Protein AF-A0A9E5XRI5-F1 (afdb_monomer_lite)

Radius of gyration: 21.44 Å; chains: 1; bounding box: 48×52×62 Å

Secondary structure (DSSP, 8-state):
--GGGG--HHHHHHHHHHHHHSTT--SSS--TTTTTT--HHHHHHHHHHHHHT-SEEEEES-HHHHHHHHHHHTT--TT-EEEEESBS-THHHHHHHTTTPEEEEE-B-TTSSB-HHHHHHH--TTEEEEE-B-GGG----HHHHHHHHHHTT-EEEEE-TT-TT-EETTEETTSSSSEEEEE--TTSSS--SS-EEEEES-HHHHHHHHHHTBTTB---TT--GGGPPBSS---B-BPPHHHHHHHHHHHHTHHHHHHHHHHHHHHHHHHHGGGTTTTT-EEPP-S-TTT----EEEEE-SSHHHHHHHHHHHHHTT---SSTTTTGGGTBGGG-HHHHTT-TTTTTTHHHH-HHHHHHHHTEEEEE--SS--HHHHHHHHHHHHHHHHTT-

Sequence (393 aa):
MPGFEVIGEEEKRAVMDIFDRSNGVLFYRGFDERRNHIFRVLDFEAAFAKRLGARHAQAVTSGTAALKVALKALGIGPGDEVITQAFTFVATVEAILDTGATPIVVDVDDTLNMDPAALRAAITPRTKAVIPVHMMHAAAAMDDILAIAREHNLFVVEDTAQACGATYHGKPLGTLGHLGCFSFDFGKTITTGEGGMVVTDDEELFRRARSYHNHGHAFLPGVPPGEEPGIMPGFNFRMTELQAAVGLAQLEKLDFILERQRANKARMKAYLEPEADALGIRFRRILNPEGEGGDTLVIFTGSRERARAVAKYMAQHGVGTKLLPGAERWHFAGYWEWIWRDHPLYAQDWATRWAASAHWLEQAVALPVMVLDEPDAIERKMRVVREALRATL

Structure (mmCIF, N/CA/C/O backbone):
data_AF-A0A9E5XRI5-F1
#
_entry.id   AF-A0A9E5XRI5-F1
#
loop_
_atom_site.group_PDB
_atom_site.id
_atom_site.type_symbol
_atom_site.label_atom_id
_atom_site.label_alt_id
_atom_site.label_comp_id
_atom_site.label_asym_id
_atom_site.label_entity_id
_atom_site.label_seq_id
_atom_site.pdbx_PDB_ins_code
_atom_site.Cartn_x
_atom_site.Cartn_y
_atom_site.Cartn_z
_atom_site.occupancy
_atom_site.B_iso_or_equiv
_atom_site.auth_seq_id
_atom_site.auth_comp_id
_atom_site.auth_asym_id
_atom_site.auth_atom_id
_atom_site.pdbx_PDB_model_num
ATOM 1 N N . MET A 1 1 ? -0.213 9.346 2.556 1.00 74.75 1 MET A N 1
ATOM 2 C CA . MET A 1 1 ? 1.246 9.469 2.716 1.00 74.75 1 MET A CA 1
ATOM 3 C C . MET A 1 1 ? 1.704 10.632 1.845 1.00 74.75 1 MET A C 1
ATOM 5 O O . MET A 1 1 ? 0.965 10.978 0.928 1.00 74.75 1 MET A O 1
ATOM 9 N N . PRO A 1 2 ? 2.831 11.282 2.148 1.00 79.50 2 PRO A N 1
ATOM 10 C CA . PRO A 1 2 ? 3.109 12.588 1.572 1.00 79.50 2 PRO A CA 1
ATOM 11 C C . PRO A 1 2 ? 4.345 12.642 0.659 1.00 79.50 2 PRO A C 1
ATOM 13 O O . PRO A 1 2 ? 5.024 13.662 0.642 1.00 79.50 2 PRO A O 1
ATOM 16 N N . GLY A 1 3 ? 4.657 11.599 -0.123 1.00 83.69 3 GLY A N 1
ATOM 17 C CA . GLY A 1 3 ? 5.771 11.671 -1.090 1.00 83.69 3 GLY A CA 1
ATOM 18 C C . GLY A 1 3 ? 5.655 12.872 -2.039 1.00 83.69 3 GLY A C 1
ATOM 19 O O . GLY A 1 3 ? 6.648 13.504 -2.398 1.00 83.69 3 GLY A O 1
ATOM 20 N N . PHE A 1 4 ? 4.416 13.278 -2.331 1.00 95.00 4 PHE A N 1
ATOM 21 C CA . PHE A 1 4 ? 4.109 14.486 -3.088 1.00 95.00 4 PHE A CA 1
ATOM 22 C C . PHE A 1 4 ? 4.640 15.792 -2.468 1.00 95.00 4 PHE A C 1
ATOM 24 O O . PHE A 1 4 ? 4.867 16.743 -3.210 1.00 95.00 4 PHE A O 1
ATOM 31 N N . GLU A 1 5 ? 4.836 15.877 -1.144 1.00 97.50 5 GLU A N 1
ATOM 32 C CA . GLU A 1 5 ? 5.329 17.098 -0.485 1.00 97.50 5 GLU A CA 1
ATOM 33 C C . GLU A 1 5 ? 6.767 17.426 -0.887 1.00 97.50 5 GLU A C 1
ATOM 35 O O . GLU A 1 5 ? 7.162 18.587 -0.852 1.00 97.50 5 GLU A O 1
ATOM 40 N N . VAL A 1 6 ? 7.547 16.410 -1.266 1.00 96.88 6 VAL A N 1
ATOM 41 C CA . VAL A 1 6 ? 8.978 16.548 -1.561 1.00 96.88 6 VAL A CA 1
ATOM 42 C C . VAL A 1 6 ? 9.298 16.449 -3.052 1.00 96.88 6 VAL A C 1
ATOM 44 O O . VAL A 1 6 ? 10.472 16.365 -3.414 1.00 96.88 6 VAL A O 1
ATOM 47 N N . ILE A 1 7 ? 8.284 16.466 -3.925 1.00 97.00 7 ILE A N 1
ATOM 48 C CA . ILE A 1 7 ? 8.492 16.585 -5.374 1.00 97.00 7 ILE A CA 1
ATOM 49 C C . ILE A 1 7 ? 9.124 17.948 -5.673 1.00 97.00 7 ILE A C 1
ATOM 51 O O . ILE A 1 7 ? 8.632 18.987 -5.231 1.00 97.00 7 ILE A O 1
ATOM 55 N N . GLY A 1 8 ? 10.203 17.945 -6.451 1.00 97.06 8 GLY A N 1
ATOM 56 C CA . GLY A 1 8 ? 10.993 19.129 -6.747 1.00 97.06 8 GLY A CA 1
ATOM 57 C C . GLY A 1 8 ? 11.762 19.036 -8.063 1.00 97.06 8 GLY A C 1
ATOM 58 O O . GLY A 1 8 ? 11.331 18.419 -9.042 1.00 97.06 8 GLY A O 1
ATOM 59 N N . GLU A 1 9 ? 12.905 19.719 -8.104 1.00 98.12 9 GLU A N 1
ATOM 60 C CA . GLU A 1 9 ? 13.729 19.822 -9.311 1.00 98.12 9 GLU A CA 1
ATOM 61 C C . GLU A 1 9 ? 14.391 18.482 -9.673 1.00 98.12 9 GLU A C 1
ATOM 63 O O . GLU A 1 9 ? 14.701 18.259 -10.842 1.00 98.12 9 GLU A O 1
ATOM 68 N N . GLU A 1 10 ? 14.578 17.574 -8.709 1.00 98.25 10 GLU A N 1
ATOM 69 C CA . GLU A 1 10 ? 15.140 16.241 -8.938 1.00 98.25 10 GLU A CA 1
ATOM 70 C C . GLU A 1 10 ? 14.236 15.394 -9.844 1.00 98.25 10 GLU A C 1
ATOM 72 O O . GLU A 1 10 ? 14.707 14.868 -10.852 1.00 98.25 10 GLU A O 1
ATOM 77 N N . GLU A 1 11 ? 12.932 15.319 -9.553 1.00 98.50 11 GLU A N 1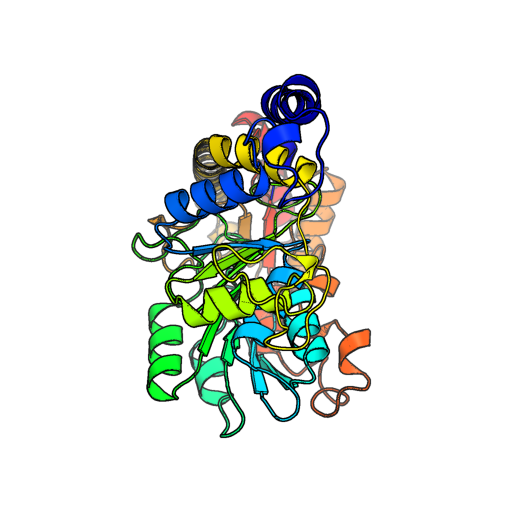
ATOM 78 C CA . GLU A 1 11 ? 11.957 14.582 -10.368 1.00 98.50 11 GLU A CA 1
ATOM 79 C C . GLU A 1 11 ? 11.835 15.197 -11.765 1.00 98.50 11 GLU A C 1
ATOM 81 O O . GLU A 1 11 ? 11.833 1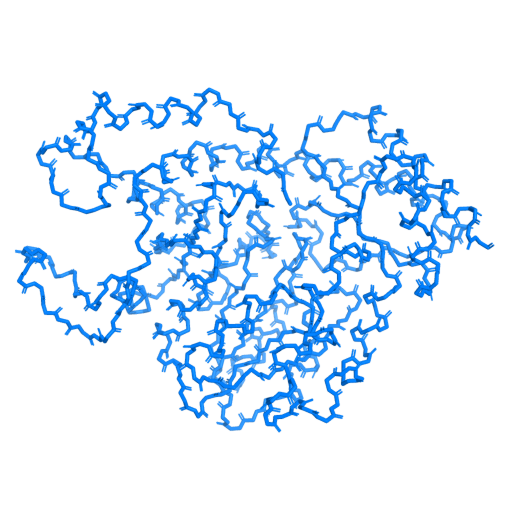4.485 -12.772 1.00 98.50 11 GLU A O 1
ATOM 86 N N . LYS A 1 12 ? 11.785 16.534 -11.842 1.00 98.31 12 LYS A N 1
ATOM 87 C CA . LYS A 1 12 ? 11.736 17.258 -13.117 1.00 98.31 12 LYS A CA 1
ATOM 88 C C . LYS A 1 12 ? 12.964 16.955 -13.973 1.00 98.31 12 LYS A C 1
ATOM 90 O O . LYS A 1 12 ? 12.819 16.634 -15.152 1.00 98.31 12 LYS A O 1
ATOM 95 N N . ARG A 1 13 ? 14.166 17.026 -13.394 1.00 98.19 13 ARG A N 1
ATOM 96 C CA . ARG A 1 13 ? 15.414 16.715 -14.101 1.00 98.19 13 ARG A CA 1
ATOM 97 C C . ARG A 1 13 ? 15.449 15.260 -14.551 1.00 98.19 13 ARG A C 1
ATOM 99 O O . ARG A 1 13 ? 15.794 15.008 -15.698 1.00 98.19 13 ARG A O 1
ATOM 106 N N . ALA A 1 14 ? 15.039 14.324 -13.695 1.00 97.69 14 ALA A N 1
ATOM 107 C CA . ALA A 1 14 ? 15.000 12.905 -14.036 1.00 97.69 14 ALA A CA 1
ATOM 108 C C . ALA A 1 14 ? 14.106 12.623 -15.259 1.00 97.69 14 ALA A C 1
ATOM 110 O O . ALA A 1 14 ? 14.458 11.800 -16.106 1.00 97.69 14 ALA A O 1
ATOM 111 N N . VAL A 1 15 ? 12.981 13.337 -15.385 1.00 98.12 15 VAL A N 1
ATOM 112 C CA . VAL A 1 15 ? 12.102 13.256 -16.561 1.00 98.12 15 VAL A CA 1
ATOM 113 C C . VAL A 1 15 ? 12.752 13.874 -17.801 1.00 98.12 15 VAL A C 1
ATOM 115 O O . VAL A 1 15 ? 12.749 13.247 -18.861 1.00 98.12 15 VAL A O 1
ATOM 118 N N . MET A 1 16 ? 13.331 15.074 -17.686 1.00 98.25 16 MET A N 1
ATOM 119 C CA . MET A 1 16 ? 14.005 15.740 -18.813 1.00 98.25 16 MET A CA 1
ATOM 120 C C . MET A 1 16 ? 15.176 14.910 -19.355 1.00 98.25 16 MET A C 1
ATOM 122 O O . MET A 1 16 ? 15.324 14.772 -20.569 1.00 98.25 16 MET A O 1
ATOM 126 N N . ASP A 1 17 ? 15.913 14.239 -18.468 1.00 96.69 17 ASP A N 1
ATOM 127 C CA . ASP A 1 17 ? 17.010 13.331 -18.801 1.00 96.69 17 ASP A CA 1
ATOM 128 C C . ASP A 1 17 ? 16.603 12.223 -19.797 1.00 96.69 17 ASP A C 1
ATOM 130 O O . ASP A 1 17 ? 17.448 11.728 -20.541 1.00 96.69 17 ASP A O 1
ATOM 134 N N . ILE A 1 18 ? 15.331 11.806 -19.842 1.00 97.50 18 ILE A N 1
ATOM 135 C CA . ILE A 1 18 ? 14.861 10.818 -20.831 1.00 97.50 18 ILE A CA 1
ATOM 136 C C . ILE A 1 18 ? 14.921 11.399 -22.248 1.00 97.50 18 ILE A C 1
ATOM 138 O O . ILE A 1 18 ? 15.320 10.716 -23.193 1.00 97.50 18 ILE A O 1
ATOM 142 N N . PHE A 1 19 ? 14.551 12.665 -22.414 1.00 97.88 19 PHE A N 1
ATOM 143 C CA . PHE A 1 19 ? 14.606 13.336 -23.709 1.00 97.88 19 PHE A CA 1
ATOM 144 C C . PHE A 1 19 ? 16.042 13.700 -24.074 1.00 97.88 19 PHE A C 1
ATOM 146 O O . PHE A 1 19 ? 16.470 13.425 -25.194 1.00 97.88 19 PHE A O 1
ATOM 153 N N . ASP A 1 20 ? 16.794 14.219 -23.105 1.00 97.12 20 ASP A N 1
ATOM 154 C CA . ASP A 1 20 ? 18.147 14.725 -23.325 1.00 97.12 20 ASP A CA 1
ATOM 155 C C . ASP A 1 20 ? 19.171 13.599 -23.533 1.00 97.12 20 ASP A C 1
ATOM 157 O O . ASP A 1 20 ? 20.124 13.756 -24.295 1.00 97.12 20 ASP A O 1
ATOM 161 N N . ARG A 1 21 ? 18.992 12.451 -22.859 1.00 95.94 21 ARG A N 1
ATOM 162 C CA . ARG A 1 21 ? 19.996 11.372 -22.821 1.00 95.94 21 ARG A CA 1
ATOM 163 C C . ARG A 1 21 ? 19.512 10.044 -23.381 1.00 95.94 21 ARG A C 1
ATOM 165 O O . ARG A 1 21 ? 20.349 9.257 -23.803 1.00 95.94 21 ARG A O 1
ATOM 172 N N . SER A 1 22 ? 18.206 9.782 -23.402 1.00 95.00 22 SER A N 1
ATOM 173 C CA . SER A 1 22 ? 17.609 8.523 -23.892 1.00 95.00 22 SER A CA 1
ATOM 174 C C . SER A 1 22 ? 16.837 8.713 -25.215 1.00 95.00 22 SER A C 1
ATOM 176 O O . SER A 1 22 ? 16.050 7.864 -25.635 1.00 95.00 22 SER A O 1
ATOM 178 N N . ASN A 1 23 ? 17.047 9.850 -25.897 1.00 96.81 23 ASN A N 1
ATOM 179 C CA . ASN A 1 23 ? 16.412 10.209 -27.174 1.00 96.81 23 ASN A CA 1
ATOM 180 C C . ASN A 1 23 ? 14.874 10.038 -27.174 1.00 96.81 23 ASN A C 1
ATOM 182 O O . ASN A 1 23 ? 14.272 9.676 -28.194 1.00 96.81 23 ASN A O 1
ATOM 186 N N . GLY A 1 24 ? 14.236 10.259 -26.017 1.00 96.50 24 GLY A N 1
ATOM 187 C CA . GLY A 1 24 ? 12.784 10.198 -25.854 1.00 96.50 24 GLY A CA 1
ATOM 188 C C . GLY A 1 24 ? 12.175 8.795 -25.962 1.00 96.50 24 GLY A C 1
ATOM 189 O O . GLY A 1 24 ? 10.993 8.674 -26.285 1.00 96.50 24 GLY A O 1
ATOM 190 N N . VAL A 1 25 ? 12.938 7.721 -25.732 1.00 97.44 25 VAL A N 1
ATOM 191 C CA . VAL A 1 25 ? 12.371 6.364 -25.674 1.00 97.44 25 VAL A CA 1
ATOM 192 C C . VAL A 1 25 ? 11.589 6.194 -24.370 1.00 97.44 25 VAL A C 1
ATOM 194 O O . VAL A 1 25 ? 12.165 6.172 -23.291 1.00 97.44 25 VAL A O 1
ATOM 197 N N . LEU A 1 26 ? 10.260 6.065 -24.471 1.00 96.69 26 LEU A N 1
ATOM 198 C CA . LEU A 1 26 ? 9.358 5.973 -23.307 1.00 96.69 26 LEU A CA 1
ATOM 199 C C . LEU A 1 26 ? 8.973 4.533 -22.923 1.00 96.69 26 LEU A C 1
ATOM 201 O O . LEU A 1 26 ? 8.319 4.303 -21.904 1.00 96.69 26 LEU A O 1
ATOM 205 N N . PHE A 1 27 ? 9.343 3.565 -23.762 1.00 94.94 27 PHE A N 1
ATOM 206 C CA . PHE A 1 27 ? 9.048 2.151 -23.566 1.00 94.94 27 PHE A CA 1
ATOM 207 C C . PHE A 1 27 ? 10.108 1.489 -22.677 1.00 94.94 27 PHE A C 1
ATOM 209 O O . PHE A 1 27 ? 11.298 1.732 -22.846 1.00 94.94 27 PHE A O 1
ATOM 216 N N . TYR A 1 28 ? 9.696 0.620 -21.754 1.00 93.56 28 TYR A N 1
ATOM 217 C CA . TYR A 1 28 ? 10.580 0.074 -20.714 1.00 93.56 28 TYR A CA 1
ATOM 218 C C . TYR A 1 28 ? 11.662 -0.912 -21.200 1.00 93.56 28 TYR A C 1
ATOM 220 O O . TYR A 1 28 ? 12.652 -1.118 -20.507 1.00 93.56 28 TYR A O 1
ATOM 228 N N . ARG A 1 29 ? 11.503 -1.529 -22.383 1.00 90.06 29 ARG A N 1
ATOM 229 C CA . ARG A 1 29 ? 12.456 -2.514 -22.939 1.00 90.06 29 ARG A CA 1
ATOM 230 C C . ARG A 1 29 ? 12.757 -2.267 -24.417 1.00 90.06 29 ARG A C 1
ATOM 232 O O . ARG A 1 29 ? 11.961 -1.639 -25.107 1.00 90.06 29 ARG A O 1
ATOM 239 N N . GLY A 1 30 ? 13.864 -2.813 -24.918 1.00 90.06 30 GLY A N 1
ATOM 240 C CA . GLY A 1 30 ? 14.272 -2.684 -26.322 1.00 90.06 30 GLY A CA 1
ATOM 241 C C . GLY A 1 30 ? 14.718 -1.268 -26.705 1.00 90.06 30 GLY A C 1
ATOM 242 O O . GLY A 1 30 ? 14.765 -0.377 -25.856 1.00 90.06 30 GLY A O 1
ATOM 243 N N . PHE A 1 31 ? 14.982 -1.053 -28.001 1.00 93.19 31 PHE A N 1
ATOM 244 C CA . PHE A 1 31 ? 15.513 0.203 -28.563 1.00 93.19 31 PHE A CA 1
ATOM 245 C C . PHE A 1 31 ? 16.879 0.612 -27.988 1.00 93.19 31 PHE A C 1
ATOM 247 O O . PHE A 1 31 ? 17.172 1.798 -27.883 1.00 93.19 31 PHE A O 1
ATOM 254 N N . ASP A 1 32 ? 17.702 -0.371 -27.642 1.00 94.19 32 ASP A N 1
ATOM 255 C CA . ASP A 1 32 ? 18.938 -0.283 -26.858 1.00 94.19 32 ASP A CA 1
ATOM 256 C C . ASP A 1 32 ? 19.903 0.799 -27.377 1.00 94.19 32 ASP A C 1
ATOM 258 O O . ASP A 1 32 ? 20.268 1.718 -26.643 1.00 94.19 32 ASP A O 1
ATOM 262 N N . GLU A 1 33 ? 20.211 0.780 -28.676 1.00 95.56 33 GLU A N 1
ATOM 263 C CA . GLU A 1 33 ? 21.063 1.799 -29.306 1.00 95.56 33 GLU A CA 1
ATOM 264 C C . GLU A 1 33 ? 20.396 3.178 -29.340 1.00 95.56 33 GLU A C 1
ATOM 266 O O . GLU A 1 33 ? 21.013 4.192 -29.026 1.00 95.56 33 GLU A O 1
ATOM 271 N N . ARG A 1 34 ? 19.099 3.238 -29.671 1.00 95.62 34 ARG A N 1
ATOM 272 C CA . ARG A 1 34 ? 18.371 4.512 -29.734 1.00 95.62 34 ARG A CA 1
ATOM 273 C C . ARG A 1 34 ? 18.289 5.170 -28.362 1.00 95.62 34 ARG A C 1
ATOM 275 O O . ARG A 1 34 ? 18.329 6.389 -28.290 1.00 95.62 34 ARG A O 1
ATOM 282 N N . ARG A 1 35 ? 18.155 4.396 -27.291 1.00 96.44 35 ARG A N 1
ATOM 283 C CA . ARG A 1 35 ? 18.025 4.905 -25.922 1.00 96.44 35 ARG A CA 1
ATOM 284 C C . ARG A 1 35 ? 19.364 5.098 -25.212 1.00 96.44 35 ARG A C 1
ATOM 286 O O . ARG A 1 35 ? 19.374 5.298 -24.001 1.00 96.44 35 ARG A O 1
ATOM 293 N N . ASN A 1 36 ? 20.483 5.003 -25.938 1.00 97.00 36 ASN A N 1
ATOM 294 C CA . ASN A 1 36 ? 21.839 5.080 -25.389 1.00 97.00 36 ASN A CA 1
ATOM 295 C C . ASN A 1 36 ? 22.049 4.138 -24.186 1.00 97.00 36 ASN A C 1
ATOM 297 O O . ASN A 1 36 ? 22.735 4.497 -23.230 1.00 97.00 36 ASN A O 1
ATOM 301 N N . HIS A 1 37 ? 21.424 2.955 -24.215 1.00 96.38 37 HIS A N 1
ATOM 302 C CA . HIS A 1 37 ? 21.447 1.969 -23.126 1.00 96.38 37 HIS A CA 1
ATOM 303 C C . HIS A 1 37 ? 20.927 2.483 -21.764 1.00 96.38 37 HIS A C 1
ATOM 305 O O . HIS A 1 37 ? 21.294 1.953 -20.720 1.00 96.38 37 HIS A O 1
ATOM 311 N N . ILE A 1 38 ? 20.049 3.497 -21.753 1.00 96.88 38 ILE A N 1
ATOM 312 C CA . ILE A 1 38 ? 19.404 4.028 -20.539 1.00 96.88 38 ILE A CA 1
ATOM 313 C C . ILE A 1 38 ? 18.003 3.430 -20.385 1.00 96.88 38 ILE A C 1
ATOM 315 O O . ILE A 1 38 ? 17.130 3.663 -21.227 1.00 96.88 38 ILE A O 1
ATOM 319 N N . PHE A 1 39 ? 17.768 2.711 -19.286 1.00 97.81 39 PHE A N 1
ATOM 320 C CA . PHE A 1 39 ? 16.511 2.016 -18.996 1.00 97.81 39 PHE A CA 1
ATOM 321 C C . PHE A 1 39 ? 16.001 2.398 -17.603 1.00 97.81 39 PHE A C 1
ATOM 323 O O . PHE A 1 39 ? 16.266 1.703 -16.627 1.00 97.81 39 PHE A O 1
ATOM 330 N N . ARG A 1 40 ? 15.245 3.492 -17.496 1.00 98.44 40 ARG A N 1
ATOM 331 C CA . ARG A 1 40 ? 14.778 4.031 -16.210 1.00 98.44 40 ARG A CA 1
ATOM 332 C C . ARG A 1 40 ? 13.936 3.038 -15.424 1.00 98.44 40 ARG A C 1
ATOM 334 O O . ARG A 1 40 ? 14.083 2.976 -14.209 1.00 98.44 40 ARG A O 1
ATOM 341 N N . VAL A 1 41 ? 13.094 2.245 -16.089 1.00 98.69 41 VAL A N 1
ATOM 342 C CA . VAL A 1 41 ? 12.321 1.189 -15.417 1.00 98.69 41 VAL A CA 1
ATOM 343 C C . VAL A 1 41 ? 13.241 0.126 -14.820 1.00 98.69 41 VAL A C 1
ATOM 345 O O . VAL A 1 41 ? 13.072 -0.211 -13.652 1.00 98.69 41 VAL A O 1
ATOM 348 N N . LEU A 1 42 ? 14.245 -0.349 -15.566 1.00 98.19 42 LEU A N 1
ATOM 349 C CA . LEU A 1 42 ? 15.190 -1.355 -15.061 1.00 98.19 42 LEU A CA 1
ATOM 350 C C . LEU A 1 42 ? 16.093 -0.785 -13.957 1.00 98.19 42 LEU A C 1
ATOM 352 O O . LEU A 1 42 ? 16.358 -1.463 -12.966 1.00 98.19 42 LEU A O 1
ATOM 356 N N . ASP A 1 43 ? 16.521 0.471 -14.096 1.00 98.56 43 ASP A N 1
ATOM 357 C CA . ASP A 1 43 ? 17.271 1.196 -13.068 1.00 98.56 43 ASP A CA 1
ATOM 358 C C . ASP A 1 43 ? 16.446 1.304 -11.777 1.00 98.56 43 ASP A C 1
ATOM 360 O O . ASP A 1 43 ? 16.967 1.076 -10.685 1.00 98.56 43 ASP A O 1
ATOM 364 N N . PHE A 1 44 ? 15.151 1.623 -11.891 1.00 98.88 44 PHE A N 1
ATOM 365 C CA . PHE A 1 44 ? 14.254 1.733 -10.744 1.00 98.88 44 PHE A CA 1
ATOM 366 C C . PHE A 1 44 ? 14.008 0.380 -10.076 1.00 98.88 44 PHE A C 1
ATOM 368 O O . PHE A 1 44 ? 14.114 0.286 -8.855 1.00 98.88 44 PHE A O 1
ATOM 375 N N . GLU A 1 45 ? 13.751 -0.674 -10.854 1.00 98.88 45 GLU A N 1
ATOM 376 C CA . GLU A 1 45 ? 13.647 -2.050 -10.351 1.00 98.88 45 GLU A CA 1
ATOM 377 C C . GLU A 1 45 ? 14.913 -2.447 -9.574 1.00 98.88 45 GLU A C 1
ATOM 379 O O . GLU A 1 45 ? 14.828 -2.877 -8.422 1.00 98.88 45 GLU A O 1
ATOM 384 N N . ALA A 1 46 ? 16.098 -2.227 -10.150 1.00 98.81 46 ALA A N 1
ATOM 385 C CA . ALA A 1 46 ? 17.370 -2.562 -9.514 1.00 98.81 46 ALA A CA 1
ATOM 386 C C . ALA A 1 46 ? 17.630 -1.739 -8.239 1.00 98.81 46 ALA A C 1
ATOM 388 O O . ALA A 1 46 ? 18.036 -2.290 -7.210 1.00 98.81 46 ALA A O 1
ATOM 389 N N . ALA A 1 47 ? 17.379 -0.428 -8.280 1.00 98.88 47 ALA A N 1
ATOM 390 C CA . ALA A 1 47 ? 17.546 0.453 -7.128 1.00 98.88 47 ALA A CA 1
ATOM 391 C C . ALA A 1 47 ? 16.578 0.090 -5.992 1.00 98.88 47 ALA A C 1
ATOM 393 O O . ALA A 1 47 ? 16.976 0.063 -4.825 1.00 98.88 47 ALA A O 1
ATOM 394 N N . PHE A 1 48 ? 15.330 -0.244 -6.325 1.00 98.88 48 PHE A N 1
ATOM 395 C CA . PHE A 1 48 ? 14.311 -0.623 -5.353 1.00 98.88 48 PHE A CA 1
ATOM 396 C C . PHE A 1 48 ? 14.601 -1.992 -4.723 1.00 98.88 48 PHE A C 1
ATOM 398 O O . PHE A 1 48 ? 14.584 -2.113 -3.496 1.00 98.88 48 PHE A O 1
ATOM 405 N N . ALA A 1 49 ? 14.970 -2.995 -5.531 1.00 98.81 49 ALA A N 1
ATOM 406 C CA . ALA A 1 49 ? 15.420 -4.302 -5.045 1.00 98.81 49 ALA A CA 1
ATOM 407 C C . ALA A 1 49 ? 16.597 -4.150 -4.068 1.00 98.81 49 ALA A C 1
ATOM 409 O O . ALA A 1 49 ? 16.548 -4.642 -2.939 1.00 98.81 49 ALA A O 1
ATOM 410 N N . LYS A 1 50 ? 17.607 -3.354 -4.449 1.00 98.69 50 LYS A N 1
ATOM 411 C CA . LYS A 1 50 ? 18.756 -3.032 -3.593 1.00 98.69 50 LYS A CA 1
ATOM 412 C C . LYS A 1 50 ? 18.339 -2.337 -2.294 1.00 98.69 50 LYS A C 1
ATOM 414 O O . LYS A 1 50 ? 18.866 -2.681 -1.239 1.00 98.69 50 LYS A O 1
ATOM 419 N N . ARG A 1 51 ? 17.407 -1.376 -2.346 1.00 98.25 51 ARG A N 1
ATOM 420 C CA . ARG A 1 51 ? 16.933 -0.632 -1.162 1.00 98.25 51 ARG A CA 1
ATOM 421 C C . ARG A 1 51 ? 16.251 -1.535 -0.134 1.00 98.25 51 ARG A C 1
ATOM 423 O O . ARG A 1 51 ? 16.349 -1.250 1.062 1.00 98.25 51 ARG A O 1
ATOM 430 N N . LEU A 1 52 ? 15.561 -2.579 -0.593 1.00 98.00 52 LEU A N 1
ATOM 431 C CA . LEU A 1 52 ? 14.865 -3.548 0.256 1.00 98.00 52 LEU A CA 1
ATOM 432 C C . LEU A 1 52 ? 15.708 -4.783 0.602 1.00 98.00 52 LEU A C 1
ATOM 434 O O . LEU A 1 52 ? 15.335 -5.542 1.493 1.00 98.00 52 LEU A O 1
ATOM 438 N N . GLY A 1 53 ? 16.825 -5.000 -0.095 1.00 98.00 53 GLY A N 1
ATOM 439 C CA . GLY A 1 53 ? 17.597 -6.239 0.003 1.00 98.00 53 GLY A CA 1
ATOM 440 C C . GLY A 1 53 ? 16.896 -7.452 -0.622 1.00 98.00 53 GLY A C 1
ATOM 441 O O . GLY A 1 53 ? 17.237 -8.575 -0.268 1.00 98.00 53 GLY A O 1
ATOM 442 N N . ALA A 1 54 ? 15.935 -7.234 -1.525 1.00 98.25 54 ALA A N 1
ATOM 443 C CA . ALA A 1 54 ? 15.284 -8.290 -2.299 1.00 98.25 54 ALA A CA 1
ATOM 444 C C . ALA A 1 54 ? 16.120 -8.641 -3.541 1.00 98.25 54 ALA A C 1
ATOM 446 O O . ALA A 1 54 ? 16.834 -7.789 -4.078 1.00 98.25 54 ALA A O 1
ATOM 447 N N . ARG A 1 55 ? 16.016 -9.877 -4.040 1.00 98.44 55 ARG A N 1
ATOM 448 C CA . ARG A 1 55 ? 16.724 -10.301 -5.264 1.00 98.44 55 ARG A CA 1
ATOM 449 C C . ARG A 1 55 ? 16.097 -9.749 -6.534 1.00 98.44 55 ARG A C 1
ATOM 451 O O . ARG A 1 55 ? 16.820 -9.431 -7.477 1.00 98.44 55 ARG A O 1
ATOM 458 N N . HIS A 1 56 ? 14.771 -9.646 -6.565 1.00 98.75 56 HIS A N 1
ATOM 459 C CA . HIS A 1 56 ? 14.038 -9.248 -7.756 1.00 98.75 56 HIS A CA 1
ATOM 460 C C . HIS A 1 56 ? 12.977 -8.195 -7.450 1.00 98.75 56 HIS A C 1
ATOM 462 O O . HIS A 1 56 ? 12.300 -8.250 -6.422 1.00 98.75 56 HIS A O 1
ATOM 468 N N . ALA A 1 57 ? 12.802 -7.266 -8.388 1.00 98.81 57 ALA A N 1
ATOM 469 C CA . ALA A 1 57 ? 11.733 -6.280 -8.394 1.00 98.81 57 ALA A CA 1
ATOM 470 C C . ALA A 1 57 ? 11.182 -6.133 -9.821 1.00 98.81 57 ALA A C 1
ATOM 472 O O . ALA A 1 57 ? 11.952 -6.122 -10.778 1.00 98.81 57 ALA A O 1
ATOM 473 N N . GLN A 1 58 ? 9.860 -6.052 -9.959 1.00 98.62 58 GLN A N 1
ATOM 474 C CA . GLN A 1 58 ? 9.142 -5.871 -11.220 1.00 98.62 58 GLN A CA 1
ATOM 475 C C . GLN A 1 58 ? 8.209 -4.667 -11.106 1.00 98.62 58 GLN A C 1
ATOM 477 O O . GLN A 1 58 ? 7.201 -4.715 -10.394 1.00 98.62 58 GLN A O 1
ATOM 482 N N . ALA A 1 59 ? 8.522 -3.604 -11.838 1.00 98.81 59 ALA A N 1
ATOM 483 C CA . ALA A 1 59 ? 7.717 -2.397 -11.878 1.00 98.81 59 ALA A CA 1
ATOM 484 C C . ALA A 1 59 ? 6.436 -2.647 -12.675 1.00 98.81 59 ALA A C 1
ATOM 486 O O . ALA A 1 59 ? 6.448 -3.301 -13.723 1.00 98.81 59 ALA A O 1
ATOM 487 N N . VAL A 1 60 ? 5.324 -2.111 -12.178 1.00 98.88 60 VAL A N 1
ATOM 488 C CA . VAL A 1 60 ? 3.996 -2.268 -12.778 1.00 98.88 60 VAL A CA 1
ATOM 489 C C . VAL A 1 60 ? 3.197 -0.965 -12.735 1.00 98.88 60 VAL A C 1
ATOM 491 O O . VAL A 1 60 ? 3.599 0.018 -12.115 1.00 98.88 60 VAL A O 1
ATOM 494 N N . THR A 1 61 ? 2.043 -0.935 -13.398 1.00 98.69 61 THR A N 1
ATOM 495 C CA . THR A 1 61 ? 1.233 0.286 -13.571 1.00 98.69 61 THR A CA 1
ATOM 496 C C . THR A 1 61 ? 0.626 0.856 -12.292 1.00 98.69 61 THR A C 1
ATOM 498 O O . THR A 1 61 ? 0.352 2.049 -12.257 1.00 98.69 61 THR A O 1
ATOM 501 N N . SER A 1 62 ? 0.366 0.041 -11.266 1.00 98.88 62 SER A N 1
ATOM 502 C CA . SER A 1 62 ? -0.260 0.478 -10.009 1.00 98.88 62 SER A CA 1
ATOM 503 C C . SER A 1 62 ? -0.046 -0.539 -8.882 1.00 98.88 62 SER A C 1
ATOM 505 O O . SER A 1 62 ? 0.348 -1.678 -9.136 1.00 98.88 62 SER A O 1
ATOM 507 N N . GLY A 1 63 ? -0.369 -0.165 -7.640 1.00 98.69 63 GLY A N 1
ATOM 508 C CA . GLY A 1 63 ? -0.400 -1.110 -6.513 1.00 98.69 63 GLY A CA 1
ATOM 509 C C . GLY A 1 63 ? -1.429 -2.231 -6.697 1.00 98.69 63 GLY A C 1
ATOM 510 O O . GLY A 1 63 ? -1.142 -3.391 -6.418 1.00 98.69 63 GLY A O 1
ATOM 511 N N . THR A 1 64 ? -2.597 -1.917 -7.264 1.00 98.81 64 THR A N 1
ATOM 512 C CA . THR A 1 64 ? -3.610 -2.922 -7.626 1.00 98.81 64 THR A CA 1
ATOM 513 C C . THR A 1 64 ? -3.073 -3.907 -8.663 1.00 98.81 64 THR A C 1
ATOM 515 O O . THR A 1 64 ? -3.264 -5.116 -8.534 1.00 98.81 64 THR A O 1
ATOM 518 N N . ALA A 1 65 ? -2.350 -3.408 -9.674 1.00 98.81 65 ALA A N 1
ATOM 519 C CA . ALA A 1 65 ? -1.689 -4.265 -10.651 1.00 98.81 65 ALA A CA 1
ATOM 520 C C . ALA A 1 65 ? -0.608 -5.135 -9.995 1.00 98.81 65 ALA A C 1
ATOM 522 O O . ALA A 1 65 ? -0.494 -6.301 -10.357 1.00 98.81 65 ALA A O 1
ATOM 523 N N . ALA A 1 66 ? 0.133 -4.615 -9.008 1.00 98.94 66 ALA A N 1
ATOM 524 C CA . ALA A 1 66 ? 1.130 -5.391 -8.268 1.00 98.94 66 ALA A CA 1
ATOM 525 C C . ALA A 1 66 ? 0.489 -6.586 -7.550 1.00 98.94 66 ALA A C 1
ATOM 527 O O . ALA A 1 66 ? 0.934 -7.717 -7.738 1.00 98.94 66 ALA A O 1
ATOM 528 N N . LEU A 1 67 ? -0.615 -6.358 -6.833 1.00 98.94 67 LEU A N 1
ATOM 529 C CA . LEU A 1 67 ? -1.373 -7.420 -6.164 1.00 98.94 67 LEU A CA 1
ATOM 530 C C . LEU A 1 67 ? -1.883 -8.464 -7.163 1.00 98.94 67 LEU A C 1
ATOM 532 O O . LEU A 1 67 ? -1.649 -9.658 -6.985 1.00 98.94 67 LEU A O 1
ATOM 536 N N . LYS A 1 68 ? -2.511 -8.033 -8.265 1.00 98.81 68 LYS A N 1
ATOM 537 C CA . LYS A 1 68 ? -2.993 -8.957 -9.303 1.00 98.81 68 LYS A CA 1
ATOM 538 C C . LYS A 1 68 ? -1.851 -9.764 -9.925 1.00 98.81 68 LYS A C 1
ATOM 540 O O . LYS A 1 68 ? -1.976 -10.976 -10.090 1.00 98.81 68 LYS A O 1
ATOM 545 N N . VAL A 1 69 ? -0.736 -9.115 -10.260 1.00 98.88 69 VAL A N 1
ATOM 546 C CA . VAL A 1 69 ? 0.454 -9.767 -10.827 1.00 98.88 69 VAL A CA 1
ATOM 547 C C . VAL A 1 69 ? 1.026 -10.792 -9.847 1.00 98.88 69 VAL A C 1
ATOM 549 O O . VAL A 1 69 ? 1.299 -11.915 -10.266 1.00 98.88 69 VAL A O 1
ATOM 552 N N . ALA A 1 70 ? 1.137 -10.458 -8.559 1.00 98.94 70 ALA A N 1
ATOM 553 C CA . ALA A 1 70 ? 1.595 -11.379 -7.522 1.00 98.94 70 ALA A CA 1
ATOM 554 C C . ALA A 1 70 ? 0.674 -12.606 -7.400 1.00 98.94 70 ALA A C 1
ATOM 556 O O . ALA A 1 70 ? 1.144 -13.742 -7.447 1.00 98.94 70 ALA A O 1
ATOM 557 N N . LEU A 1 71 ? -0.647 -12.403 -7.347 1.00 98.94 71 LEU A N 1
ATOM 558 C CA . LEU A 1 71 ? -1.611 -13.505 -7.275 1.00 98.94 71 LEU A CA 1
ATOM 559 C C . LEU A 1 71 ? -1.548 -14.409 -8.519 1.00 98.94 71 LEU A C 1
ATOM 561 O O . LEU A 1 71 ? -1.521 -15.636 -8.407 1.00 98.94 71 LEU A O 1
ATOM 565 N N . LYS A 1 72 ? -1.454 -13.833 -9.724 1.00 98.75 72 LYS A N 1
ATOM 566 C CA . LYS A 1 72 ? -1.322 -14.621 -10.961 1.00 98.75 72 LYS A CA 1
ATOM 567 C C . LYS A 1 72 ? 0.033 -15.320 -11.072 1.00 98.75 72 LYS A C 1
ATOM 569 O O . LYS A 1 72 ? 0.078 -16.441 -11.589 1.00 98.75 72 LYS A O 1
ATOM 574 N N . ALA A 1 73 ? 1.103 -14.734 -10.534 1.00 98.56 73 ALA A N 1
ATOM 575 C CA . ALA A 1 73 ? 2.396 -15.399 -10.401 1.00 98.56 73 ALA A CA 1
ATOM 576 C C . ALA A 1 73 ? 2.304 -16.629 -9.485 1.00 98.56 73 ALA A C 1
ATOM 578 O O . ALA A 1 73 ? 2.861 -17.664 -9.825 1.00 98.56 73 ALA A O 1
ATOM 579 N N . LEU A 1 74 ? 1.501 -16.599 -8.420 1.00 98.62 74 LEU A N 1
ATOM 580 C CA . LEU A 1 74 ? 1.219 -17.784 -7.593 1.00 98.62 74 LEU A CA 1
ATOM 581 C C . LEU A 1 74 ? 0.311 -18.822 -8.276 1.00 98.62 74 LEU A C 1
ATOM 583 O O . LEU A 1 74 ? 0.134 -19.925 -7.770 1.00 98.62 74 LEU A O 1
ATOM 587 N N . GLY A 1 75 ? -0.267 -18.488 -9.434 1.00 98.12 75 GLY A N 1
ATOM 588 C CA . GLY A 1 75 ? -1.220 -19.349 -10.133 1.00 98.12 75 GLY A CA 1
ATOM 589 C C . GLY A 1 75 ? -2.645 -19.276 -9.583 1.00 98.12 75 GLY A C 1
ATOM 590 O O . GLY A 1 75 ? -3.474 -20.072 -10.011 1.00 98.12 75 GLY A O 1
ATOM 591 N N . ILE A 1 76 ? -2.942 -18.309 -8.709 1.00 98.75 76 ILE A N 1
ATOM 592 C CA . ILE A 1 76 ? -4.259 -18.149 -8.083 1.00 98.75 76 ILE A CA 1
ATOM 593 C C . ILE A 1 76 ? -5.335 -17.883 -9.142 1.00 98.75 76 ILE A C 1
ATOM 595 O O . ILE A 1 76 ? -5.132 -17.127 -10.112 1.00 98.75 76 ILE A O 1
ATOM 599 N N . GLY A 1 77 ? -6.487 -18.525 -8.959 1.00 98.31 77 GLY A N 1
ATOM 600 C CA . GLY A 1 77 ? -7.638 -18.374 -9.835 1.00 98.31 77 GLY A CA 1
ATOM 601 C C . GLY A 1 77 ? -8.928 -18.999 -9.291 1.00 98.31 77 GLY A C 1
ATOM 602 O O . GLY A 1 77 ? -9.090 -19.151 -8.080 1.00 98.31 77 GLY A O 1
ATOM 603 N N . PRO A 1 78 ? -9.876 -19.344 -10.183 1.00 98.44 78 PRO A N 1
ATOM 604 C CA . PRO A 1 78 ? -11.160 -19.917 -9.795 1.00 98.44 78 PRO A CA 1
ATOM 605 C C . PRO A 1 78 ? -11.028 -21.161 -8.912 1.00 98.44 78 PRO A C 1
ATOM 607 O O . PRO A 1 78 ? -10.316 -22.102 -9.254 1.00 98.44 78 PRO A O 1
ATOM 610 N N . GLY A 1 79 ? -11.770 -21.175 -7.804 1.00 98.25 79 GLY A N 1
ATOM 611 C CA . GLY A 1 79 ? -11.775 -22.267 -6.823 1.00 98.25 79 GLY A CA 1
ATOM 612 C C . GLY A 1 79 ? -10.799 -22.085 -5.658 1.00 98.25 79 GLY A C 1
ATOM 613 O O . GLY A 1 79 ? -10.964 -22.758 -4.639 1.00 98.25 79 GLY A O 1
ATOM 614 N N . ASP A 1 80 ? -9.848 -21.155 -5.769 1.00 98.88 80 ASP A N 1
ATOM 615 C CA . ASP A 1 80 ? -8.943 -20.811 -4.676 1.00 98.88 80 ASP A CA 1
ATOM 616 C C . ASP A 1 80 ? -9.586 -19.808 -3.713 1.00 98.88 80 ASP A C 1
ATOM 618 O O . ASP A 1 80 ? -10.348 -18.919 -4.108 1.00 98.88 80 ASP A O 1
ATOM 622 N N . GLU A 1 81 ? -9.234 -19.925 -2.436 1.00 98.94 81 GLU A N 1
ATOM 623 C CA . GLU A 1 81 ? -9.517 -18.920 -1.415 1.00 98.94 81 GLU A CA 1
ATOM 624 C C . GLU A 1 81 ? -8.244 -18.150 -1.061 1.00 98.94 81 GLU A C 1
ATOM 626 O O . GLU A 1 81 ? -7.173 -18.736 -0.858 1.00 98.94 81 GLU A O 1
ATOM 631 N N . VAL A 1 82 ? -8.372 -16.828 -0.949 1.00 98.94 82 VAL A N 1
ATOM 632 C CA . VAL A 1 82 ? -7.290 -15.938 -0.516 1.00 98.94 82 VAL A CA 1
ATOM 633 C C . VAL A 1 82 ? -7.757 -15.152 0.697 1.00 98.94 82 VAL A C 1
ATOM 635 O O . VAL A 1 82 ? -8.731 -14.405 0.615 1.00 98.94 82 VAL A O 1
ATOM 638 N N . ILE A 1 83 ? -7.067 -15.323 1.823 1.00 98.94 83 ILE A N 1
ATOM 639 C CA . ILE A 1 83 ? -7.414 -14.631 3.065 1.00 98.94 83 ILE A CA 1
ATOM 640 C C . ILE A 1 83 ? -6.827 -13.218 3.057 1.00 98.94 83 ILE A C 1
ATOM 642 O O . ILE A 1 83 ? -5.654 -13.030 2.754 1.00 98.94 83 ILE A O 1
ATOM 646 N N . THR A 1 84 ? -7.613 -12.213 3.428 1.00 98.88 84 THR A N 1
ATOM 647 C CA . THR A 1 84 ? -7.126 -10.856 3.722 1.00 98.88 84 THR A CA 1
ATOM 648 C C . THR A 1 84 ? -7.930 -10.251 4.873 1.00 98.88 84 THR A C 1
ATOM 650 O O . THR A 1 84 ? -8.752 -10.930 5.476 1.00 98.88 84 THR A O 1
ATOM 653 N N . GLN A 1 85 ? -7.682 -8.995 5.225 1.00 98.81 85 GLN A N 1
ATOM 654 C CA . GLN A 1 85 ? -8.256 -8.339 6.399 1.00 98.81 85 GLN A CA 1
ATOM 655 C C . GLN A 1 85 ? -9.375 -7.352 6.043 1.00 98.81 85 GLN A C 1
ATOM 657 O O . GLN A 1 85 ? -9.388 -6.765 4.963 1.00 98.81 85 GLN A O 1
ATOM 662 N N . ALA A 1 86 ? -10.304 -7.135 6.974 1.00 98.62 86 ALA A N 1
ATOM 663 C CA . ALA A 1 86 ? -11.463 -6.266 6.781 1.00 98.62 86 ALA A CA 1
ATOM 664 C C . ALA A 1 86 ? -11.092 -4.784 6.688 1.00 98.62 86 ALA A C 1
ATOM 666 O O . ALA A 1 86 ? -11.823 -4.015 6.066 1.00 98.62 86 ALA A O 1
ATOM 667 N N . PHE A 1 87 ? -9.967 -4.382 7.286 1.00 98.81 87 PHE A N 1
ATOM 668 C CA . PHE A 1 87 ? -9.434 -3.030 7.176 1.00 98.81 87 PHE A CA 1
ATOM 669 C C . PHE A 1 87 ? -8.260 -2.973 6.198 1.00 98.81 87 PHE A C 1
ATOM 671 O O . PHE A 1 87 ? -7.118 -3.256 6.553 1.00 98.81 87 PHE A O 1
ATOM 678 N N . THR A 1 88 ? -8.548 -2.606 4.959 1.00 98.75 88 THR A N 1
ATOM 679 C CA . THR A 1 88 ? -7.580 -2.393 3.878 1.00 98.75 88 THR A CA 1
ATOM 680 C C . THR A 1 88 ? -8.213 -1.507 2.813 1.00 98.75 88 THR A C 1
ATOM 682 O O . THR A 1 88 ? -9.428 -1.362 2.793 1.00 98.75 88 THR A O 1
ATOM 685 N N . PHE A 1 89 ? -7.437 -0.922 1.903 1.00 98.56 89 PHE A N 1
ATOM 686 C CA . PHE A 1 89 ? -8.036 -0.317 0.714 1.00 98.56 89 PHE A CA 1
ATOM 687 C C . PHE A 1 89 ? -8.690 -1.393 -0.175 1.00 98.56 89 PHE A C 1
ATOM 689 O O . PHE A 1 89 ? -8.147 -2.485 -0.332 1.00 98.56 89 PHE A O 1
ATOM 696 N N . VAL A 1 90 ? -9.834 -1.069 -0.789 1.00 98.56 90 VAL A N 1
ATOM 697 C CA . VAL A 1 90 ? -10.656 -1.994 -1.610 1.00 98.56 90 VAL A CA 1
ATOM 698 C C . VAL A 1 90 ? -9.866 -2.804 -2.643 1.00 98.56 90 VAL A C 1
ATOM 700 O O . VAL A 1 90 ? -10.200 -3.962 -2.893 1.00 98.56 90 VAL A O 1
ATOM 703 N N . ALA A 1 91 ? -8.779 -2.238 -3.178 1.00 98.69 91 ALA A N 1
ATOM 704 C CA . ALA A 1 91 ? -7.935 -2.863 -4.190 1.00 98.69 91 ALA A CA 1
ATOM 705 C C . ALA A 1 91 ? -7.401 -4.247 -3.790 1.00 98.69 91 ALA A C 1
ATOM 707 O O . ALA A 1 91 ? -7.218 -5.091 -4.665 1.00 98.69 91 ALA A O 1
ATOM 708 N N . THR A 1 92 ? -7.162 -4.506 -2.498 1.00 98.88 92 THR A N 1
ATOM 709 C CA . THR A 1 92 ? -6.706 -5.825 -2.033 1.00 98.88 92 THR A CA 1
ATOM 710 C C . THR A 1 92 ? -7.746 -6.905 -2.328 1.00 98.88 92 THR A C 1
ATOM 712 O O . THR A 1 92 ? -7.411 -7.972 -2.837 1.00 98.88 92 THR A O 1
ATOM 715 N N . VAL A 1 93 ? -9.022 -6.610 -2.073 1.00 98.81 93 VAL A N 1
ATOM 716 C CA . VAL A 1 93 ? -10.139 -7.521 -2.353 1.00 98.81 93 VAL A CA 1
ATOM 717 C C . VAL A 1 93 ? -10.463 -7.567 -3.842 1.00 98.81 93 VAL A C 1
ATOM 719 O O . VAL A 1 93 ? -10.664 -8.651 -4.388 1.00 98.81 93 VAL A O 1
ATOM 722 N N . GLU A 1 94 ? -10.482 -6.417 -4.515 1.00 98.81 94 GLU A N 1
ATOM 723 C CA . GLU A 1 94 ? -10.743 -6.346 -5.956 1.00 98.81 94 GLU A CA 1
ATOM 724 C C . GLU A 1 94 ? -9.705 -7.149 -6.749 1.00 98.81 94 GLU A C 1
ATOM 726 O O . GLU A 1 94 ? -10.077 -7.886 -7.659 1.00 98.81 94 GLU A O 1
ATOM 731 N N . ALA A 1 95 ? -8.425 -7.095 -6.361 1.00 98.81 95 ALA A N 1
ATOM 732 C CA . ALA A 1 95 ? -7.374 -7.895 -6.984 1.00 98.81 95 ALA A CA 1
ATOM 733 C C . ALA A 1 95 ? -7.615 -9.403 -6.819 1.00 98.81 95 ALA A C 1
ATOM 735 O O . ALA A 1 95 ? -7.373 -10.147 -7.764 1.00 98.81 95 ALA A O 1
ATOM 736 N N . ILE A 1 96 ? -8.118 -9.861 -5.666 1.00 98.88 96 ILE A N 1
ATOM 737 C CA . ILE A 1 96 ? -8.488 -11.272 -5.466 1.00 98.88 96 ILE A CA 1
ATOM 738 C C . ILE A 1 96 ? -9.647 -11.645 -6.397 1.00 98.88 96 ILE A C 1
ATOM 740 O O . ILE A 1 96 ? -9.528 -12.604 -7.164 1.00 98.88 96 ILE A O 1
ATOM 744 N N . LEU A 1 97 ? -10.730 -10.864 -6.384 1.00 98.62 97 LEU A N 1
ATOM 745 C CA . LEU A 1 97 ? -11.923 -11.111 -7.203 1.00 98.62 97 LEU A CA 1
ATOM 746 C C . LEU A 1 97 ? -11.601 -11.142 -8.703 1.00 98.62 97 LEU A C 1
ATOM 748 O O . LEU A 1 97 ? -12.076 -12.015 -9.425 1.00 98.62 97 LEU A O 1
ATOM 752 N N . ASP A 1 98 ? -10.740 -10.240 -9.167 1.00 98.19 98 ASP A N 1
ATOM 753 C CA . ASP A 1 98 ? -10.341 -10.113 -10.573 1.00 98.19 98 ASP A CA 1
ATOM 754 C C . ASP A 1 98 ? -9.439 -11.271 -11.058 1.00 98.19 98 ASP A C 1
ATOM 756 O O . ASP A 1 98 ? -9.217 -11.455 -12.257 1.00 98.19 98 ASP A O 1
ATOM 760 N N . THR A 1 99 ? -8.934 -12.114 -10.147 1.00 98.38 99 THR A N 1
ATOM 761 C CA . THR A 1 99 ? -8.326 -13.407 -10.520 1.00 98.38 99 THR A CA 1
ATOM 762 C C . THR A 1 99 ? -9.350 -14.531 -10.697 1.00 98.38 99 THR A C 1
ATOM 764 O O . THR A 1 99 ? -9.004 -15.580 -11.246 1.00 98.38 99 THR A O 1
ATOM 767 N N . GLY A 1 100 ? -10.593 -14.324 -10.251 1.00 98.19 100 GLY A N 1
ATOM 768 C CA . GLY A 1 100 ? -11.636 -15.343 -10.121 1.00 98.19 100 GLY A CA 1
ATOM 769 C C . GLY A 1 100 ? -11.596 -16.118 -8.798 1.00 98.19 100 GLY A C 1
ATOM 770 O O . GLY A 1 100 ? -12.425 -17.005 -8.601 1.00 98.19 100 GLY A O 1
ATOM 771 N N . ALA A 1 101 ? -10.647 -15.815 -7.907 1.00 98.75 101 ALA A N 1
ATOM 772 C CA . ALA A 1 101 ? -10.561 -16.414 -6.578 1.00 98.75 101 ALA A CA 1
ATOM 773 C C . ALA A 1 101 ? -11.585 -15.805 -5.605 1.00 98.75 101 ALA A C 1
ATOM 775 O O . ALA A 1 101 ? -12.155 -14.739 -5.842 1.00 98.75 101 ALA A O 1
ATOM 776 N N . THR A 1 102 ? -11.805 -16.489 -4.483 1.00 98.81 102 THR A N 1
ATOM 777 C CA . THR A 1 102 ? -12.735 -16.048 -3.437 1.00 98.81 102 THR A CA 1
ATOM 778 C C . THR A 1 102 ? -11.975 -15.326 -2.318 1.00 98.81 102 THR A C 1
ATOM 780 O O . THR A 1 102 ? -11.144 -15.957 -1.656 1.00 98.81 102 THR A O 1
ATOM 783 N N . PRO A 1 103 ? -12.236 -14.030 -2.058 1.00 98.81 103 PRO A N 1
ATOM 784 C CA . PRO A 1 103 ? -11.667 -13.343 -0.906 1.00 98.81 103 PRO A CA 1
ATOM 785 C C . PRO A 1 103 ? -12.310 -13.862 0.382 1.00 98.81 103 PRO A C 1
ATOM 787 O O . PRO A 1 103 ? -13.533 -13.862 0.518 1.00 98.81 103 PRO A O 1
ATOM 790 N N . ILE A 1 104 ? -11.477 -14.268 1.336 1.00 98.88 104 ILE A N 1
ATOM 791 C CA . ILE A 1 104 ? -11.884 -14.613 2.698 1.00 98.88 104 ILE A CA 1
ATOM 792 C C . ILE A 1 104 ? -11.404 -13.497 3.625 1.00 98.88 104 ILE A C 1
ATOM 794 O O . ILE A 1 104 ? -10.229 -13.393 3.958 1.00 98.88 104 ILE A O 1
ATOM 798 N N . VAL A 1 105 ? -12.314 -12.608 4.002 1.00 98.88 105 VAL A N 1
ATOM 799 C CA . VAL A 1 105 ? -11.996 -11.410 4.783 1.00 98.88 105 VAL A CA 1
ATOM 800 C C . VAL A 1 105 ? -12.124 -11.693 6.282 1.00 98.88 105 VAL A C 1
ATOM 802 O O . VAL A 1 105 ? -13.193 -12.110 6.737 1.00 98.88 105 VAL A O 1
ATOM 805 N N . VAL A 1 106 ? -11.061 -11.429 7.043 1.00 98.88 106 VAL A N 1
ATOM 806 C CA . VAL A 1 106 ? -10.985 -11.632 8.500 1.00 98.88 106 VAL A CA 1
ATOM 807 C C . VAL A 1 106 ? -10.884 -10.318 9.268 1.00 98.88 106 VAL A C 1
ATOM 809 O O . VAL A 1 106 ? -10.517 -9.284 8.711 1.00 98.88 106 VAL A O 1
ATOM 812 N N . ASP A 1 107 ? -11.218 -10.354 10.553 1.00 98.81 107 ASP A N 1
ATOM 813 C CA . ASP A 1 107 ? -11.128 -9.186 11.422 1.00 98.81 107 ASP A CA 1
ATOM 814 C C . ASP A 1 107 ? -9.683 -8.702 11.661 1.00 98.81 107 ASP A C 1
ATOM 816 O O . ASP A 1 107 ? -8.704 -9.435 11.484 1.00 98.81 107 ASP A O 1
ATOM 820 N N . VAL A 1 108 ? -9.566 -7.435 12.067 1.00 98.75 108 VAL A N 1
ATOM 821 C CA . VAL A 1 108 ? -8.340 -6.828 12.606 1.00 98.75 108 VAL A CA 1
ATOM 822 C C . VAL A 1 108 ? -8.446 -6.639 14.118 1.00 98.75 108 VAL A C 1
ATOM 824 O O . VAL A 1 108 ? -9.547 -6.552 14.666 1.00 98.75 108 VAL A O 1
ATOM 827 N N . ASP A 1 109 ? -7.302 -6.526 14.790 1.00 98.25 109 ASP A N 1
ATOM 828 C CA . ASP A 1 109 ? -7.223 -6.237 16.224 1.00 98.25 109 ASP A CA 1
ATOM 829 C C . ASP A 1 109 ? -6.918 -4.747 16.511 1.00 98.25 109 ASP A C 1
ATOM 831 O O . ASP A 1 109 ? -7.037 -3.874 15.645 1.00 98.25 109 ASP A O 1
ATOM 835 N N . ASP A 1 110 ? -6.515 -4.430 17.746 1.00 97.69 110 ASP A N 1
ATOM 836 C CA . ASP A 1 110 ? -6.143 -3.076 18.185 1.00 97.69 110 ASP A CA 1
ATOM 837 C C . ASP A 1 110 ? -4.849 -2.539 17.540 1.00 97.69 110 ASP A C 1
ATOM 839 O O . ASP A 1 110 ? -4.521 -1.352 17.677 1.00 97.69 110 ASP A O 1
ATOM 843 N N . THR A 1 111 ? -4.126 -3.387 16.800 1.00 98.44 111 THR A N 1
ATOM 844 C CA . THR A 1 111 ? -3.046 -2.977 15.904 1.00 98.44 111 THR A CA 1
ATOM 845 C C . THR A 1 111 ? -3.572 -2.530 14.550 1.00 98.44 111 THR A C 1
ATOM 847 O O . THR A 1 111 ? -2.772 -2.083 13.738 1.00 98.44 111 THR A O 1
ATOM 850 N N . LEU A 1 112 ? -4.875 -2.615 14.269 1.00 98.56 112 LEU A N 1
ATOM 851 C CA . LEU A 1 112 ? -5.488 -2.302 12.970 1.00 98.56 112 LEU A CA 1
ATOM 852 C C . LEU A 1 112 ? -4.890 -3.080 11.786 1.00 98.56 112 LEU A C 1
ATOM 854 O O . LEU A 1 112 ? -5.031 -2.666 10.638 1.00 98.56 112 LEU A O 1
ATOM 858 N N . ASN A 1 113 ? -4.208 -4.185 12.062 1.00 98.69 113 ASN A N 1
ATOM 859 C CA . ASN A 1 113 ? -3.732 -5.145 11.078 1.00 98.69 113 ASN A CA 1
ATOM 860 C C . ASN A 1 113 ? -4.409 -6.497 11.343 1.00 98.69 113 ASN A C 1
ATOM 862 O O . ASN A 1 113 ? -5.064 -6.675 12.369 1.00 98.69 113 ASN A O 1
ATOM 866 N N . MET A 1 114 ? -4.287 -7.424 10.392 1.00 98.75 114 MET A N 1
ATOM 867 C CA . MET A 1 114 ? -4.856 -8.773 10.473 1.00 98.75 114 MET A CA 1
ATOM 868 C C . MET A 1 114 ? -4.629 -9.424 11.843 1.00 98.75 114 MET A C 1
ATOM 870 O O . MET A 1 114 ? -3.483 -9.548 12.274 1.00 98.75 114 MET A O 1
ATOM 874 N N . ASP A 1 115 ? -5.711 -9.883 12.475 1.00 98.75 115 ASP A N 1
ATOM 875 C CA . ASP A 1 115 ? -5.639 -10.691 13.693 1.00 98.75 115 ASP A CA 1
ATOM 876 C C . ASP A 1 115 ? -5.181 -12.125 13.342 1.00 98.75 115 ASP A C 1
ATOM 878 O O . ASP A 1 115 ? -5.882 -12.826 12.599 1.00 98.75 115 ASP A O 1
ATOM 882 N N . PRO A 1 116 ? -4.033 -12.606 13.866 1.00 98.69 116 PRO A N 1
ATOM 883 C CA . PRO A 1 116 ? -3.569 -13.972 13.629 1.00 98.69 116 PRO A CA 1
ATOM 884 C C . PRO A 1 116 ? -4.562 -15.057 14.070 1.00 98.69 116 PRO A C 1
ATOM 886 O O . PRO A 1 116 ? -4.620 -16.123 13.449 1.00 98.69 116 PRO A O 1
ATOM 889 N N . ALA A 1 117 ? -5.363 -14.811 15.112 1.00 98.62 117 ALA A N 1
ATOM 890 C CA . ALA A 1 117 ? -6.380 -15.760 15.558 1.00 98.62 117 ALA A CA 1
ATOM 891 C C . ALA A 1 117 ? -7.520 -15.867 14.533 1.00 98.62 117 ALA A C 1
ATOM 893 O O . ALA A 1 117 ? -7.918 -16.977 14.166 1.00 98.62 117 ALA A O 1
ATOM 894 N N . ALA A 1 118 ? -7.989 -14.728 14.016 1.00 98.69 118 ALA A N 1
ATOM 895 C CA . ALA A 1 118 ? -8.993 -14.682 12.957 1.00 98.69 118 ALA A CA 1
ATOM 896 C C . ALA A 1 118 ? -8.477 -15.305 11.646 1.00 98.69 118 ALA A C 1
ATOM 898 O O . ALA A 1 118 ? -9.206 -16.064 11.006 1.00 98.69 118 ALA A O 1
ATOM 899 N N . LEU A 1 119 ? -7.207 -15.066 11.286 1.00 98.81 119 LEU A N 1
ATOM 900 C CA . LEU A 1 119 ? -6.539 -15.739 10.166 1.00 98.81 119 LEU A CA 1
ATOM 901 C C . LEU A 1 119 ? -6.590 -17.260 10.332 1.00 98.81 119 LEU A C 1
ATOM 903 O O . LEU A 1 119 ? -7.085 -17.954 9.448 1.00 98.81 119 LEU A O 1
ATOM 907 N N . ARG A 1 120 ? -6.111 -17.782 11.468 1.00 98.75 120 ARG A N 1
ATOM 908 C CA . ARG A 1 120 ? -6.065 -19.229 11.728 1.00 98.75 120 ARG A CA 1
ATOM 909 C C . ARG A 1 120 ? -7.452 -19.870 11.645 1.00 98.75 120 ARG A C 1
ATOM 911 O O . ARG A 1 120 ? -7.585 -20.958 11.093 1.00 98.75 120 ARG A O 1
ATOM 918 N N . ALA A 1 121 ? -8.478 -19.195 12.163 1.00 98.62 121 ALA A N 1
ATOM 919 C CA . ALA A 1 121 ? -9.854 -19.686 12.150 1.00 98.62 121 ALA A CA 1
ATOM 920 C C . ALA A 1 121 ? -10.495 -19.709 10.749 1.00 98.62 121 ALA A C 1
ATOM 922 O O . ALA A 1 121 ? -11.433 -20.472 10.522 1.00 98.62 121 ALA A O 1
ATOM 923 N N . ALA A 1 122 ? -10.011 -18.885 9.818 1.00 98.62 122 ALA A N 1
ATOM 924 C CA . ALA A 1 122 ? -10.588 -18.741 8.483 1.00 98.62 122 ALA A CA 1
ATOM 925 C C . ALA A 1 122 ? -10.018 -19.716 7.439 1.00 98.62 122 ALA A C 1
ATOM 927 O O . ALA A 1 122 ? -10.530 -19.776 6.321 1.00 98.62 122 ALA A O 1
ATOM 928 N N . ILE A 1 123 ? -8.967 -20.468 7.777 1.00 98.88 123 ILE A N 1
ATOM 929 C CA . ILE A 1 123 ? -8.308 -21.391 6.847 1.00 98.88 123 ILE A CA 1
ATOM 930 C C . ILE A 1 123 ? -9.218 -22.580 6.534 1.00 98.88 123 ILE A C 1
ATOM 932 O O . ILE A 1 123 ? -9.758 -23.243 7.420 1.00 98.88 123 ILE A O 1
ATOM 936 N N . THR A 1 124 ? -9.328 -22.897 5.247 1.00 98.69 124 THR A N 1
ATOM 937 C CA . THR A 1 124 ? -10.032 -24.067 4.722 1.00 98.69 124 THR A CA 1
ATOM 938 C C . THR A 1 124 ? -9.123 -24.857 3.771 1.00 98.69 124 THR A C 1
ATOM 940 O O . THR A 1 124 ? -8.068 -24.363 3.366 1.00 98.69 124 THR A O 1
ATOM 943 N N . PRO A 1 125 ? -9.519 -26.065 3.325 1.00 98.50 125 PRO A N 1
ATOM 944 C CA . PRO A 1 125 ? -8.773 -26.800 2.298 1.00 98.50 125 PRO A CA 1
ATOM 945 C C . PRO A 1 125 ? -8.624 -26.064 0.951 1.00 98.50 125 PRO A C 1
ATOM 947 O O . PRO A 1 125 ? -7.789 -26.457 0.135 1.00 98.50 125 PRO A O 1
ATOM 950 N N . ARG A 1 126 ? -9.438 -25.028 0.689 1.00 98.62 126 ARG A N 1
ATOM 951 C CA . ARG A 1 126 ? -9.344 -24.194 -0.522 1.00 98.62 126 ARG A CA 1
ATOM 952 C C . ARG A 1 126 ? -8.394 -23.009 -0.361 1.00 98.62 126 ARG A C 1
ATOM 954 O O . ARG A 1 126 ? -8.048 -22.388 -1.363 1.00 98.62 126 ARG A O 1
ATOM 961 N N . THR A 1 127 ? -7.968 -22.685 0.859 1.00 98.88 127 THR A N 1
ATOM 962 C CA . THR A 1 127 ? -7.072 -21.554 1.105 1.00 98.88 127 THR A CA 1
ATOM 963 C C . THR A 1 127 ? -5.714 -21.801 0.452 1.00 98.88 127 THR A C 1
ATOM 965 O O . THR A 1 127 ? -5.079 -22.827 0.690 1.00 98.88 127 THR A O 1
ATOM 968 N N . LYS A 1 128 ? -5.272 -20.858 -0.386 1.00 98.88 128 LYS A N 1
ATOM 969 C CA . LYS A 1 128 ? -3.971 -20.913 -1.078 1.00 98.88 128 LYS A CA 1
ATOM 970 C C . LYS A 1 128 ? -3.001 -19.836 -0.641 1.00 98.88 128 LYS A C 1
ATOM 972 O O . LYS A 1 128 ? -1.793 -20.057 -0.674 1.00 98.88 128 LYS A O 1
ATOM 977 N N . ALA A 1 129 ? -3.515 -18.674 -0.263 1.00 98.94 129 ALA A N 1
ATOM 978 C CA . ALA A 1 129 ? -2.683 -17.546 0.102 1.00 98.94 129 ALA A CA 1
ATOM 979 C C . ALA A 1 129 ? -3.334 -16.683 1.178 1.00 98.94 129 ALA A C 1
ATOM 981 O O . ALA A 1 129 ? -4.554 -16.681 1.350 1.00 98.94 129 ALA A O 1
ATOM 982 N N . VAL A 1 130 ? -2.493 -15.915 1.858 1.00 98.94 130 VAL A N 1
ATOM 983 C CA . VAL A 1 130 ? -2.885 -14.822 2.739 1.00 98.94 130 VAL A CA 1
ATOM 984 C C . VAL A 1 130 ? -2.228 -13.526 2.264 1.00 98.94 130 VAL A C 1
ATOM 986 O O . VAL A 1 130 ? -1.056 -13.519 1.881 1.00 98.94 130 VAL A O 1
ATOM 989 N N . ILE A 1 131 ? -2.991 -12.435 2.290 1.00 98.94 131 ILE A N 1
ATOM 990 C CA . ILE A 1 131 ? -2.525 -11.077 2.023 1.00 98.94 131 ILE A CA 1
ATOM 991 C C . ILE A 1 131 ? -2.621 -10.256 3.315 1.00 98.94 131 ILE A C 1
ATOM 993 O O . ILE A 1 131 ? -3.662 -9.625 3.552 1.00 98.94 131 ILE A O 1
ATOM 997 N N . PRO A 1 132 ? -1.596 -10.282 4.190 1.00 98.88 132 PRO A N 1
ATOM 998 C CA . PRO A 1 132 ? -1.495 -9.303 5.262 1.00 98.88 132 PRO A CA 1
ATOM 999 C C . PRO A 1 132 ? -1.274 -7.908 4.674 1.00 98.88 132 PRO A C 1
ATOM 1001 O O . PRO A 1 132 ? -0.468 -7.731 3.759 1.00 98.88 132 PRO A O 1
ATOM 1004 N N . VAL A 1 133 ? -1.968 -6.913 5.223 1.00 98.88 133 VAL A N 1
ATOM 1005 C CA . VAL A 1 133 ? -1.819 -5.517 4.800 1.00 98.88 133 VAL A CA 1
ATOM 1006 C C . VAL A 1 133 ? -1.174 -4.734 5.927 1.00 98.88 133 VAL A C 1
ATOM 1008 O O . VAL A 1 133 ? -1.644 -4.752 7.065 1.00 98.88 133 VAL A O 1
ATOM 1011 N N . HIS A 1 134 ? -0.093 -4.028 5.617 1.00 98.75 134 HIS A N 1
ATOM 1012 C CA . HIS A 1 134 ? 0.617 -3.193 6.582 1.00 98.75 134 HIS A CA 1
ATOM 1013 C C . HIS A 1 134 ? -0.025 -1.809 6.644 1.00 98.75 134 HIS A C 1
ATOM 1015 O O . HIS A 1 134 ? 0.407 -0.856 5.988 1.00 98.75 134 HIS A O 1
ATOM 1021 N N . MET A 1 135 ? -1.113 -1.701 7.404 1.00 98.12 135 MET A N 1
ATOM 1022 C CA . MET A 1 135 ? -1.918 -0.490 7.414 1.00 98.12 135 MET A CA 1
ATOM 1023 C C . MET A 1 135 ? -1.215 0.655 8.134 1.00 98.12 135 MET A C 1
ATOM 1025 O O . MET A 1 135 ? -0.766 0.536 9.280 1.00 98.12 135 MET A O 1
ATOM 1029 N N . MET A 1 136 ? -1.212 1.814 7.470 1.00 96.75 136 MET A N 1
ATOM 1030 C CA . MET A 1 136 ? -0.763 3.091 8.026 1.00 96.75 136 MET A CA 1
ATOM 1031 C C . MET A 1 136 ? 0.672 3.040 8.590 1.00 96.75 136 MET A C 1
ATOM 1033 O O . MET A 1 136 ? 0.892 3.359 9.758 1.00 96.75 136 MET A O 1
ATOM 1037 N N . HIS A 1 137 ? 1.628 2.608 7.756 1.00 94.94 137 HIS A N 1
ATOM 1038 C CA . HIS A 1 137 ? 3.074 2.539 8.027 1.00 94.94 137 HIS A CA 1
ATOM 1039 C C . HIS A 1 137 ? 3.487 1.647 9.216 1.00 94.94 137 HIS A C 1
ATOM 1041 O O . HIS A 1 137 ? 4.626 1.749 9.675 1.00 94.94 137 HIS A O 1
ATOM 1047 N N . ALA A 1 138 ? 2.607 0.759 9.694 1.00 97.38 138 ALA A N 1
ATOM 1048 C CA . ALA A 1 138 ? 2.900 -0.170 10.783 1.00 97.38 138 ALA A CA 1
ATOM 1049 C C . ALA A 1 138 ? 2.729 -1.630 10.347 1.00 97.38 138 ALA A C 1
ATOM 1051 O O . ALA A 1 138 ? 1.738 -1.997 9.709 1.00 97.38 138 ALA A O 1
ATOM 1052 N N . ALA A 1 139 ? 3.700 -2.458 10.728 1.00 98.12 139 ALA A N 1
ATOM 1053 C CA . ALA A 1 139 ? 3.756 -3.870 10.382 1.00 98.12 139 ALA A CA 1
ATOM 1054 C C . ALA A 1 139 ? 2.588 -4.674 10.974 1.00 98.12 139 ALA A C 1
ATOM 1056 O O . ALA A 1 139 ? 2.136 -4.415 12.094 1.00 98.12 139 ALA A O 1
ATOM 1057 N N . ALA A 1 140 ? 2.136 -5.679 10.223 1.00 98.56 140 ALA A N 1
ATOM 1058 C CA . ALA A 1 140 ? 1.270 -6.732 10.750 1.00 98.56 140 ALA A CA 1
ATOM 1059 C C . ALA A 1 140 ? 2.083 -7.671 11.666 1.00 98.56 140 ALA A C 1
ATOM 1061 O O . ALA A 1 140 ? 3.311 -7.577 11.710 1.00 98.56 140 ALA A O 1
ATOM 1062 N N . ALA A 1 141 ? 1.416 -8.581 12.381 1.00 98.31 141 ALA A N 1
ATOM 1063 C CA . ALA A 1 141 ? 2.059 -9.592 13.227 1.00 98.31 141 ALA A CA 1
ATOM 1064 C C . ALA A 1 141 ? 2.755 -10.677 12.379 1.00 98.31 141 ALA A C 1
ATOM 1066 O O . ALA A 1 141 ? 2.283 -11.808 12.267 1.00 98.31 141 ALA A O 1
ATOM 1067 N N . MET A 1 142 ? 3.852 -10.313 11.708 1.00 98.69 142 MET A N 1
ATOM 1068 C CA . MET A 1 142 ? 4.438 -11.141 10.652 1.00 98.69 142 MET A CA 1
ATOM 1069 C C . MET A 1 142 ? 5.002 -12.465 11.157 1.00 98.69 142 MET A C 1
ATOM 1071 O O . MET A 1 142 ? 4.897 -13.451 10.433 1.00 98.69 142 MET A O 1
ATOM 1075 N N . ASP A 1 143 ? 5.527 -12.542 12.381 1.00 98.50 143 ASP A N 1
ATOM 1076 C CA . ASP A 1 143 ? 5.992 -13.826 12.921 1.00 98.50 143 ASP A CA 1
ATOM 1077 C C . ASP A 1 143 ? 4.849 -14.840 13.035 1.00 98.50 143 ASP A C 1
ATOM 1079 O O . ASP A 1 143 ? 4.984 -15.975 12.566 1.00 98.50 143 ASP A O 1
ATOM 1083 N N . ASP A 1 144 ? 3.704 -14.410 13.571 1.00 98.69 144 ASP A N 1
ATOM 1084 C CA . ASP A 1 144 ? 2.519 -15.253 13.730 1.00 98.69 144 ASP A CA 1
ATOM 1085 C C . ASP A 1 144 ? 1.913 -15.624 12.373 1.00 98.69 144 ASP A C 1
ATOM 1087 O O . ASP A 1 144 ? 1.630 -16.794 12.110 1.00 98.69 144 ASP A O 1
ATOM 1091 N N . ILE A 1 145 ? 1.765 -14.645 11.474 1.00 98.88 145 ILE A N 1
ATOM 1092 C CA . ILE A 1 145 ? 1.187 -14.850 10.138 1.00 98.88 145 ILE A CA 1
ATOM 1093 C C . ILE A 1 145 ? 2.051 -15.811 9.318 1.00 98.88 145 ILE A C 1
ATOM 1095 O O . ILE A 1 145 ? 1.526 -16.748 8.714 1.00 98.88 145 ILE A O 1
ATOM 1099 N N . LEU A 1 146 ? 3.376 -15.637 9.325 1.00 98.88 146 LEU A N 1
ATOM 1100 C CA . LEU A 1 146 ? 4.295 -16.539 8.631 1.00 98.88 146 LEU A CA 1
ATOM 1101 C C . LEU A 1 146 ? 4.317 -17.932 9.271 1.00 98.88 146 LEU A C 1
ATOM 1103 O O . LEU A 1 146 ? 4.447 -18.922 8.553 1.00 98.88 146 LEU A O 1
ATOM 1107 N N . ALA A 1 147 ? 4.205 -18.037 10.599 1.00 98.81 147 ALA A N 1
ATOM 1108 C CA . ALA A 1 147 ? 4.119 -19.327 11.280 1.00 98.81 147 ALA A CA 1
ATOM 1109 C C . ALA A 1 147 ? 2.846 -20.090 10.887 1.00 98.81 147 ALA A C 1
ATOM 1111 O O . ALA A 1 147 ? 2.942 -21.254 10.497 1.00 98.81 147 ALA A O 1
ATOM 1112 N N . ILE A 1 148 ? 1.689 -19.419 10.901 1.00 98.88 148 ILE A N 1
ATOM 1113 C CA . ILE A 1 148 ? 0.408 -19.980 10.449 1.00 98.88 148 ILE A CA 1
ATOM 1114 C C . ILE A 1 148 ? 0.496 -20.388 8.972 1.00 98.88 148 ILE A C 1
ATOM 1116 O O . ILE A 1 148 ? 0.133 -21.505 8.610 1.00 98.88 148 ILE A O 1
ATOM 1120 N N . ALA A 1 149 ? 1.025 -19.517 8.109 1.00 98.81 149 ALA A N 1
ATOM 1121 C CA . ALA A 1 149 ? 1.149 -19.813 6.687 1.00 98.81 149 ALA A CA 1
ATOM 1122 C C . ALA A 1 149 ? 2.027 -21.048 6.427 1.00 98.81 149 ALA A C 1
ATOM 1124 O O . ALA A 1 149 ? 1.651 -21.904 5.629 1.00 98.81 149 ALA A O 1
ATOM 1125 N N . ARG A 1 150 ? 3.153 -21.196 7.143 1.00 98.75 150 ARG A N 1
ATOM 1126 C CA . ARG A 1 150 ? 4.011 -22.390 7.045 1.00 98.75 150 ARG A CA 1
ATOM 1127 C C . ARG A 1 150 ? 3.308 -23.662 7.511 1.00 98.75 150 ARG A C 1
ATOM 1129 O O . ARG A 1 150 ? 3.417 -24.680 6.840 1.00 98.75 150 ARG A O 1
ATOM 1136 N N . GLU A 1 151 ? 2.585 -23.609 8.628 1.00 98.69 151 GLU A N 1
ATOM 1137 C CA . GLU A 1 151 ? 1.832 -24.753 9.167 1.00 98.69 151 GLU A CA 1
ATOM 1138 C C . GLU A 1 151 ? 0.798 -25.291 8.164 1.00 98.69 151 GLU A C 1
ATOM 1140 O O . GLU A 1 151 ? 0.603 -26.500 8.050 1.00 98.69 151 GLU A O 1
ATOM 1145 N N . HIS A 1 152 ? 0.180 -24.392 7.395 1.00 98.62 152 HIS A N 1
ATOM 1146 C CA . HIS A 1 152 ? -0.894 -24.714 6.457 1.00 98.62 152 HIS A CA 1
ATOM 1147 C C . HIS A 1 152 ? -0.465 -24.720 4.977 1.00 98.62 152 HIS A C 1
ATOM 1149 O O . HIS A 1 152 ? -1.315 -24.884 4.105 1.00 98.62 152 HIS A O 1
ATOM 1155 N N . ASN A 1 153 ? 0.834 -24.592 4.680 1.00 98.44 153 ASN A N 1
ATOM 1156 C CA . ASN A 1 153 ? 1.387 -24.510 3.318 1.00 98.44 153 ASN A CA 1
ATOM 1157 C C . ASN A 1 153 ? 0.739 -23.410 2.453 1.00 98.44 153 ASN A C 1
ATOM 1159 O O . ASN A 1 153 ? 0.401 -23.631 1.290 1.00 98.44 153 ASN A O 1
ATOM 1163 N N . LEU A 1 154 ? 0.545 -22.226 3.034 1.00 98.88 154 LEU A N 1
ATOM 1164 C CA . LEU A 1 154 ? -0.038 -21.068 2.363 1.00 98.88 154 LEU A CA 1
ATOM 1165 C C . LEU A 1 154 ? 1.051 -20.137 1.830 1.00 98.88 154 LEU A C 1
ATOM 1167 O O . LEU A 1 154 ? 2.056 -19.876 2.497 1.00 98.88 154 LEU A O 1
ATOM 1171 N N . PHE A 1 155 ? 0.803 -19.554 0.660 1.00 98.94 155 PHE A N 1
ATOM 1172 C CA . PHE A 1 155 ? 1.591 -18.423 0.191 1.00 98.94 155 PHE A CA 1
ATOM 1173 C C . PHE A 1 155 ? 1.262 -17.157 0.988 1.00 98.94 155 PHE A C 1
ATOM 1175 O O . PHE A 1 155 ? 0.154 -16.979 1.490 1.00 98.94 155 PHE A O 1
ATOM 1182 N N . VAL A 1 156 ? 2.226 -16.245 1.068 1.00 98.94 156 VAL A N 1
ATOM 1183 C CA . VAL A 1 156 ? 2.080 -14.955 1.757 1.00 98.94 156 VAL A CA 1
ATOM 1184 C C . VAL A 1 156 ? 2.439 -13.861 0.770 1.00 98.94 156 VAL A C 1
ATOM 1186 O O . VAL A 1 156 ? 3.568 -13.842 0.279 1.00 98.94 156 VAL A O 1
ATOM 1189 N N . VAL A 1 157 ? 1.486 -12.980 0.476 1.00 98.94 157 VAL A N 1
ATOM 1190 C CA . VAL A 1 157 ? 1.698 -11.782 -0.344 1.00 98.94 157 VAL A CA 1
ATOM 1191 C C . VAL A 1 157 ? 1.564 -10.569 0.565 1.00 98.94 157 VAL A C 1
ATOM 1193 O O . VAL A 1 157 ? 0.476 -10.280 1.036 1.00 98.94 157 VAL A O 1
ATOM 1196 N N . GLU A 1 158 ? 2.645 -9.859 0.845 1.00 98.94 158 GLU A N 1
ATOM 1197 C CA . GLU A 1 158 ? 2.571 -8.644 1.658 1.00 98.94 158 GLU A CA 1
ATOM 1198 C C . GLU A 1 158 ? 2.010 -7.484 0.827 1.00 98.94 158 GLU A C 1
ATOM 1200 O O . GLU A 1 158 ? 2.569 -7.129 -0.213 1.00 98.94 158 GLU A O 1
ATOM 1205 N N . ASP A 1 159 ? 0.918 -6.872 1.288 1.00 98.94 159 ASP A N 1
ATOM 1206 C CA . ASP A 1 159 ? 0.465 -5.583 0.767 1.00 98.94 159 ASP A CA 1
ATOM 1207 C C . ASP A 1 159 ? 1.130 -4.452 1.565 1.00 98.94 159 ASP A C 1
ATOM 1209 O O . ASP A 1 159 ? 0.739 -4.091 2.684 1.00 98.94 159 ASP A O 1
ATOM 1213 N N . THR A 1 160 ? 2.170 -3.894 0.954 1.00 98.62 160 THR A N 1
ATOM 1214 C CA . THR A 1 160 ? 3.037 -2.843 1.494 1.00 98.62 160 THR A CA 1
ATOM 1215 C C . THR A 1 160 ? 2.713 -1.486 0.854 1.00 98.62 160 THR A C 1
ATOM 1217 O O . THR A 1 160 ? 3.473 -0.523 0.987 1.00 98.62 160 THR A O 1
ATOM 1220 N N . ALA A 1 161 ? 1.553 -1.347 0.194 1.00 98.19 161 ALA A N 1
ATOM 1221 C CA . ALA A 1 161 ? 1.139 -0.102 -0.454 1.00 98.19 161 ALA A CA 1
ATOM 1222 C C . ALA A 1 161 ? 1.080 1.097 0.508 1.00 98.19 161 ALA A C 1
ATOM 1224 O O . ALA A 1 161 ? 1.190 2.238 0.063 1.00 98.19 161 ALA A O 1
ATOM 1225 N N . GLN A 1 162 ? 0.911 0.853 1.814 1.00 97.44 162 GLN A N 1
ATOM 1226 C CA . GLN A 1 162 ? 0.939 1.880 2.858 1.00 97.44 162 GLN A CA 1
ATOM 1227 C C . GLN A 1 162 ? 2.089 1.726 3.859 1.00 97.44 162 GLN A C 1
ATOM 1229 O O . GLN A 1 162 ? 1.962 2.224 4.975 1.00 97.44 162 GLN A O 1
ATOM 1234 N N . ALA A 1 163 ? 3.167 1.017 3.509 1.00 97.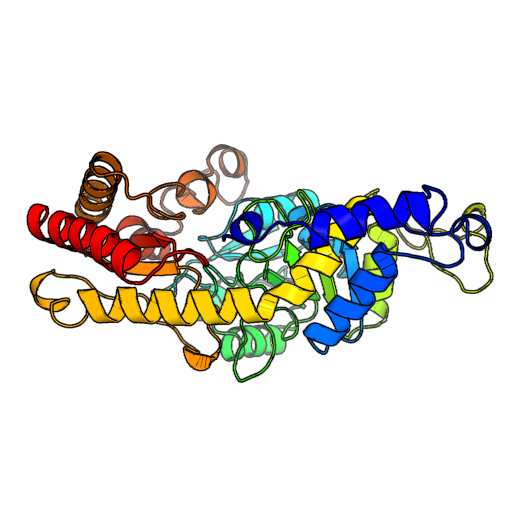56 163 ALA A N 1
ATOM 1235 C CA . ALA A 1 163 ? 4.264 0.683 4.426 1.00 97.56 163 ALA A CA 1
ATOM 1236 C C . ALA A 1 163 ? 5.659 0.685 3.773 1.00 97.56 163 ALA A C 1
ATOM 1238 O O . ALA A 1 163 ? 6.596 0.087 4.300 1.00 97.56 163 ALA A O 1
ATOM 1239 N N . CYS A 1 164 ? 5.815 1.364 2.632 1.00 97.81 164 CYS A N 1
ATOM 1240 C CA . CYS A 1 164 ? 7.095 1.459 1.932 1.00 97.81 164 CYS A CA 1
ATOM 1241 C C . CYS A 1 164 ? 8.179 2.080 2.830 1.00 97.81 164 CYS A C 1
ATOM 1243 O O . CYS A 1 164 ? 8.059 3.222 3.264 1.00 97.81 164 CYS A O 1
ATOM 1245 N N . GLY A 1 165 ? 9.258 1.333 3.076 1.00 97.00 165 GLY A N 1
ATOM 1246 C CA . GLY A 1 165 ? 10.389 1.773 3.898 1.00 97.00 165 GLY A CA 1
ATOM 1247 C C . GLY A 1 165 ? 10.265 1.477 5.399 1.00 97.00 165 GLY A C 1
ATOM 1248 O O . GLY A 1 165 ? 11.250 1.626 6.125 1.00 97.00 165 GLY A O 1
ATOM 1249 N N . ALA A 1 166 ? 9.104 1.010 5.866 1.00 97.88 166 ALA A N 1
ATOM 1250 C CA . ALA A 1 166 ? 8.972 0.436 7.201 1.00 97.88 166 ALA A CA 1
ATOM 1251 C C . ALA A 1 166 ? 9.612 -0.966 7.264 1.00 97.88 166 ALA A C 1
ATOM 1253 O O . ALA A 1 166 ? 9.816 -1.631 6.245 1.00 97.88 166 ALA A O 1
ATOM 1254 N N . THR A 1 167 ? 9.957 -1.406 8.472 1.00 98.38 167 THR A N 1
ATOM 1255 C CA . THR A 1 167 ? 10.616 -2.688 8.738 1.00 98.38 167 THR A CA 1
ATOM 1256 C C . THR A 1 167 ? 9.897 -3.468 9.839 1.00 98.38 167 THR A C 1
ATOM 1258 O O . THR A 1 167 ? 9.155 -2.910 10.651 1.00 98.38 167 THR A O 1
ATOM 1261 N N . TYR A 1 168 ? 10.141 -4.775 9.875 1.00 98.12 168 TYR A N 1
ATOM 1262 C CA . TYR A 1 168 ? 9.752 -5.684 10.945 1.00 98.12 168 TYR A CA 1
ATOM 1263 C C . TYR A 1 168 ? 10.990 -6.462 11.399 1.00 98.12 168 TYR A C 1
ATOM 1265 O O . TYR A 1 168 ? 11.620 -7.146 10.592 1.00 98.12 168 TYR A O 1
ATOM 1273 N N . HIS A 1 169 ? 11.406 -6.272 12.657 1.00 95.81 169 HIS A N 1
ATOM 1274 C CA . HIS A 1 169 ? 12.647 -6.837 13.210 1.00 95.81 169 HIS A CA 1
ATOM 1275 C C . HIS A 1 169 ? 13.877 -6.636 12.301 1.00 95.81 169 HIS A C 1
ATOM 1277 O O . HIS A 1 169 ? 14.659 -7.549 12.037 1.00 95.81 169 HIS A O 1
ATOM 1283 N N . GLY A 1 170 ? 14.021 -5.414 11.774 1.00 96.31 170 GLY A N 1
ATOM 1284 C CA . GLY A 1 170 ? 15.131 -5.010 10.905 1.00 96.31 170 GLY A CA 1
ATOM 1285 C C . GLY A 1 170 ? 15.005 -5.423 9.434 1.00 96.31 170 GLY A C 1
ATOM 1286 O O . GLY A 1 170 ? 15.780 -4.934 8.615 1.00 96.31 170 GLY A O 1
ATOM 1287 N N . LYS A 1 171 ? 14.024 -6.256 9.063 1.00 98.00 171 LYS A N 1
ATOM 1288 C CA . LYS A 1 171 ? 13.760 -6.623 7.663 1.00 98.00 171 LYS A CA 1
ATOM 1289 C C . LYS A 1 171 ? 12.749 -5.666 7.026 1.00 98.00 171 LYS A C 1
ATOM 1291 O O . LYS A 1 171 ? 11.723 -5.404 7.653 1.00 98.00 171 LYS A O 1
ATOM 1296 N N . PRO A 1 172 ? 12.996 -5.128 5.820 1.00 98.44 172 PRO A N 1
ATOM 1297 C CA . PRO A 1 172 ? 12.016 -4.296 5.124 1.00 98.44 172 PRO A CA 1
ATOM 1298 C C . PRO A 1 172 ? 10.687 -5.021 4.901 1.00 98.44 172 PRO A C 1
ATOM 1300 O O . PRO A 1 172 ? 10.670 -6.186 4.523 1.00 98.44 172 PRO A O 1
ATOM 1303 N N . LEU A 1 173 ? 9.569 -4.336 5.132 1.00 98.69 173 LEU A N 1
ATOM 1304 C CA . LEU A 1 173 ? 8.251 -4.890 4.818 1.00 98.69 173 LEU A CA 1
ATOM 1305 C C . LEU A 1 173 ? 8.117 -5.123 3.309 1.00 98.69 173 LEU A C 1
ATOM 1307 O O . LEU A 1 173 ? 8.630 -4.339 2.508 1.00 98.69 173 LEU A O 1
ATOM 1311 N N . GLY A 1 174 ? 7.424 -6.193 2.924 1.00 98.56 174 GLY A N 1
ATOM 1312 C CA . GLY A 1 174 ? 7.367 -6.677 1.544 1.00 98.56 174 GLY A CA 1
ATOM 1313 C C . GLY A 1 174 ? 8.445 -7.705 1.178 1.00 98.56 174 GLY A C 1
ATOM 1314 O O . GLY A 1 174 ? 8.440 -8.184 0.049 1.00 98.56 174 GLY A O 1
ATOM 1315 N N . THR A 1 175 ? 9.375 -8.035 2.081 1.00 98.75 175 THR A N 1
ATOM 1316 C CA . THR A 1 175 ? 10.420 -9.055 1.845 1.00 98.75 175 THR A CA 1
ATOM 1317 C C . THR A 1 175 ? 10.368 -10.231 2.826 1.00 98.75 175 THR A C 1
ATOM 1319 O O . THR A 1 175 ? 11.278 -11.058 2.862 1.00 98.75 175 THR A O 1
ATOM 1322 N N . LEU A 1 176 ? 9.319 -10.315 3.646 1.00 98.62 176 LEU A N 1
ATOM 1323 C CA . LEU A 1 176 ? 9.137 -11.376 4.635 1.00 98.62 176 LEU A CA 1
ATOM 1324 C C . LEU A 1 176 ? 8.299 -12.543 4.090 1.00 98.62 176 LEU A C 1
ATOM 1326 O O . LEU A 1 176 ? 8.512 -13.691 4.485 1.00 98.62 176 LEU A O 1
ATOM 1330 N N . GLY A 1 177 ? 7.327 -12.241 3.228 1.00 98.56 177 GLY A N 1
ATOM 1331 C CA . GLY A 1 177 ? 6.486 -13.200 2.523 1.00 98.56 177 GLY A CA 1
ATOM 1332 C C . GLY A 1 177 ? 7.138 -13.747 1.252 1.00 98.56 177 GLY A C 1
ATOM 1333 O O . GLY A 1 177 ? 8.332 -13.603 1.011 1.00 98.56 177 GLY A O 1
ATOM 1334 N N . HIS A 1 178 ? 6.325 -14.383 0.412 1.00 98.88 178 HIS A N 1
ATOM 1335 C CA . HIS A 1 178 ? 6.773 -14.905 -0.881 1.00 98.88 178 HIS A CA 1
ATOM 1336 C C . HIS A 1 178 ? 6.873 -13.792 -1.931 1.00 98.88 178 HIS A C 1
ATOM 1338 O O . HIS A 1 178 ? 7.772 -13.808 -2.771 1.00 98.88 178 HIS A O 1
ATOM 1344 N N . LEU A 1 179 ? 5.946 -12.830 -1.886 1.00 98.88 179 LEU A N 1
ATOM 1345 C CA . LEU A 1 179 ? 5.889 -11.659 -2.761 1.00 98.88 179 LEU A CA 1
ATOM 1346 C C . LEU A 1 179 ? 5.509 -10.426 -1.933 1.00 98.88 179 LEU A C 1
ATOM 1348 O O . LEU A 1 179 ? 4.620 -10.509 -1.089 1.00 98.88 179 LEU A O 1
ATOM 1352 N N . GLY A 1 180 ? 6.125 -9.282 -2.211 1.00 98.94 180 GLY A N 1
ATOM 1353 C CA . GLY A 1 180 ? 5.721 -7.983 -1.672 1.00 98.94 180 GLY A CA 1
ATOM 1354 C C . GLY A 1 180 ? 5.156 -7.084 -2.759 1.00 98.94 180 GLY A C 1
ATOM 1355 O O . GLY A 1 180 ? 5.702 -7.024 -3.860 1.00 98.94 180 GLY A O 1
ATOM 1356 N N . CYS A 1 181 ? 4.075 -6.375 -2.455 1.00 98.94 181 CYS A N 1
ATOM 1357 C CA . CYS A 1 181 ? 3.403 -5.465 -3.375 1.00 98.94 181 CYS A CA 1
ATOM 1358 C C . CYS A 1 181 ? 3.477 -4.030 -2.857 1.00 98.94 181 CYS A C 1
ATOM 1360 O O . CYS A 1 181 ? 3.126 -3.741 -1.715 1.00 98.94 181 CYS A O 1
ATOM 1362 N N . PHE A 1 182 ? 3.895 -3.112 -3.722 1.00 98.88 182 PHE A N 1
ATOM 1363 C CA . PHE A 1 182 ? 4.024 -1.694 -3.411 1.00 98.88 182 PHE A CA 1
ATOM 1364 C C . PHE A 1 182 ? 3.191 -0.864 -4.372 1.00 98.88 182 PHE A C 1
ATOM 1366 O O . PHE A 1 182 ? 2.963 -1.239 -5.523 1.00 98.88 182 PHE A O 1
ATOM 1373 N N . SER A 1 183 ? 2.785 0.306 -3.898 1.00 98.75 183 SER A N 1
ATOM 1374 C CA . SER A 1 183 ? 2.118 1.319 -4.699 1.00 98.75 183 SER A CA 1
ATOM 1375 C C . SER A 1 183 ? 2.941 2.595 -4.687 1.00 98.75 183 SER A C 1
ATOM 1377 O O . SER A 1 183 ? 3.523 2.955 -3.664 1.00 98.75 183 SER A O 1
ATOM 1379 N N . PHE A 1 184 ? 2.916 3.285 -5.819 1.00 98.62 184 PHE A N 1
ATOM 1380 C CA . PHE A 1 184 ? 3.494 4.604 -6.030 1.00 98.62 184 PHE A CA 1
ATOM 1381 C C . PHE A 1 184 ? 2.443 5.566 -6.599 1.00 98.62 184 PHE A C 1
ATOM 1383 O O . PHE A 1 184 ? 2.771 6.456 -7.384 1.00 98.62 184 PHE A O 1
ATOM 1390 N N . ASP A 1 185 ? 1.169 5.385 -6.220 1.00 98.12 185 ASP A N 1
ATOM 1391 C CA . ASP A 1 185 ? 0.140 6.400 -6.477 1.00 98.12 185 ASP A CA 1
ATOM 1392 C C . ASP A 1 185 ? 0.535 7.754 -5.861 1.00 98.12 185 ASP A C 1
ATOM 1394 O O . ASP A 1 185 ? 1.447 7.851 -5.030 1.00 98.12 185 ASP A O 1
ATOM 1398 N N . PHE A 1 186 ? -0.128 8.828 -6.282 1.00 97.19 186 PHE A N 1
ATOM 1399 C CA . PHE A 1 186 ? 0.205 10.188 -5.852 1.00 97.19 186 PHE A CA 1
ATOM 1400 C C . PHE A 1 186 ? 0.221 10.392 -4.324 1.00 97.19 186 PHE A C 1
ATOM 1402 O O . PHE A 1 186 ? 1.012 11.172 -3.798 1.00 97.19 186 PHE A O 1
ATOM 1409 N N . GLY A 1 187 ? -0.626 9.669 -3.592 1.00 94.38 187 GLY A N 1
ATOM 1410 C CA . GLY A 1 187 ? -0.758 9.734 -2.140 1.00 94.38 187 GLY A CA 1
ATOM 1411 C C . GLY A 1 187 ? 0.097 8.726 -1.363 1.00 94.38 187 GLY A C 1
ATOM 1412 O O . GLY A 1 187 ? -0.176 8.532 -0.168 1.00 94.38 187 GLY A O 1
ATOM 1413 N N . LYS A 1 188 ? 1.075 8.056 -1.995 1.00 97.56 188 LYS A N 1
ATOM 1414 C CA . LYS A 1 188 ? 1.993 7.091 -1.353 1.00 97.56 188 LYS A CA 1
ATOM 1415 C C . LYS A 1 188 ? 3.260 7.740 -0.780 1.00 97.56 188 LYS A C 1
ATOM 1417 O O . LYS A 1 188 ? 3.481 8.941 -0.916 1.00 97.56 188 LYS A O 1
ATOM 1422 N N . THR A 1 189 ? 4.027 6.964 -0.002 1.00 97.12 189 THR A N 1
ATOM 1423 C CA . THR A 1 189 ? 5.239 7.431 0.707 1.00 97.12 189 THR A CA 1
ATOM 1424 C C . THR A 1 189 ? 6.277 7.966 -0.265 1.00 97.12 189 THR A C 1
ATOM 1426 O O . THR A 1 189 ? 6.827 9.031 -0.032 1.00 97.12 189 THR A O 1
ATOM 1429 N N . ILE A 1 190 ? 6.469 7.259 -1.374 1.00 98.06 190 ILE A N 1
ATOM 1430 C CA . ILE A 1 190 ? 7.116 7.753 -2.589 1.00 98.06 190 ILE A CA 1
ATOM 1431 C C . ILE A 1 190 ? 6.125 7.590 -3.738 1.00 98.06 190 ILE A C 1
ATOM 1433 O O . ILE A 1 190 ? 5.253 6.719 -3.669 1.00 98.06 190 ILE A O 1
ATOM 1437 N N . THR A 1 191 ? 6.232 8.411 -4.779 1.00 98.44 191 THR A N 1
ATOM 1438 C CA . THR A 1 191 ? 5.237 8.422 -5.860 1.00 98.44 191 THR A CA 1
ATOM 1439 C C . THR A 1 191 ? 5.844 8.460 -7.256 1.00 98.44 191 THR A C 1
ATOM 1441 O O . THR A 1 191 ? 6.927 8.987 -7.470 1.00 98.44 191 THR A O 1
ATOM 1444 N N . THR A 1 192 ? 5.109 7.923 -8.224 1.00 98.50 192 THR A N 1
ATOM 1445 C CA . THR A 1 192 ? 5.359 8.061 -9.663 1.00 98.50 192 THR A CA 1
ATOM 1446 C C . THR A 1 192 ? 4.142 8.657 -10.383 1.00 98.50 192 THR A C 1
ATOM 1448 O O . THR A 1 192 ? 3.969 8.467 -11.587 1.00 98.50 192 THR A O 1
ATOM 1451 N N . GLY A 1 193 ? 3.255 9.337 -9.645 1.00 97.69 193 GLY A N 1
ATOM 1452 C CA . GLY A 1 193 ? 1.904 9.707 -10.080 1.00 97.69 193 GLY A CA 1
ATOM 1453 C C . GLY A 1 193 ? 0.963 8.502 -10.042 1.00 97.69 193 GLY A C 1
ATOM 1454 O O . GLY A 1 193 ? 0.048 8.456 -9.228 1.00 97.69 193 GLY A O 1
ATOM 1455 N N . GLU A 1 194 ? 1.261 7.505 -10.870 1.00 98.31 194 GLU A N 1
ATOM 1456 C CA . GLU A 1 194 ? 0.692 6.156 -10.832 1.00 98.31 194 GLU A CA 1
ATOM 1457 C C . GLU A 1 194 ? 1.828 5.145 -10.964 1.00 98.31 194 GLU A C 1
ATOM 1459 O O . GLU A 1 194 ? 2.760 5.370 -11.742 1.00 98.31 194 GLU A O 1
ATOM 1464 N N . GLY A 1 195 ? 1.769 4.038 -10.229 1.00 98.62 195 GLY A N 1
ATOM 1465 C CA . GLY A 1 195 ? 2.792 2.998 -10.298 1.00 98.62 195 GLY A CA 1
ATOM 1466 C C . GLY A 1 195 ? 2.683 1.960 -9.191 1.00 98.62 195 GLY A C 1
ATOM 1467 O O . GLY A 1 195 ? 1.958 2.126 -8.205 1.00 98.62 195 GLY A O 1
ATOM 1468 N N . GLY A 1 196 ? 3.413 0.867 -9.360 1.00 98.81 196 GLY A N 1
ATOM 1469 C CA . GLY A 1 196 ? 3.594 -0.150 -8.338 1.00 98.81 196 GLY A CA 1
ATOM 1470 C C . GLY A 1 196 ? 4.844 -0.981 -8.578 1.00 98.81 196 GLY A C 1
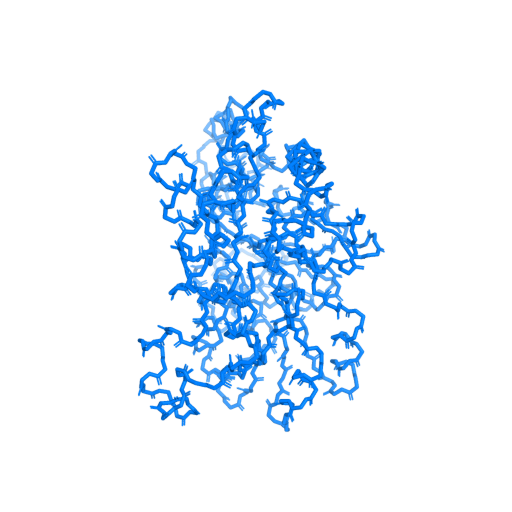ATOM 1471 O O . GLY A 1 196 ? 5.522 -0.838 -9.597 1.00 98.81 196 GLY A O 1
ATOM 1472 N N . MET A 1 197 ? 5.137 -1.856 -7.626 1.00 98.94 197 MET A N 1
ATOM 1473 C CA . MET A 1 197 ? 6.255 -2.794 -7.691 1.00 98.94 197 MET A CA 1
ATOM 1474 C C . MET A 1 197 ? 5.831 -4.126 -7.088 1.00 98.94 197 MET A C 1
ATOM 1476 O O . MET A 1 197 ? 5.156 -4.147 -6.059 1.00 98.94 197 MET A O 1
ATOM 1480 N N . VAL A 1 198 ? 6.267 -5.219 -7.701 1.00 98.94 198 VAL A N 1
ATOM 1481 C CA . VAL A 1 198 ? 6.267 -6.553 -7.095 1.00 98.94 198 VAL A CA 1
ATOM 1482 C C . VAL A 1 198 ? 7.707 -6.911 -6.759 1.00 98.94 198 VAL A C 1
ATOM 1484 O O . VAL A 1 198 ? 8.569 -6.758 -7.617 1.00 98.94 198 VAL A O 1
ATOM 1487 N N . VAL A 1 199 ? 7.986 -7.396 -5.553 1.00 98.94 199 VAL A N 1
ATOM 1488 C CA . VAL A 1 199 ? 9.319 -7.893 -5.174 1.00 98.94 199 VAL A CA 1
ATOM 1489 C C . VAL A 1 199 ? 9.245 -9.333 -4.692 1.00 98.94 199 VAL A C 1
ATOM 1491 O O . VAL A 1 199 ? 8.220 -9.757 -4.162 1.00 98.94 199 VAL A O 1
ATOM 1494 N N . THR A 1 200 ? 10.317 -10.091 -4.897 1.00 98.88 200 THR A N 1
ATOM 1495 C CA . THR A 1 200 ? 10.440 -11.476 -4.425 1.00 98.88 200 THR A CA 1
ATOM 1496 C C . THR A 1 200 ? 11.900 -11.923 -4.454 1.00 98.88 200 THR A C 1
ATOM 1498 O O . THR A 1 200 ? 12.713 -11.382 -5.208 1.00 98.88 200 THR A O 1
ATOM 1501 N N . ASP A 1 201 ? 12.217 -12.935 -3.651 1.00 98.69 201 ASP A N 1
ATOM 1502 C CA . ASP A 1 201 ? 13.493 -13.650 -3.707 1.00 98.69 201 ASP A CA 1
ATOM 1503 C C . ASP A 1 201 ? 13.432 -14.930 -4.559 1.00 98.69 201 ASP A C 1
ATOM 1505 O O . ASP A 1 201 ? 14.468 -15.549 -4.813 1.00 98.69 201 ASP A O 1
ATOM 1509 N N . ASP A 1 202 ? 12.239 -15.326 -5.011 1.00 98.69 202 ASP A N 1
ATOM 1510 C CA . ASP A 1 202 ? 12.020 -16.521 -5.821 1.00 98.69 202 ASP A CA 1
ATOM 1511 C C . ASP A 1 202 ? 12.084 -16.184 -7.321 1.00 98.69 202 ASP A C 1
ATOM 1513 O O . ASP A 1 202 ? 11.294 -15.395 -7.848 1.00 98.69 202 ASP A O 1
ATOM 1517 N N . GLU A 1 203 ? 13.045 -16.794 -8.016 1.00 98.06 203 GLU A N 1
ATOM 1518 C CA . GLU A 1 203 ? 13.299 -16.556 -9.439 1.00 98.06 203 GLU A CA 1
ATOM 1519 C C . GLU A 1 203 ? 12.128 -17.002 -10.332 1.00 98.06 203 GLU A C 1
ATOM 1521 O O . GLU A 1 203 ? 11.810 -16.336 -11.321 1.00 98.06 203 GLU A O 1
ATOM 1526 N N . GLU A 1 204 ? 11.440 -18.091 -9.980 1.00 97.81 204 GLU A N 1
ATOM 1527 C CA . GLU A 1 204 ? 10.305 -18.596 -10.751 1.00 97.81 204 GLU A CA 1
ATOM 1528 C C . GLU A 1 204 ? 9.074 -17.702 -10.564 1.00 97.81 204 GLU A C 1
ATOM 1530 O O . GLU A 1 204 ? 8.395 -17.370 -11.542 1.00 97.81 204 GLU A O 1
ATOM 1535 N N . LEU A 1 205 ? 8.811 -17.233 -9.339 1.00 98.50 205 LEU A N 1
ATOM 1536 C CA . LEU A 1 205 ? 7.758 -16.243 -9.091 1.00 98.50 205 LEU A CA 1
ATOM 1537 C C . LEU A 1 205 ? 8.057 -14.925 -9.806 1.00 98.50 205 LEU A C 1
ATOM 1539 O O . LEU A 1 205 ? 7.153 -14.359 -10.427 1.00 98.50 205 LEU A O 1
ATOM 1543 N N . PHE A 1 206 ? 9.312 -14.468 -9.795 1.00 98.56 206 PHE A N 1
ATOM 1544 C CA . PHE A 1 206 ? 9.722 -13.287 -10.550 1.00 98.56 206 PHE A CA 1
ATOM 1545 C C . PHE A 1 206 ? 9.496 -13.472 -12.054 1.00 98.56 206 PHE A C 1
ATOM 1547 O O . PHE A 1 206 ? 8.878 -12.617 -12.692 1.00 98.56 206 PHE A O 1
ATOM 1554 N N . ARG A 1 207 ? 9.915 -14.608 -12.625 1.00 97.56 207 ARG A N 1
ATOM 1555 C CA . ARG A 1 207 ? 9.717 -14.930 -14.046 1.00 97.56 207 ARG A CA 1
ATOM 1556 C C . ARG A 1 207 ? 8.237 -14.927 -14.424 1.00 97.56 207 ARG A C 1
ATOM 1558 O O . ARG A 1 207 ? 7.863 -14.365 -15.455 1.00 97.56 207 ARG A O 1
ATOM 1565 N N . ARG A 1 208 ? 7.377 -15.509 -13.585 1.00 98.31 208 ARG A N 1
ATOM 1566 C CA . ARG A 1 208 ? 5.922 -15.550 -13.801 1.00 98.31 208 ARG A CA 1
ATOM 1567 C C . ARG A 1 208 ? 5.275 -14.173 -13.655 1.00 98.31 208 ARG A C 1
ATOM 1569 O O . ARG A 1 208 ? 4.470 -13.802 -14.506 1.00 98.31 208 ARG A O 1
ATOM 1576 N N . ALA A 1 209 ? 5.664 -13.385 -12.652 1.00 98.44 209 ALA A N 1
ATOM 1577 C CA . ALA A 1 209 ? 5.211 -12.002 -12.482 1.00 98.44 209 ALA A CA 1
ATOM 1578 C C . ALA A 1 209 ? 5.600 -11.133 -13.691 1.00 98.44 209 ALA A C 1
ATOM 1580 O O . ALA A 1 209 ? 4.760 -10.457 -14.295 1.00 98.44 209 ALA A O 1
ATOM 1581 N N . ARG A 1 210 ? 6.867 -11.226 -14.107 1.00 96.81 210 ARG A N 1
ATOM 1582 C CA . ARG A 1 210 ? 7.415 -10.543 -15.279 1.00 96.81 210 ARG A CA 1
ATOM 1583 C C . ARG A 1 210 ? 6.731 -10.987 -16.572 1.00 96.81 210 ARG A C 1
ATOM 1585 O O . ARG A 1 210 ? 6.454 -10.165 -17.435 1.00 96.81 210 ARG A O 1
ATOM 1592 N N . SER A 1 211 ? 6.370 -12.252 -16.701 1.00 97.62 211 SER A N 1
ATOM 1593 C CA . SER A 1 211 ? 5.594 -12.710 -17.849 1.00 97.62 211 SER A CA 1
ATOM 1594 C C . SER A 1 211 ? 4.162 -12.165 -17.844 1.00 97.62 211 SER A C 1
ATOM 1596 O O . SER A 1 211 ? 3.704 -11.586 -18.832 1.00 97.62 211 SER A O 1
ATOM 1598 N N . TYR A 1 212 ? 3.467 -12.266 -16.710 1.00 98.44 212 TYR A N 1
ATOM 1599 C CA . TYR A 1 212 ? 2.073 -11.850 -16.597 1.00 98.44 212 TYR A CA 1
ATOM 1600 C C . TYR A 1 212 ? 1.871 -10.345 -16.835 1.00 98.44 212 TYR A C 1
ATOM 1602 O O . TYR A 1 212 ? 0.916 -9.970 -17.516 1.00 98.44 212 TYR A O 1
ATOM 1610 N N . HIS A 1 213 ? 2.768 -9.481 -16.336 1.00 97.88 213 HIS A N 1
ATOM 1611 C CA . HIS A 1 213 ? 2.652 -8.022 -16.519 1.00 97.88 213 HIS A CA 1
ATOM 1612 C C . HIS A 1 213 ? 2.848 -7.561 -17.975 1.00 97.88 213 HIS A C 1
ATOM 1614 O O . HIS A 1 213 ? 2.524 -6.416 -18.305 1.00 97.88 213 HIS A O 1
ATOM 1620 N N . ASN A 1 214 ? 3.407 -8.424 -18.830 1.00 96.94 214 ASN A N 1
ATOM 1621 C CA . ASN A 1 214 ? 3.709 -8.121 -20.220 1.00 96.94 214 ASN A CA 1
ATOM 1622 C C . ASN A 1 214 ? 3.273 -9.271 -21.136 1.00 96.94 214 ASN A C 1
ATOM 1624 O O . ASN A 1 214 ? 4.108 -9.965 -21.703 1.00 96.94 214 ASN A O 1
ATOM 1628 N N . HIS A 1 215 ? 1.961 -9.470 -21.275 1.00 96.94 215 HIS A N 1
ATOM 1629 C CA . HIS A 1 215 ? 1.327 -10.358 -22.268 1.00 96.94 215 HIS A CA 1
ATOM 1630 C C . HIS A 1 215 ? 1.839 -11.807 -22.340 1.00 96.94 215 HIS A C 1
ATOM 1632 O O . HIS A 1 215 ? 1.651 -12.466 -23.359 1.00 96.94 215 HIS A O 1
ATOM 1638 N N . GLY A 1 216 ? 2.459 -12.331 -21.285 1.00 96.62 216 GLY A N 1
ATOM 1639 C CA . GLY A 1 216 ? 2.937 -13.709 -21.276 1.00 96.62 216 GLY A CA 1
ATOM 1640 C C . GLY A 1 216 ? 4.336 -13.916 -21.844 1.00 96.62 216 GLY A C 1
ATOM 1641 O O . GLY A 1 216 ? 4.779 -15.062 -21.912 1.00 96.62 216 GLY A O 1
ATOM 1642 N N . HIS A 1 217 ? 5.039 -12.847 -22.225 1.00 95.75 217 HIS A N 1
ATOM 1643 C CA . HIS A 1 217 ? 6.390 -12.920 -22.784 1.00 95.75 217 HIS A CA 1
ATOM 1644 C C . HIS A 1 217 ? 7.336 -13.749 -21.893 1.00 95.75 217 HIS A C 1
ATOM 1646 O O . HIS A 1 217 ? 7.293 -13.645 -20.664 1.00 95.75 217 HIS A O 1
ATOM 1652 N N . ALA A 1 218 ? 8.177 -14.586 -22.510 1.00 92.75 218 ALA A N 1
ATOM 1653 C CA . ALA A 1 218 ? 9.087 -15.494 -21.805 1.00 92.75 218 ALA A CA 1
ATOM 1654 C C . ALA A 1 218 ? 10.400 -14.847 -21.328 1.00 92.75 218 ALA A C 1
ATOM 1656 O O . ALA A 1 218 ? 11.056 -15.420 -20.461 1.00 92.75 218 ALA A O 1
ATOM 1657 N N . PHE A 1 219 ? 10.785 -13.686 -21.877 1.00 91.19 219 PHE A N 1
ATOM 1658 C CA . PHE A 1 219 ? 12.044 -12.989 -21.564 1.00 91.19 219 PHE A CA 1
ATOM 1659 C C . PHE A 1 219 ? 13.296 -13.866 -21.744 1.00 91.19 219 PHE A C 1
ATOM 1661 O O . PHE A 1 219 ? 14.191 -13.876 -20.898 1.00 91.19 219 PHE A O 1
ATOM 1668 N N . LEU A 1 220 ? 13.354 -14.619 -22.848 1.00 88.25 220 LEU A N 1
ATOM 1669 C CA . LEU A 1 220 ? 14.482 -15.501 -23.144 1.00 88.25 220 LEU A CA 1
ATOM 1670 C C . LEU A 1 220 ? 15.715 -14.685 -23.577 1.00 88.25 220 LEU A C 1
ATOM 1672 O O . LEU A 1 220 ? 15.605 -13.859 -24.488 1.00 88.25 220 LEU A O 1
ATOM 1676 N N . PRO A 1 221 ? 16.900 -14.917 -22.981 1.00 86.19 221 PRO A N 1
ATOM 1677 C CA . PRO A 1 221 ? 18.126 -14.241 -23.394 1.00 86.19 221 PRO A CA 1
ATOM 1678 C C . PRO A 1 221 ? 18.432 -14.469 -24.878 1.00 86.19 221 PRO A C 1
ATOM 1680 O O . PRO A 1 221 ? 18.387 -15.597 -25.362 1.00 86.19 221 PRO A O 1
ATOM 1683 N N . GLY A 1 222 ? 18.766 -13.395 -25.596 1.00 84.81 222 GLY A N 1
ATOM 1684 C CA . GLY A 1 222 ? 19.134 -13.461 -27.015 1.00 84.81 222 GLY A CA 1
ATOM 1685 C C . GLY A 1 222 ? 17.968 -13.666 -27.989 1.00 84.81 222 GLY A C 1
ATOM 1686 O O . GLY A 1 222 ? 18.213 -13.736 -29.190 1.00 84.81 222 GLY A O 1
ATOM 1687 N N . VAL A 1 223 ? 16.721 -13.726 -27.509 1.00 86.31 223 VAL A N 1
ATOM 1688 C CA . VAL A 1 223 ? 15.526 -13.818 -28.361 1.00 86.31 223 VAL A CA 1
ATOM 1689 C C . VAL A 1 223 ? 14.886 -12.430 -28.494 1.00 86.31 223 VAL A C 1
ATOM 1691 O O . VAL A 1 223 ? 14.578 -11.801 -27.478 1.00 86.31 223 VAL A O 1
ATOM 1694 N N . PRO A 1 224 ? 14.677 -11.911 -29.718 1.00 84.81 224 PRO A N 1
ATOM 1695 C CA . PRO A 1 224 ? 13.987 -10.641 -29.916 1.00 84.81 224 PRO A CA 1
ATOM 1696 C C . PRO A 1 224 ? 12.558 -10.674 -29.348 1.00 84.81 224 PRO A C 1
ATOM 1698 O O . PRO A 1 224 ? 11.883 -11.694 -29.486 1.00 84.81 224 PRO A O 1
ATOM 1701 N N . PRO A 1 225 ? 12.026 -9.561 -28.797 1.00 84.50 225 PRO A N 1
ATOM 1702 C CA . PRO A 1 225 ? 10.700 -9.549 -28.176 1.00 84.50 225 PRO A CA 1
ATOM 1703 C C . PRO A 1 225 ? 9.578 -10.105 -29.065 1.00 84.50 225 PRO A C 1
ATOM 1705 O O . PRO A 1 225 ? 8.694 -10.783 -28.562 1.00 84.50 225 PRO A O 1
ATOM 1708 N N . GLY A 1 226 ? 9.613 -9.842 -30.376 1.00 85.94 226 GLY A N 1
ATOM 1709 C CA . GLY A 1 226 ? 8.594 -10.315 -31.323 1.00 85.94 226 GLY A CA 1
ATOM 1710 C C . GLY A 1 226 ? 8.609 -11.825 -31.594 1.00 85.94 226 GLY A C 1
ATOM 1711 O O . GLY A 1 226 ? 7.653 -12.335 -32.167 1.00 85.94 226 GLY A O 1
ATOM 1712 N N . GLU A 1 227 ? 9.666 -12.527 -31.183 1.00 89.62 227 GLU A N 1
ATOM 1713 C CA . GLU A 1 227 ? 9.847 -13.974 -31.363 1.00 89.62 227 GLU A CA 1
ATOM 1714 C C . GLU A 1 227 ? 9.740 -14.747 -30.039 1.00 89.62 227 GLU A C 1
ATOM 1716 O O . GLU A 1 227 ? 9.782 -15.977 -30.026 1.00 89.62 227 GLU A O 1
ATOM 1721 N N . GLU A 1 228 ? 9.605 -14.045 -28.909 1.00 91.06 228 GLU A N 1
ATOM 1722 C CA . GLU A 1 228 ? 9.487 -14.687 -27.603 1.00 91.06 228 GLU A CA 1
ATOM 1723 C C . GLU A 1 228 ? 8.209 -15.538 -27.526 1.00 91.06 228 GLU A C 1
ATOM 1725 O O . GLU A 1 228 ? 7.116 -15.042 -27.817 1.00 91.06 228 GLU A O 1
ATOM 1730 N N . PRO A 1 229 ? 8.302 -16.802 -27.071 1.00 93.00 229 PRO A N 1
ATOM 1731 C CA . PRO A 1 229 ? 7.113 -17.594 -26.817 1.00 93.00 229 PRO A CA 1
ATOM 1732 C C . PRO A 1 229 ? 6.339 -17.028 -25.620 1.00 93.00 229 PRO A C 1
ATOM 1734 O O . PRO A 1 229 ? 6.901 -16.397 -24.720 1.00 93.00 229 PRO A O 1
ATOM 1737 N N . GLY A 1 230 ? 5.039 -17.308 -25.585 1.00 93.38 230 GLY A N 1
ATOM 1738 C CA . GLY A 1 230 ? 4.217 -17.092 -24.400 1.00 93.38 230 GLY A CA 1
ATOM 1739 C C . GLY A 1 230 ? 4.361 -18.255 -23.414 1.00 93.38 230 GLY A C 1
ATOM 1740 O O . GLY A 1 230 ? 4.289 -19.409 -23.831 1.00 93.38 230 GLY A O 1
ATOM 1741 N N . ILE A 1 231 ? 4.522 -17.980 -22.115 1.00 94.44 231 ILE A N 1
ATOM 1742 C CA . ILE A 1 231 ? 4.534 -19.030 -21.068 1.00 94.44 231 ILE A CA 1
ATOM 1743 C C . ILE A 1 231 ? 3.218 -19.120 -20.282 1.00 94.44 231 ILE A C 1
ATOM 1745 O O . ILE A 1 231 ? 2.942 -20.134 -19.647 1.00 94.44 231 ILE A O 1
ATOM 1749 N N . MET A 1 232 ? 2.411 -18.058 -20.305 1.00 95.38 232 MET A N 1
ATOM 1750 C CA . MET A 1 232 ? 1.073 -17.981 -19.712 1.00 95.38 232 MET A CA 1
ATOM 1751 C C . MET A 1 232 ? 0.307 -16.802 -20.328 1.00 95.38 232 MET A C 1
ATOM 1753 O O . MET A 1 232 ? 0.944 -15.889 -20.845 1.00 95.38 232 MET A O 1
ATOM 1757 N N . PRO A 1 233 ? -1.034 -16.747 -20.260 1.00 95.25 233 PRO A N 1
ATOM 1758 C CA . PRO A 1 233 ? -1.760 -15.522 -20.584 1.00 95.25 233 PRO A CA 1
ATOM 1759 C C . PRO A 1 233 ? -1.328 -14.371 -19.667 1.00 95.25 233 PRO A C 1
ATOM 1761 O O . PRO A 1 233 ? -1.193 -14.566 -18.459 1.00 95.25 233 PRO A O 1
ATOM 1764 N N . GLY A 1 234 ? -1.155 -13.175 -20.227 1.00 96.62 234 GLY A N 1
ATOM 1765 C CA . GLY A 1 234 ? -0.773 -11.972 -19.488 1.00 96.62 234 GLY A CA 1
ATOM 1766 C C . GLY A 1 234 ? -1.512 -10.726 -19.967 1.00 96.62 234 GLY A C 1
ATOM 1767 O O . GLY A 1 234 ? -2.251 -10.756 -20.951 1.00 96.62 234 GLY A O 1
ATOM 1768 N N . PHE A 1 235 ? -1.287 -9.616 -19.275 1.00 97.50 235 PHE A N 1
ATOM 1769 C CA . PHE A 1 235 ? -1.888 -8.312 -19.554 1.00 97.50 235 PHE A CA 1
ATOM 1770 C C . PHE A 1 235 ? -0.811 -7.253 -19.785 1.00 97.50 235 PHE A C 1
ATOM 1772 O O . PHE A 1 235 ? 0.379 -7.549 -19.738 1.00 97.50 235 PHE A O 1
ATOM 1779 N N . ASN A 1 236 ? -1.230 -6.025 -20.090 1.00 97.94 236 ASN A N 1
ATOM 1780 C CA . ASN A 1 236 ? -0.338 -4.876 -20.152 1.00 97.94 236 ASN A CA 1
ATOM 1781 C C . ASN A 1 236 ? -0.400 -4.105 -18.832 1.00 97.94 236 ASN A C 1
ATOM 1783 O O . ASN A 1 236 ? -1.264 -3.250 -18.658 1.00 97.94 236 ASN A O 1
ATOM 1787 N N . PHE A 1 237 ? 0.539 -4.391 -17.938 1.00 98.56 237 PHE A N 1
ATOM 1788 C CA . PHE A 1 237 ? 0.757 -3.635 -16.708 1.00 98.56 237 PHE A CA 1
ATOM 1789 C C . PHE A 1 237 ? 2.160 -3.030 -16.679 1.00 98.56 237 PHE A C 1
ATOM 1791 O O . PHE A 1 237 ? 2.774 -2.932 -15.623 1.00 98.56 237 PHE A O 1
ATOM 1798 N N . ARG A 1 238 ? 2.684 -2.628 -17.841 1.00 98.44 238 ARG A N 1
ATOM 1799 C CA . ARG A 1 238 ? 4.030 -2.061 -17.970 1.00 98.44 238 ARG A CA 1
ATOM 1800 C C . ARG A 1 238 ? 4.100 -0.641 -17.413 1.00 98.44 238 ARG A C 1
ATOM 1802 O O . ARG A 1 238 ? 3.349 0.227 -17.855 1.00 98.44 238 ARG A O 1
ATOM 1809 N N . MET A 1 239 ? 5.043 -0.397 -16.506 1.00 98.56 239 MET A N 1
ATOM 1810 C CA . MET A 1 239 ? 5.430 0.961 -16.116 1.00 98.56 239 MET A CA 1
ATOM 1811 C C . MET A 1 239 ? 6.151 1.668 -17.280 1.00 98.56 239 MET A C 1
ATOM 1813 O O . MET A 1 239 ? 6.845 1.036 -18.078 1.00 98.56 239 MET A O 1
ATOM 1817 N N . THR A 1 240 ? 5.972 2.982 -17.393 1.00 98.44 240 THR A N 1
ATOM 1818 C CA . THR A 1 240 ? 6.664 3.825 -18.380 1.00 98.44 240 THR A CA 1
ATOM 1819 C C . THR A 1 240 ? 8.001 4.341 -17.852 1.00 98.44 240 THR A C 1
ATOM 1821 O O . THR A 1 240 ? 8.191 4.493 -16.645 1.00 98.44 240 THR A O 1
ATOM 1824 N N . GLU A 1 241 ? 8.909 4.706 -18.759 1.00 98.56 241 GLU A N 1
ATOM 1825 C CA . GLU A 1 241 ? 10.191 5.327 -18.387 1.00 98.56 241 GLU A CA 1
ATOM 1826 C C . GLU A 1 241 ? 10.002 6.635 -17.605 1.00 98.56 241 GLU A C 1
ATOM 1828 O O . GLU A 1 241 ? 10.771 6.916 -16.690 1.00 98.56 241 GLU A O 1
ATOM 1833 N N . LEU A 1 242 ? 8.950 7.402 -17.918 1.00 98.44 242 LEU A N 1
ATOM 1834 C CA . LEU A 1 242 ? 8.613 8.652 -17.226 1.00 98.44 242 LEU A CA 1
ATOM 1835 C C . LEU A 1 242 ? 8.279 8.402 -15.752 1.00 98.44 242 LEU A C 1
ATOM 1837 O O . LEU A 1 242 ? 8.820 9.073 -14.877 1.00 98.44 242 LEU A O 1
ATOM 1841 N N . GLN A 1 243 ? 7.418 7.415 -15.481 1.00 98.50 243 GLN A N 1
ATOM 1842 C CA . GLN A 1 243 ? 7.063 7.024 -14.114 1.00 98.50 243 GLN A CA 1
ATOM 1843 C C . GLN A 1 243 ? 8.305 6.571 -13.342 1.00 98.50 243 GLN A C 1
ATOM 1845 O O . GLN A 1 243 ? 8.536 7.032 -12.227 1.00 98.50 243 GLN A O 1
ATOM 1850 N N . ALA A 1 244 ? 9.137 5.724 -13.949 1.00 98.75 244 ALA A N 1
ATOM 1851 C CA . ALA A 1 244 ? 10.330 5.207 -13.292 1.00 98.75 244 ALA A CA 1
ATOM 1852 C C . ALA A 1 244 ? 11.392 6.283 -13.015 1.00 98.75 244 ALA A C 1
ATOM 1854 O O . ALA A 1 244 ? 12.039 6.239 -11.973 1.00 98.75 244 ALA A O 1
ATOM 1855 N N . ALA A 1 245 ? 11.540 7.284 -13.888 1.00 98.56 245 ALA A N 1
ATOM 1856 C CA . ALA A 1 245 ? 12.426 8.419 -13.633 1.00 98.56 245 ALA A CA 1
ATOM 1857 C C . ALA A 1 245 ? 12.005 9.227 -12.395 1.00 98.56 245 ALA A C 1
ATOM 1859 O O . ALA A 1 245 ? 12.850 9.554 -11.562 1.00 98.56 245 ALA A O 1
ATOM 1860 N N . VAL A 1 246 ? 10.704 9.494 -12.237 1.00 98.69 246 VAL A N 1
ATOM 1861 C CA . VAL A 1 246 ? 10.170 10.116 -11.013 1.00 98.69 246 VAL A CA 1
ATOM 1862 C C . VAL A 1 246 ? 10.405 9.201 -9.806 1.00 98.69 246 VAL A C 1
ATOM 1864 O O . VAL A 1 246 ? 10.846 9.668 -8.758 1.00 98.69 246 VAL A O 1
ATOM 1867 N N . GLY A 1 247 ? 10.185 7.893 -9.970 1.00 98.56 247 GLY A N 1
ATOM 1868 C CA . GLY A 1 247 ? 10.376 6.890 -8.920 1.00 98.56 247 GLY A CA 1
ATOM 1869 C C . GLY A 1 247 ? 11.810 6.816 -8.403 1.00 98.56 247 GLY A C 1
ATOM 1870 O O . GLY A 1 247 ? 12.009 6.734 -7.195 1.00 98.56 247 GLY A O 1
ATOM 1871 N N . LEU A 1 248 ? 12.804 6.916 -9.289 1.00 98.69 248 LEU A N 1
ATOM 1872 C CA . LEU A 1 248 ? 14.222 6.977 -8.922 1.00 98.69 248 LEU A CA 1
ATOM 1873 C C . LEU A 1 248 ? 14.529 8.197 -8.048 1.00 98.69 248 LEU A C 1
ATOM 1875 O O . LEU A 1 248 ? 15.083 8.039 -6.962 1.00 98.69 248 LEU A O 1
ATOM 1879 N N . ALA A 1 249 ? 14.114 9.391 -8.480 1.00 98.56 249 ALA A N 1
ATOM 1880 C CA . ALA A 1 249 ? 14.327 10.622 -7.718 1.00 98.56 249 ALA A CA 1
ATOM 1881 C C . ALA A 1 249 ? 13.614 10.589 -6.352 1.00 98.56 249 ALA A C 1
ATOM 1883 O O . ALA A 1 249 ? 14.162 11.023 -5.341 1.00 98.56 249 ALA A O 1
ATOM 1884 N N . GLN A 1 250 ? 12.410 10.019 -6.298 1.00 98.62 250 GLN A N 1
ATOM 1885 C CA . GLN A 1 250 ? 11.661 9.859 -5.052 1.00 98.62 250 GLN A CA 1
ATOM 1886 C C . GLN A 1 250 ? 12.280 8.809 -4.119 1.00 98.62 250 GLN A C 1
ATOM 1888 O O . GLN A 1 250 ? 12.288 8.998 -2.903 1.00 98.62 250 GLN A O 1
ATOM 1893 N N . LEU A 1 251 ? 12.830 7.720 -4.662 1.00 98.62 251 LEU A N 1
ATOM 1894 C CA . LEU A 1 251 ? 13.488 6.675 -3.878 1.00 98.62 251 LEU A CA 1
ATOM 1895 C C . LEU A 1 251 ? 14.719 7.210 -3.132 1.00 98.62 251 LEU A C 1
ATOM 1897 O O . LEU A 1 251 ? 14.940 6.827 -1.984 1.00 98.62 251 LEU A O 1
ATOM 1901 N N . GLU A 1 252 ? 15.470 8.134 -3.737 1.00 98.25 252 GLU A N 1
ATOM 1902 C CA . GLU A 1 252 ? 16.598 8.824 -3.088 1.00 98.25 252 GLU A CA 1
ATOM 1903 C C . GLU A 1 252 ? 16.163 9.667 -1.876 1.00 98.25 252 GLU A C 1
ATOM 1905 O O . GLU A 1 252 ? 16.941 9.871 -0.944 1.00 98.25 252 GLU A O 1
ATOM 1910 N N . LYS A 1 253 ? 14.901 10.112 -1.845 1.00 98.31 253 LYS A N 1
ATOM 1911 C CA . LYS A 1 253 ? 14.320 10.925 -0.764 1.00 98.31 253 LYS A CA 1
ATOM 1912 C C . LYS A 1 253 ? 13.657 10.088 0.336 1.00 98.31 253 LYS A C 1
ATOM 1914 O O . LYS A 1 253 ? 13.219 10.652 1.341 1.00 98.31 253 LYS A O 1
ATOM 1919 N N . LEU A 1 254 ? 13.578 8.762 0.181 1.00 98.00 254 LEU A N 1
ATOM 1920 C CA . LEU A 1 254 ? 12.839 7.889 1.099 1.00 98.00 254 LEU A CA 1
ATOM 1921 C C . LEU A 1 254 ? 13.342 7.997 2.548 1.00 98.00 254 LEU A C 1
ATOM 1923 O O . LEU A 1 254 ? 12.528 8.068 3.466 1.00 98.00 254 LEU A O 1
ATOM 1927 N N . ASP A 1 255 ? 14.657 8.057 2.765 1.00 97.62 255 ASP A N 1
ATOM 1928 C CA . ASP A 1 255 ? 15.224 8.144 4.119 1.00 97.62 255 ASP A CA 1
ATOM 1929 C C . ASP A 1 255 ? 14.844 9.459 4.809 1.00 97.62 255 ASP A C 1
ATOM 1931 O O . ASP A 1 255 ? 14.405 9.444 5.959 1.00 97.62 255 ASP A O 1
ATOM 1935 N N . PHE A 1 256 ? 14.908 10.576 4.077 1.00 97.88 256 PHE A N 1
ATOM 1936 C CA . PHE A 1 256 ? 14.454 11.879 4.562 1.00 97.88 256 PHE A CA 1
ATOM 1937 C C . PHE A 1 256 ? 12.962 11.860 4.924 1.00 97.88 256 PHE A C 1
ATOM 1939 O O . PHE A 1 256 ? 12.581 12.321 6.002 1.00 97.88 256 PHE A O 1
ATOM 1946 N N . ILE A 1 257 ? 12.115 11.288 4.059 1.00 98.19 257 ILE A N 1
ATOM 1947 C CA . ILE A 1 257 ? 10.673 11.146 4.312 1.00 98.19 257 ILE A CA 1
ATOM 1948 C C . ILE A 1 257 ? 10.434 10.371 5.616 1.00 98.19 257 ILE A C 1
ATOM 1950 O O . ILE A 1 257 ? 9.716 10.853 6.495 1.00 98.19 257 ILE A O 1
ATOM 1954 N N . LEU A 1 258 ? 11.060 9.200 5.769 1.00 97.62 258 LEU A N 1
ATOM 1955 C CA . LEU A 1 258 ? 10.887 8.340 6.943 1.00 97.62 258 LEU A CA 1
ATOM 1956 C C . LEU A 1 258 ? 11.393 9.006 8.226 1.00 97.62 258 LEU A C 1
ATOM 1958 O O . LEU A 1 258 ? 10.716 8.948 9.254 1.00 97.62 258 LEU A O 1
ATOM 1962 N N . GLU A 1 259 ? 12.561 9.648 8.183 1.00 97.56 259 GLU A N 1
ATOM 1963 C CA . GLU A 1 259 ? 13.130 10.361 9.330 1.00 97.56 259 GLU A CA 1
ATOM 1964 C C . GLU A 1 259 ? 12.190 11.475 9.805 1.00 97.56 259 GLU A C 1
ATOM 1966 O O . GLU A 1 259 ? 11.831 11.537 10.987 1.00 97.56 259 GLU A O 1
ATOM 1971 N N . ARG A 1 260 ? 11.727 12.318 8.874 1.00 97.94 260 ARG A N 1
ATOM 1972 C CA . ARG A 1 260 ? 10.804 13.416 9.176 1.00 97.94 260 ARG A CA 1
ATOM 1973 C C . ARG A 1 260 ? 9.482 12.912 9.734 1.00 97.94 260 ARG A C 1
ATOM 1975 O O . ARG A 1 260 ? 9.021 13.436 10.746 1.00 97.94 260 ARG A O 1
ATOM 1982 N N . GLN A 1 261 ? 8.896 11.877 9.136 1.00 97.31 261 GLN A N 1
ATOM 1983 C CA . GLN A 1 261 ? 7.638 11.308 9.618 1.00 97.31 261 GLN A CA 1
ATOM 1984 C C . GLN A 1 261 ? 7.767 10.712 11.017 1.00 97.31 261 GLN A C 1
ATOM 1986 O O . GLN A 1 261 ? 6.964 11.031 11.891 1.00 97.31 261 GLN A O 1
ATOM 1991 N N . ARG A 1 262 ? 8.806 9.915 11.278 1.00 97.88 262 ARG A N 1
ATOM 1992 C CA . ARG A 1 262 ? 9.059 9.360 12.616 1.00 97.88 262 ARG A CA 1
ATOM 1993 C C . ARG A 1 262 ? 9.220 10.464 13.659 1.00 97.88 262 ARG A C 1
ATOM 1995 O O . ARG A 1 262 ? 8.572 10.414 14.706 1.00 97.88 262 ARG A O 1
ATOM 2002 N N . ALA A 1 263 ? 10.017 11.490 13.358 1.00 98.19 263 ALA A N 1
ATOM 2003 C CA . ALA A 1 263 ? 10.227 12.617 14.262 1.00 98.19 263 ALA A CA 1
ATOM 2004 C C . ALA A 1 263 ? 8.933 13.414 14.507 1.00 98.19 263 ALA A C 1
ATOM 2006 O O . ALA A 1 263 ? 8.612 13.757 15.647 1.00 98.19 263 ALA A O 1
ATOM 2007 N N . ASN A 1 264 ? 8.157 13.682 13.457 1.00 98.50 264 ASN A N 1
ATOM 2008 C CA . ASN A 1 264 ? 6.912 14.441 13.553 1.00 98.50 264 ASN A CA 1
ATOM 2009 C C . ASN A 1 264 ? 5.824 13.662 14.294 1.00 98.50 264 ASN A C 1
ATOM 2011 O O . ASN A 1 264 ? 5.174 14.215 15.183 1.00 98.50 264 ASN A O 1
ATOM 2015 N N . LYS A 1 265 ? 5.694 12.358 14.032 1.00 98.38 265 LYS A N 1
ATOM 2016 C CA . LYS A 1 265 ? 4.801 11.471 14.782 1.00 98.38 265 LYS A CA 1
ATOM 2017 C C . LYS A 1 265 ? 5.162 11.432 16.264 1.00 98.38 265 LYS A C 1
ATOM 2019 O O . LYS A 1 265 ? 4.266 11.521 17.104 1.00 98.38 265 LYS A O 1
ATOM 2024 N N . ALA A 1 266 ? 6.451 11.324 16.593 1.00 98.31 266 ALA A N 1
ATOM 2025 C CA . ALA A 1 266 ? 6.915 11.331 17.977 1.00 98.31 266 ALA A CA 1
ATOM 2026 C C . ALA A 1 266 ? 6.538 12.639 18.692 1.00 98.31 266 ALA A C 1
ATOM 2028 O O . ALA A 1 266 ? 6.015 12.593 19.803 1.00 98.31 266 ALA A O 1
ATOM 2029 N N . ARG A 1 267 ? 6.702 13.797 18.032 1.00 98.56 267 ARG A N 1
ATOM 2030 C CA . ARG A 1 267 ? 6.262 15.103 18.562 1.00 98.56 267 ARG A CA 1
ATOM 2031 C C . ARG A 1 267 ? 4.751 15.165 18.782 1.00 98.56 267 ARG A C 1
ATOM 2033 O O . ARG A 1 267 ? 4.311 15.601 19.841 1.00 98.56 267 ARG A O 1
ATOM 2040 N N . MET A 1 268 ? 3.961 14.705 17.810 1.00 98.62 268 MET A N 1
ATOM 2041 C CA . MET A 1 268 ? 2.499 14.649 17.927 1.00 98.62 268 MET A CA 1
ATOM 2042 C C . MET A 1 268 ? 2.062 13.780 19.108 1.00 98.62 268 MET A C 1
ATOM 2044 O O . MET A 1 268 ? 1.220 14.190 19.905 1.00 98.62 268 MET A O 1
ATOM 2048 N N . LYS A 1 269 ? 2.663 12.592 19.247 1.00 98.50 269 LYS A N 1
ATOM 2049 C CA . LYS A 1 269 ? 2.369 11.672 20.346 1.00 98.50 269 LYS A CA 1
ATOM 2050 C C . LYS A 1 269 ? 2.751 12.285 21.696 1.00 98.50 269 LYS A C 1
ATOM 2052 O O . LYS A 1 269 ? 1.907 12.320 22.584 1.00 98.50 269 LYS A O 1
ATOM 2057 N N . ALA A 1 270 ? 3.960 12.834 21.820 1.00 98.44 270 ALA A N 1
ATOM 2058 C CA . ALA A 1 270 ? 4.450 13.458 23.051 1.00 98.44 270 ALA A CA 1
ATOM 2059 C C . ALA A 1 270 ? 3.602 14.660 23.507 1.00 98.44 270 ALA A C 1
ATOM 2061 O O . ALA A 1 270 ? 3.543 14.949 24.697 1.00 98.44 270 ALA A O 1
ATOM 2062 N N . TYR A 1 271 ? 2.923 15.347 22.581 1.00 98.56 271 TYR A N 1
ATOM 2063 C CA . TYR A 1 271 ? 2.003 16.433 22.922 1.00 98.56 271 TYR A CA 1
ATOM 2064 C C . TYR A 1 271 ? 0.726 15.936 23.619 1.00 98.56 271 TYR A C 1
ATOM 2066 O O . TYR A 1 271 ? 0.205 16.610 24.503 1.00 98.56 271 TYR A O 1
ATOM 2074 N N . LEU A 1 272 ? 0.198 14.777 23.209 1.00 98.19 272 LEU A N 1
ATOM 2075 C CA . LEU A 1 272 ? -1.079 14.242 23.699 1.00 98.19 272 LEU A CA 1
ATOM 2076 C C . LEU A 1 272 ? -0.912 13.238 24.849 1.00 98.19 272 LEU A C 1
ATOM 2078 O O . LEU A 1 272 ? -1.786 13.145 25.705 1.00 98.19 272 LEU A O 1
ATOM 2082 N N . GLU A 1 273 ? 0.191 12.487 24.867 1.00 98.00 273 GLU A N 1
ATOM 2083 C CA . GLU A 1 273 ? 0.437 11.381 25.802 1.00 98.00 273 GLU A CA 1
ATOM 2084 C C . GLU A 1 273 ? 0.351 11.774 27.290 1.00 98.00 273 GLU A C 1
ATOM 2086 O O . GLU A 1 273 ? -0.305 11.040 28.029 1.00 98.00 273 GLU A O 1
ATOM 2091 N N . PRO A 1 274 ? 0.874 12.933 27.750 1.00 98.25 274 PRO A N 1
ATOM 2092 C CA . PRO A 1 274 ? 0.771 13.333 29.158 1.00 98.25 274 PRO A CA 1
ATOM 2093 C C . PRO A 1 274 ? -0.663 13.540 29.661 1.00 98.25 274 PRO A C 1
ATOM 2095 O O . PRO A 1 274 ? -0.910 13.478 30.862 1.00 98.25 274 PRO A O 1
ATOM 2098 N N . GLU A 1 275 ? -1.605 13.810 28.756 1.00 96.94 275 GLU A N 1
ATOM 2099 C CA . GLU A 1 275 ? -3.016 14.034 29.075 1.00 96.94 275 GLU A CA 1
ATOM 2100 C C . GLU A 1 275 ? -3.911 12.893 28.563 1.00 96.94 275 GLU A C 1
ATOM 2102 O O . GLU A 1 275 ? -5.130 13.032 28.594 1.00 96.94 275 GLU A O 1
ATOM 2107 N N . ALA A 1 276 ? -3.353 11.773 28.084 1.00 97.69 276 ALA A N 1
ATOM 2108 C CA . ALA A 1 276 ? -4.120 10.734 27.391 1.00 97.69 276 ALA A CA 1
ATOM 2109 C C . ALA A 1 276 ? -5.297 10.191 28.223 1.00 97.69 276 ALA A C 1
ATOM 2111 O O . ALA A 1 276 ? -6.414 10.107 27.710 1.00 97.69 276 ALA A O 1
ATOM 2112 N N . ASP A 1 277 ? -5.074 9.918 29.513 1.00 97.19 277 ASP A N 1
ATOM 2113 C CA . ASP A 1 277 ? -6.117 9.443 30.431 1.00 97.19 277 ASP A CA 1
ATOM 2114 C C . ASP A 1 277 ? -7.191 10.511 30.680 1.00 97.19 277 ASP A C 1
ATOM 2116 O O . ASP A 1 277 ? -8.386 10.226 30.611 1.00 97.19 277 ASP A O 1
ATOM 2120 N N . ALA A 1 278 ? -6.781 11.764 30.904 1.00 97.44 278 ALA A N 1
ATOM 2121 C CA . ALA A 1 278 ? -7.699 12.888 31.105 1.00 97.44 278 ALA A CA 1
ATOM 2122 C C . ALA A 1 278 ? -8.509 13.209 29.838 1.00 97.44 278 ALA A C 1
ATOM 2124 O O . ALA A 1 278 ? -9.648 13.660 29.917 1.00 97.44 278 ALA A O 1
ATOM 2125 N N . LEU A 1 279 ? -7.924 12.955 28.667 1.00 97.75 279 LEU A N 1
ATOM 2126 C CA . LEU A 1 279 ? -8.573 13.042 27.365 1.00 97.75 279 LEU A CA 1
ATOM 2127 C C . LEU A 1 279 ? -9.345 11.764 27.019 1.00 97.75 279 LEU A C 1
ATOM 2129 O O . LEU A 1 279 ? -9.964 11.725 25.961 1.00 97.75 279 LEU A O 1
ATOM 2133 N N . GLY A 1 280 ? -9.333 10.720 27.851 1.00 97.44 280 GLY A N 1
ATOM 2134 C CA . GLY A 1 280 ? -10.017 9.455 27.584 1.00 97.44 280 GLY A CA 1
ATOM 2135 C C . GLY A 1 280 ? -9.641 8.840 26.233 1.00 97.44 280 GLY A C 1
ATOM 2136 O O . GLY A 1 280 ? -10.529 8.416 25.494 1.00 97.44 280 GLY A O 1
ATOM 2137 N N . ILE A 1 281 ? -8.359 8.872 25.861 1.00 98.38 281 ILE A N 1
ATOM 2138 C CA . ILE A 1 281 ? -7.858 8.290 24.610 1.00 98.38 281 ILE A CA 1
ATOM 2139 C C . ILE A 1 281 ? -6.860 7.165 24.869 1.00 98.38 281 ILE A C 1
ATOM 2141 O O . ILE A 1 281 ? -6.172 7.134 25.884 1.00 98.38 281 ILE A O 1
ATOM 2145 N N . ARG A 1 282 ? -6.732 6.261 23.897 1.00 98.25 282 ARG A N 1
ATOM 2146 C CA . ARG A 1 282 ? -5.645 5.273 23.832 1.00 98.25 282 ARG A CA 1
ATOM 2147 C C . ARG A 1 282 ? -4.952 5.356 22.482 1.00 98.25 282 ARG A C 1
ATOM 2149 O O . ARG A 1 282 ? -5.600 5.632 21.481 1.00 98.25 282 ARG A O 1
ATOM 2156 N N . PHE A 1 283 ? -3.654 5.092 22.425 1.00 98.50 283 PHE A N 1
ATOM 2157 C CA . PHE A 1 283 ? -2.941 4.992 21.149 1.00 98.50 283 PHE A CA 1
ATOM 2158 C C . PHE A 1 283 ? -3.075 3.583 20.559 1.00 98.50 283 PHE A C 1
ATOM 2160 O O . PHE A 1 283 ? -3.173 2.608 21.304 1.00 98.50 283 PHE A O 1
ATOM 2167 N N . ARG A 1 284 ? -3.041 3.475 19.224 1.00 98.44 284 ARG A N 1
ATOM 2168 C CA . ARG A 1 284 ? -2.899 2.184 18.524 1.00 98.44 284 ARG A CA 1
ATOM 2169 C C . ARG A 1 284 ? -1.679 1.426 19.047 1.00 98.44 284 ARG A C 1
ATOM 2171 O O . ARG A 1 284 ? -0.601 2.012 19.182 1.00 98.44 284 ARG A O 1
ATOM 2178 N N . ARG A 1 285 ? -1.831 0.121 19.277 1.00 98.25 285 ARG A N 1
ATOM 2179 C CA . ARG A 1 285 ? -0.715 -0.761 19.631 1.00 98.25 285 ARG A CA 1
ATOM 2180 C C . ARG A 1 285 ? 0.176 -0.980 18.405 1.00 98.25 285 ARG A C 1
ATOM 2182 O O . ARG A 1 285 ? -0.308 -1.379 17.349 1.00 98.25 285 ARG A O 1
ATOM 2189 N N . ILE A 1 286 ? 1.475 -0.711 18.543 1.00 97.81 286 ILE A N 1
ATOM 2190 C CA . ILE A 1 286 ? 2.482 -0.913 17.490 1.00 97.81 286 ILE A CA 1
ATOM 2191 C C . ILE A 1 286 ? 3.399 -2.057 17.922 1.00 97.81 286 ILE A C 1
ATOM 2193 O O . ILE A 1 286 ? 4.065 -1.946 18.947 1.00 97.81 286 ILE A O 1
ATOM 2197 N N . LEU A 1 287 ? 3.416 -3.148 17.152 1.00 96.00 287 LEU A N 1
ATOM 2198 C CA . LEU A 1 287 ? 4.159 -4.371 17.494 1.00 96.00 287 LEU A CA 1
ATOM 2199 C C . LEU A 1 287 ? 5.679 -4.208 17.380 1.00 96.00 287 LEU A C 1
ATOM 2201 O O . LEU A 1 287 ? 6.416 -4.796 18.159 1.00 96.00 287 LEU A O 1
ATOM 2205 N N . ASN A 1 288 ? 6.129 -3.397 16.420 1.00 94.81 288 ASN A N 1
ATOM 2206 C CA . ASN A 1 288 ? 7.541 -3.164 16.114 1.00 94.81 288 ASN A CA 1
ATOM 2207 C C . ASN A 1 288 ? 7.815 -1.648 15.985 1.00 94.81 288 ASN A C 1
ATOM 2209 O O . ASN A 1 288 ? 7.943 -1.147 14.862 1.00 94.81 288 ASN A O 1
ATOM 2213 N N . PRO A 1 289 ? 7.800 -0.879 17.096 1.00 95.44 289 PRO A N 1
ATOM 2214 C CA . PRO A 1 289 ? 7.897 0.585 17.064 1.00 95.44 289 PRO A CA 1
ATOM 2215 C C . PRO A 1 289 ? 9.149 1.125 16.362 1.00 95.44 289 PRO A C 1
ATOM 2217 O O . PRO A 1 289 ? 9.084 2.152 15.693 1.00 95.44 289 PRO A O 1
ATOM 2220 N N . GLU A 1 290 ? 10.277 0.429 16.474 1.00 95.50 290 GLU A N 1
ATOM 2221 C CA . GLU A 1 290 ? 11.561 0.788 15.868 1.00 95.50 290 GLU A CA 1
ATOM 2222 C C . GLU A 1 290 ? 11.559 0.708 14.336 1.00 95.50 290 GLU A C 1
ATOM 2224 O O . GLU A 1 290 ? 12.324 1.412 13.677 1.00 95.50 290 GLU A O 1
ATOM 2229 N N . GLY A 1 291 ? 10.701 -0.142 13.765 1.00 95.81 291 GLY A N 1
ATOM 2230 C CA . GLY A 1 291 ? 10.583 -0.316 12.320 1.00 95.81 291 GLY A CA 1
ATOM 2231 C C . GLY A 1 291 ? 9.395 0.405 11.702 1.00 95.81 291 GLY A C 1
ATOM 2232 O O . GLY A 1 291 ? 9.273 0.443 10.479 1.00 95.81 291 GLY A O 1
ATOM 2233 N N . GLU A 1 292 ? 8.531 1.018 12.508 1.00 95.88 292 GLU A N 1
ATOM 2234 C CA . GLU A 1 292 ? 7.394 1.777 12.002 1.00 95.88 292 GLU A CA 1
ATOM 2235 C C . GLU A 1 292 ? 7.860 2.922 11.090 1.00 95.88 292 GLU A C 1
ATOM 2237 O O . GLU A 1 292 ? 8.868 3.582 11.348 1.00 95.88 292 GLU A O 1
ATOM 2242 N N . GLY A 1 293 ? 7.139 3.182 10.003 1.00 95.12 293 GLY A N 1
ATOM 2243 C CA . GLY A 1 293 ? 7.486 4.276 9.099 1.00 95.12 293 GLY A CA 1
ATOM 2244 C C . GLY A 1 293 ? 6.927 5.645 9.529 1.00 95.12 293 GLY A C 1
ATOM 2245 O O . GLY A 1 293 ? 7.373 6.667 9.027 1.00 95.12 293 GLY A O 1
ATOM 2246 N N . GLY A 1 294 ? 5.947 5.696 10.437 1.00 95.50 294 GLY A N 1
ATOM 2247 C CA . GLY A 1 294 ? 5.543 6.928 11.128 1.00 95.50 294 GLY A CA 1
ATOM 2248 C C . GLY A 1 294 ? 4.581 7.879 10.402 1.00 95.50 294 GLY A C 1
ATOM 2249 O O . GLY A 1 294 ? 4.438 9.014 10.837 1.00 95.50 294 GLY A O 1
ATOM 2250 N N . ASP A 1 295 ? 3.890 7.464 9.337 1.00 95.75 295 ASP A N 1
ATOM 2251 C CA . ASP A 1 295 ? 3.063 8.388 8.537 1.00 95.75 295 ASP A CA 1
ATOM 2252 C C . ASP A 1 295 ? 1.690 8.743 9.146 1.00 95.75 295 ASP A C 1
ATOM 2254 O O . ASP A 1 295 ? 0.947 9.568 8.603 1.00 95.75 295 ASP A O 1
ATOM 2258 N N . THR A 1 296 ? 1.325 8.081 10.246 1.00 97.62 296 THR A N 1
ATOM 2259 C CA . THR A 1 296 ? 0.024 8.229 10.899 1.00 97.62 296 THR A CA 1
ATOM 2260 C C . THR A 1 296 ? 0.155 8.060 12.406 1.00 97.62 296 THR A C 1
ATOM 2262 O O . THR A 1 296 ? 0.753 7.089 12.875 1.00 97.62 296 THR A O 1
ATOM 2265 N N . LEU A 1 297 ? -0.474 8.949 13.174 1.00 98.50 297 LEU A N 1
ATOM 2266 C CA . LEU A 1 297 ? -0.743 8.741 14.597 1.00 98.50 297 LEU A CA 1
ATOM 2267 C C . LEU A 1 297 ? -2.215 8.371 14.774 1.00 98.50 297 LEU A C 1
ATOM 2269 O O . LEU A 1 297 ? -3.093 9.147 14.417 1.00 98.50 297 LEU A O 1
ATOM 2273 N N . VAL A 1 298 ? -2.490 7.192 15.322 1.00 98.69 298 VAL A N 1
ATOM 2274 C CA . VAL A 1 298 ? -3.860 6.711 15.527 1.00 98.69 298 VAL A CA 1
ATOM 2275 C C . VAL A 1 298 ? -4.206 6.762 17.007 1.00 98.69 298 VAL A C 1
ATOM 2277 O O . VAL A 1 298 ? -3.460 6.231 17.835 1.00 98.69 298 VAL A O 1
ATOM 2280 N N . ILE A 1 299 ? -5.351 7.368 17.312 1.00 98.56 299 ILE A N 1
ATOM 2281 C CA . ILE A 1 299 ? -5.939 7.409 18.651 1.00 98.56 299 ILE A CA 1
ATOM 2282 C C . ILE A 1 299 ? -7.325 6.761 18.639 1.00 98.56 299 ILE A C 1
ATOM 2284 O O . ILE A 1 299 ? -8.118 6.979 17.727 1.00 98.56 299 ILE A O 1
ATOM 2288 N N . PHE A 1 300 ? -7.626 5.981 19.667 1.00 98.69 300 PHE A N 1
ATOM 2289 C CA . PHE A 1 300 ? -8.949 5.452 19.963 1.00 98.69 300 PHE A CA 1
ATOM 2290 C C . PHE A 1 300 ? -9.629 6.360 20.979 1.00 98.69 300 PHE A C 1
ATOM 2292 O O . PHE A 1 300 ? -9.063 6.654 22.031 1.00 98.69 300 PHE A O 1
ATOM 2299 N N . THR A 1 301 ? -10.844 6.792 20.661 1.00 98.12 301 THR A N 1
ATOM 2300 C CA . THR A 1 301 ? -11.614 7.759 21.461 1.00 98.12 301 THR A CA 1
ATOM 2301 C C . THR A 1 301 ? -12.672 7.104 22.355 1.00 98.12 301 THR A C 1
ATOM 2303 O O . THR A 1 301 ? -13.328 7.796 23.129 1.00 98.12 301 THR A O 1
ATOM 2306 N N . GLY A 1 302 ? -12.834 5.779 22.264 1.00 96.56 302 GLY A N 1
ATOM 2307 C CA . GLY A 1 302 ? -13.761 4.981 23.073 1.00 96.56 302 GLY A CA 1
ATOM 2308 C C . GLY A 1 302 ? -15.150 4.777 22.460 1.00 96.56 302 GLY A C 1
ATOM 2309 O O . GLY A 1 302 ? -15.821 3.814 22.820 1.00 96.56 302 GLY A O 1
ATOM 2310 N N . SER A 1 303 ? -15.583 5.617 21.511 1.00 97.25 303 SER A N 1
ATOM 2311 C CA . SER A 1 303 ? -16.844 5.415 20.783 1.00 97.25 303 SER A CA 1
ATOM 2312 C C . SER A 1 303 ? -16.831 6.012 19.377 1.00 97.25 303 SER A C 1
ATOM 2314 O O . SER A 1 303 ? -16.045 6.910 19.061 1.00 97.25 303 SER A O 1
ATOM 2316 N N . ARG A 1 304 ? -17.746 5.527 18.532 1.00 96.94 304 ARG A N 1
ATOM 2317 C CA . ARG A 1 304 ? -17.953 6.022 17.167 1.00 96.94 304 ARG A CA 1
ATOM 2318 C C . ARG A 1 304 ? -18.395 7.477 17.138 1.00 96.94 304 ARG A C 1
ATOM 2320 O O . ARG A 1 304 ? -17.917 8.274 16.328 1.00 96.94 304 ARG A O 1
ATOM 2327 N N . GLU A 1 305 ? -19.334 7.822 18.009 1.00 97.81 305 GLU A N 1
ATOM 2328 C CA . GLU A 1 305 ? -19.918 9.156 18.108 1.00 97.81 305 GLU A CA 1
ATOM 2329 C C . GLU A 1 305 ? -18.827 10.171 18.439 1.00 97.81 305 GLU A C 1
ATOM 2331 O O . GLU A 1 305 ? -18.741 11.225 17.803 1.00 97.81 305 GLU A O 1
ATOM 2336 N N . ARG A 1 306 ? -17.941 9.806 19.373 1.00 97.94 306 ARG A N 1
ATOM 2337 C CA . ARG A 1 306 ? -16.834 10.653 19.794 1.00 97.94 306 ARG A CA 1
ATOM 2338 C C . ARG A 1 306 ? -15.780 10.806 18.704 1.00 97.94 306 ARG A C 1
ATOM 2340 O O . ARG A 1 306 ? -15.421 11.939 18.390 1.00 97.94 306 ARG A O 1
ATOM 2347 N N . ALA A 1 307 ? -15.359 9.721 18.052 1.00 98.19 307 ALA A N 1
ATOM 2348 C CA . ALA A 1 307 ? -14.415 9.787 16.932 1.00 98.19 307 ALA A CA 1
ATOM 2349 C C . ALA A 1 307 ? -14.914 10.718 15.812 1.00 98.19 307 ALA A C 1
ATOM 2351 O O . ALA A 1 307 ? -14.169 11.558 15.299 1.00 98.19 307 ALA A O 1
ATOM 2352 N N . ARG A 1 308 ? -16.207 10.627 15.471 1.00 97.81 308 ARG A N 1
ATOM 2353 C CA . ARG A 1 308 ? -16.846 11.490 14.466 1.00 97.81 308 ARG A CA 1
ATOM 2354 C C . ARG A 1 308 ? -16.959 12.944 14.919 1.00 97.81 308 ARG A C 1
ATOM 2356 O O . ARG A 1 308 ? -16.722 13.839 14.107 1.00 97.81 308 ARG A O 1
ATOM 2363 N N . ALA A 1 309 ? -17.294 13.194 16.183 1.00 98.19 309 ALA A N 1
ATOM 2364 C CA . ALA A 1 309 ? -17.351 14.545 16.735 1.00 98.19 309 ALA A CA 1
ATOM 2365 C C . ALA A 1 309 ? -15.965 15.213 16.742 1.00 98.19 309 ALA A C 1
ATOM 2367 O O . ALA A 1 309 ? -15.838 16.356 16.298 1.00 98.19 309 ALA A O 1
ATOM 2368 N N . VAL A 1 310 ? -14.923 14.474 17.138 1.00 98.44 310 VAL A N 1
ATOM 2369 C CA . VAL A 1 310 ? -13.521 14.917 17.095 1.00 98.44 310 VAL A CA 1
ATOM 2370 C C . VAL A 1 310 ? -13.109 15.256 15.664 1.00 98.44 310 VAL A C 1
ATOM 2372 O O . VAL A 1 310 ? -12.666 16.372 15.402 1.00 98.44 310 VAL A O 1
ATOM 2375 N N . ALA A 1 311 ? -13.325 14.341 14.713 1.00 98.00 311 ALA A N 1
ATOM 2376 C CA . ALA A 1 311 ? -12.980 14.568 13.310 1.00 98.00 311 ALA A CA 1
ATOM 2377 C C . ALA A 1 311 ? -13.727 15.771 12.707 1.00 98.00 311 ALA A C 1
ATOM 2379 O O . ALA A 1 311 ? -13.140 16.556 11.960 1.00 98.00 311 ALA A O 1
ATOM 2380 N N . LYS A 1 312 ? -15.008 15.955 13.057 1.00 98.00 312 LYS A N 1
ATOM 2381 C CA . LYS A 1 312 ? -15.805 17.112 12.627 1.00 98.00 312 LYS A CA 1
ATOM 2382 C C . LYS A 1 312 ? -15.242 18.420 13.182 1.00 98.00 312 LYS A C 1
ATOM 2384 O O . LYS A 1 312 ? -15.100 19.375 12.422 1.00 98.00 312 LYS A O 1
ATOM 2389 N N . TYR A 1 313 ? -14.916 18.462 14.474 1.00 98.25 313 TYR A N 1
ATOM 2390 C CA . TYR A 1 313 ? -14.316 19.641 15.098 1.00 98.25 313 TYR A CA 1
ATOM 2391 C C . TYR A 1 313 ? -12.976 19.979 14.443 1.00 98.25 313 TYR A C 1
ATOM 2393 O O . TYR A 1 313 ? -12.754 21.122 14.050 1.00 98.25 313 TYR A O 1
ATOM 2401 N N . MET A 1 314 ? -12.103 18.982 14.267 1.00 98.06 314 MET A N 1
ATOM 2402 C CA . MET A 1 314 ? -10.815 19.155 13.596 1.00 98.06 314 MET A CA 1
ATOM 2403 C C . MET A 1 314 ? -10.991 19.751 12.194 1.00 98.06 314 MET A C 1
ATOM 2405 O O . MET A 1 314 ? -10.337 20.741 11.867 1.00 98.06 314 MET A O 1
ATOM 2409 N N . ALA A 1 315 ? -11.929 19.222 11.399 1.00 97.38 315 ALA A N 1
ATOM 2410 C CA . ALA A 1 315 ? -12.196 19.709 10.047 1.00 97.38 315 ALA A CA 1
ATOM 2411 C C . ALA A 1 315 ? -12.679 21.171 10.026 1.00 97.38 315 ALA A C 1
ATOM 2413 O O . ALA A 1 315 ? -12.237 21.948 9.182 1.00 97.38 315 ALA A O 1
ATOM 2414 N N . GLN A 1 316 ? -13.527 21.572 10.980 1.00 97.69 316 GLN A N 1
ATOM 2415 C CA . GLN A 1 316 ? -13.975 22.966 11.137 1.00 97.69 316 GLN A CA 1
ATOM 2416 C C . GLN A 1 316 ? -12.826 23.935 11.460 1.00 97.69 316 GLN A C 1
ATOM 2418 O O . GLN A 1 316 ? -12.941 25.127 11.188 1.00 97.69 316 GLN A O 1
ATOM 2423 N N . HIS A 1 317 ? -11.715 23.419 11.988 1.00 97.69 317 HIS A N 1
ATOM 2424 C CA . HIS A 1 317 ? -10.510 24.173 12.336 1.00 97.69 317 HIS A CA 1
ATOM 2425 C C . HIS A 1 317 ? -9.334 23.870 11.390 1.00 97.69 317 HIS A C 1
ATOM 2427 O O . HIS A 1 317 ? -8.177 24.122 11.724 1.00 97.69 317 HIS A O 1
ATOM 2433 N N . GLY A 1 318 ? -9.613 23.328 10.198 1.00 96.50 318 GLY A N 1
ATOM 2434 C CA . GLY A 1 318 ? -8.616 23.127 9.143 1.00 96.50 318 GLY A CA 1
ATOM 2435 C C . GLY A 1 318 ? -7.670 21.939 9.348 1.00 96.50 318 GLY A C 1
ATOM 2436 O O . GLY A 1 318 ? -6.647 21.859 8.670 1.00 96.50 318 GLY A O 1
ATOM 2437 N N . VAL A 1 319 ? -7.986 21.005 10.251 1.00 96.56 319 VAL A N 1
ATOM 2438 C CA . VAL A 1 319 ? -7.202 19.781 10.480 1.00 96.56 319 VAL A CA 1
ATOM 2439 C C . VAL A 1 319 ? -7.961 18.565 9.942 1.00 96.56 319 VAL A C 1
ATOM 2441 O O . VAL A 1 319 ? -9.038 18.217 10.418 1.00 96.56 319 VAL A O 1
ATOM 2444 N N . GLY A 1 320 ? -7.398 17.909 8.927 1.00 95.00 320 GLY A N 1
ATOM 2445 C CA . GLY A 1 320 ? -7.970 16.701 8.329 1.00 95.00 320 GLY A CA 1
ATOM 2446 C C . GLY A 1 320 ? -7.637 15.416 9.092 1.00 95.00 320 GLY A C 1
ATOM 2447 O O . GLY A 1 320 ? -6.747 15.381 9.941 1.00 95.00 320 GLY A O 1
ATOM 2448 N N . THR A 1 321 ? -8.328 14.334 8.734 1.00 96.56 321 THR A N 1
ATOM 2449 C CA . THR A 1 321 ? -7.993 12.966 9.161 1.00 96.56 321 THR A CA 1
ATOM 2450 C C . THR A 1 321 ? -7.490 12.157 7.972 1.00 96.56 321 THR A C 1
ATOM 2452 O O . THR A 1 321 ? -7.796 12.460 6.818 1.00 96.56 321 THR A O 1
ATOM 2455 N N . LYS A 1 322 ? -6.713 11.114 8.251 1.00 94.75 322 LYS A N 1
ATOM 2456 C CA . LYS A 1 322 ? -6.270 10.124 7.275 1.00 94.75 322 LYS A CA 1
ATOM 2457 C C . LYS A 1 322 ? -7.066 8.845 7.493 1.00 94.75 322 LYS A C 1
ATOM 2459 O O . LYS A 1 322 ? -6.944 8.250 8.544 1.00 94.75 322 LYS A O 1
ATOM 2464 N N . LEU A 1 323 ? -7.803 8.371 6.491 1.00 94.75 323 LEU A N 1
ATOM 2465 C CA . LEU A 1 323 ? -8.578 7.115 6.502 1.00 94.75 323 LEU A CA 1
ATOM 2466 C C . LEU A 1 323 ? -9.708 7.014 7.540 1.00 94.75 323 LEU A C 1
ATOM 2468 O O . LEU A 1 323 ? -10.845 6.767 7.156 1.00 94.75 323 LEU A O 1
ATOM 2472 N N . LEU A 1 324 ? -9.427 7.186 8.830 1.00 97.44 324 LEU A N 1
ATOM 2473 C CA . LEU A 1 324 ? -10.378 6.988 9.919 1.00 97.44 324 LEU A CA 1
ATOM 2474 C C . LEU A 1 324 ? -10.658 8.311 10.643 1.00 97.44 324 LEU A C 1
ATOM 2476 O O . LEU A 1 324 ? -9.715 8.966 11.100 1.00 97.44 324 LEU A O 1
ATOM 2480 N N . PRO A 1 325 ? -11.930 8.728 10.755 1.00 95.94 325 PRO A N 1
ATOM 2481 C CA . PRO A 1 325 ? -13.119 8.178 10.083 1.00 95.94 325 PRO A CA 1
ATOM 2482 C C . PRO A 1 325 ? -13.278 8.642 8.614 1.00 95.94 325 PRO A C 1
ATOM 2484 O O . PRO A 1 325 ? -14.227 8.246 7.942 1.00 95.94 325 PRO A O 1
ATOM 2487 N N . GLY A 1 326 ? -12.390 9.505 8.099 1.00 89.19 326 GLY A N 1
ATOM 2488 C CA . GLY A 1 326 ? -12.626 10.294 6.876 1.00 89.19 326 GLY A CA 1
ATOM 2489 C C . GLY A 1 326 ? -12.799 9.538 5.547 1.00 89.19 326 GLY A C 1
ATOM 2490 O O . GLY A 1 326 ? -13.368 10.092 4.612 1.00 89.19 326 GLY A O 1
ATOM 2491 N N . ALA A 1 327 ? -12.338 8.293 5.438 1.00 92.75 327 ALA A N 1
ATOM 2492 C CA . ALA A 1 327 ? -12.420 7.469 4.228 1.00 92.75 327 ALA A CA 1
ATOM 2493 C C . ALA A 1 327 ? -12.753 5.996 4.532 1.00 92.75 327 ALA A C 1
ATOM 2495 O O . ALA A 1 327 ? -12.379 5.106 3.764 1.00 92.75 327 ALA A O 1
ATOM 2496 N N . GLU A 1 328 ? -13.478 5.735 5.627 1.00 93.31 328 GLU A N 1
ATOM 2497 C CA . GLU A 1 328 ? -13.862 4.385 6.071 1.00 93.31 328 GLU A CA 1
ATOM 2498 C C . GLU A 1 328 ? -14.596 3.593 4.977 1.00 93.31 328 GLU A C 1
ATOM 2500 O O . GLU A 1 328 ? -14.337 2.408 4.784 1.00 93.31 328 GLU A O 1
ATOM 2505 N N . ARG A 1 329 ? -15.418 4.274 4.166 1.00 96.38 329 ARG A N 1
ATOM 2506 C CA . ARG A 1 329 ? -16.142 3.669 3.037 1.00 96.38 329 ARG A CA 1
ATOM 2507 C C . ARG A 1 329 ? -15.231 2.995 2.018 1.00 96.38 329 ARG A C 1
ATOM 2509 O O . ARG A 1 329 ? -15.669 2.062 1.374 1.00 96.38 329 ARG A O 1
ATOM 2516 N N . TRP A 1 330 ? -13.984 3.435 1.885 1.00 97.75 330 TRP A N 1
ATOM 2517 C CA . TRP A 1 330 ? -13.004 2.865 0.955 1.00 97.75 330 TRP A CA 1
ATOM 2518 C C . TRP A 1 330 ? -12.007 1.922 1.630 1.00 97.75 330 TRP A C 1
ATOM 2520 O O . TRP A 1 330 ? -11.162 1.352 0.948 1.00 97.75 330 TRP A O 1
ATOM 2530 N N . HIS A 1 331 ? -12.073 1.798 2.960 1.00 98.38 331 HIS A N 1
ATOM 2531 C CA . HIS A 1 331 ? -11.047 1.116 3.748 1.00 98.38 331 HIS A CA 1
ATOM 2532 C C . HIS A 1 331 ? -11.579 0.036 4.689 1.00 98.38 331 HIS A C 1
ATOM 2534 O O . HIS A 1 331 ? -10.784 -0.699 5.262 1.00 98.38 331 HIS A O 1
ATOM 2540 N N . PHE A 1 332 ? -12.894 -0.064 4.880 1.00 98.50 332 PHE A N 1
ATOM 2541 C CA . PHE A 1 332 ? -13.497 -1.089 5.720 1.00 98.50 332 PHE A CA 1
ATOM 2542 C C . PHE A 1 332 ? -14.531 -1.904 4.948 1.00 98.50 332 PHE A C 1
ATOM 2544 O O . PHE A 1 332 ? -15.519 -1.359 4.449 1.00 98.50 332 PHE A O 1
ATOM 2551 N N . ALA A 1 333 ? -14.325 -3.221 4.920 1.00 98.38 333 ALA A N 1
ATOM 2552 C CA . ALA A 1 333 ? -15.157 -4.177 4.204 1.00 98.38 333 ALA A CA 1
ATOM 2553 C C . ALA A 1 333 ? -16.642 -4.100 4.577 1.00 98.38 333 ALA A C 1
ATOM 2555 O O . ALA A 1 333 ? -17.490 -4.307 3.708 1.00 98.38 333 ALA A O 1
ATOM 2556 N N . GLY A 1 334 ? -16.970 -3.711 5.816 1.00 97.62 334 GLY A N 1
ATOM 2557 C CA . GLY A 1 334 ? -18.353 -3.527 6.269 1.00 97.62 334 GLY A CA 1
ATOM 2558 C C . GLY A 1 334 ? -19.151 -2.479 5.480 1.00 97.62 334 GLY A C 1
ATOM 2559 O O . GLY A 1 334 ? -20.379 -2.478 5.533 1.00 97.62 334 GLY A O 1
ATOM 2560 N N . TYR A 1 335 ? -18.485 -1.617 4.704 1.00 97.25 335 TYR A N 1
ATOM 2561 C CA . TYR A 1 335 ? -19.128 -0.564 3.914 1.00 97.25 335 TYR A CA 1
ATOM 2562 C C . TYR A 1 335 ? -19.148 -0.813 2.400 1.00 97.25 335 TYR A C 1
ATOM 2564 O O . TYR A 1 335 ? -19.693 0.013 1.665 1.00 97.25 335 TYR A O 1
ATOM 2572 N N . TRP A 1 336 ? -18.591 -1.923 1.908 1.00 98.00 336 TRP A N 1
ATOM 2573 C CA . TRP A 1 336 ? -18.445 -2.174 0.467 1.00 98.00 336 TRP A CA 1
ATOM 2574 C C . TRP A 1 336 ? -19.649 -2.891 -0.141 1.00 98.00 336 TRP A C 1
ATOM 2576 O O . TRP A 1 336 ? -19.527 -3.955 -0.743 1.00 98.00 336 TRP A O 1
ATOM 2586 N N . GLU A 1 337 ? -20.831 -2.291 -0.019 1.00 97.38 337 GLU A N 1
ATOM 2587 C CA . GLU A 1 337 ? -22.067 -2.837 -0.597 1.00 97.38 337 GLU A CA 1
ATOM 2588 C C . GLU A 1 337 ? -21.913 -3.179 -2.090 1.00 97.38 337 GLU A C 1
ATOM 2590 O O . GLU A 1 337 ? -22.369 -4.228 -2.533 1.00 97.38 337 GLU A O 1
ATOM 2595 N N . TRP A 1 338 ? -21.217 -2.346 -2.870 1.00 97.44 338 TRP A N 1
ATOM 2596 C CA . TRP A 1 338 ? -21.030 -2.577 -4.308 1.00 97.44 338 TRP A CA 1
ATOM 2597 C C . TRP A 1 338 ? -20.157 -3.796 -4.635 1.00 97.44 338 TRP A C 1
ATOM 2599 O O . TRP A 1 338 ? -20.236 -4.2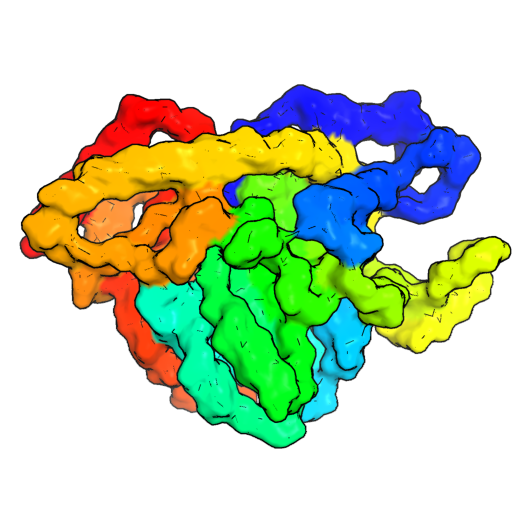97 -5.753 1.00 97.44 338 TRP A O 1
ATOM 2609 N N . ILE A 1 339 ? -19.347 -4.265 -3.681 1.00 97.81 339 ILE A N 1
ATOM 2610 C CA . ILE A 1 339 ? -18.559 -5.496 -3.804 1.00 97.81 339 ILE A CA 1
ATOM 2611 C C . ILE A 1 339 ? -19.387 -6.688 -3.311 1.00 97.81 339 ILE A C 1
ATOM 2613 O O . ILE A 1 339 ? -19.384 -7.751 -3.930 1.00 97.81 339 ILE A O 1
ATOM 2617 N N . TRP A 1 340 ? -20.110 -6.522 -2.200 1.00 98.06 340 TRP A N 1
ATOM 2618 C CA . TRP A 1 340 ? -20.683 -7.646 -1.459 1.00 98.06 340 TRP A CA 1
ATOM 2619 C C . TRP A 1 340 ? -22.135 -7.979 -1.765 1.00 98.06 340 TRP A C 1
ATOM 2621 O O . TRP A 1 340 ? -22.519 -9.125 -1.540 1.00 98.06 340 TRP A O 1
ATOM 2631 N N . ARG A 1 341 ? -22.933 -7.038 -2.285 1.00 96.19 341 ARG A N 1
ATOM 2632 C CA . ARG A 1 341 ? -24.386 -7.222 -2.474 1.00 96.19 341 ARG A CA 1
ATOM 2633 C C . ARG A 1 341 ? -24.756 -8.469 -3.282 1.00 96.19 341 ARG A C 1
ATOM 2635 O O . ARG A 1 341 ? -25.761 -9.102 -2.991 1.00 96.19 341 ARG A O 1
ATOM 2642 N N . ASP A 1 342 ? -23.908 -8.835 -4.243 1.00 94.50 342 ASP A N 1
ATOM 2643 C CA . ASP A 1 342 ? -24.092 -9.987 -5.131 1.00 94.50 342 ASP A CA 1
ATOM 2644 C C . ASP A 1 342 ? -23.080 -11.116 -4.824 1.00 94.50 342 ASP A C 1
ATOM 2646 O O . ASP A 1 342 ? -23.024 -12.126 -5.526 1.00 94.50 342 ASP A O 1
ATOM 2650 N N . HIS A 1 343 ? -22.253 -10.963 -3.780 1.00 96.44 343 HIS A N 1
ATOM 2651 C CA . HIS A 1 343 ? -21.200 -11.918 -3.441 1.00 96.44 343 HIS A CA 1
ATOM 2652 C C . HIS A 1 343 ? -21.765 -13.114 -2.655 1.00 96.44 343 HIS A C 1
ATOM 2654 O O . HIS A 1 343 ? -22.370 -12.921 -1.596 1.00 96.44 343 HIS A O 1
ATOM 2660 N N . PRO A 1 344 ? -21.496 -14.366 -3.073 1.00 94.56 344 PRO A N 1
ATOM 2661 C CA . PRO A 1 344 ? -22.160 -15.552 -2.526 1.00 94.56 344 PRO A CA 1
ATOM 2662 C C . PRO A 1 344 ? -21.916 -15.774 -1.028 1.00 94.56 344 PRO A C 1
ATOM 2664 O O . PRO A 1 344 ? -22.769 -16.337 -0.349 1.00 94.56 344 PRO A O 1
ATOM 2667 N N . LEU A 1 345 ? -20.767 -15.335 -0.501 1.00 96.31 345 LEU A N 1
ATOM 2668 C CA . LEU A 1 345 ? -20.432 -15.506 0.918 1.00 96.31 345 LEU A CA 1
ATOM 2669 C C . LEU A 1 345 ? -20.927 -14.385 1.832 1.00 96.31 345 LEU A C 1
ATOM 2671 O O . LEU A 1 345 ? -21.008 -14.611 3.038 1.00 96.31 345 LEU A O 1
ATOM 2675 N N . TYR A 1 346 ? -21.182 -13.194 1.287 1.00 97.69 346 TYR A N 1
ATOM 2676 C CA . TYR A 1 346 ? -21.286 -11.968 2.087 1.00 97.69 346 TYR A CA 1
ATOM 2677 C C . TYR A 1 346 ? -22.598 -11.214 1.889 1.00 97.69 346 TYR A C 1
ATOM 2679 O O . TYR A 1 346 ? -22.943 -10.409 2.748 1.00 97.69 346 TYR A O 1
ATOM 2687 N N . ALA A 1 347 ? -23.360 -11.504 0.825 1.00 96.38 347 ALA A N 1
ATOM 2688 C CA . ALA A 1 347 ? -24.582 -10.793 0.431 1.00 96.38 347 ALA A CA 1
ATOM 2689 C C . ALA A 1 347 ? -25.670 -10.672 1.516 1.00 96.38 347 ALA A C 1
ATOM 2691 O O . ALA A 1 347 ? -26.601 -9.891 1.360 1.00 96.38 347 ALA A O 1
ATOM 2692 N N . GLN A 1 348 ? -25.608 -11.457 2.591 1.00 96.81 348 GLN A N 1
ATOM 2693 C CA . GLN A 1 348 ? -26.622 -11.430 3.649 1.00 96.81 348 GLN A CA 1
ATOM 2694 C C . GLN A 1 348 ? -26.150 -10.747 4.937 1.00 96.81 348 GLN A C 1
ATOM 2696 O O . GLN A 1 348 ? -26.985 -10.407 5.771 1.00 96.81 348 GLN A O 1
ATOM 2701 N N . ASP A 1 349 ? -24.841 -10.555 5.127 1.00 97.00 349 ASP A N 1
ATOM 2702 C CA . ASP A 1 349 ? -24.292 -10.195 6.438 1.00 97.00 349 ASP A CA 1
ATOM 2703 C C . ASP A 1 349 ? -23.070 -9.262 6.418 1.00 97.00 349 ASP A C 1
ATOM 2705 O O . ASP A 1 349 ? -22.579 -8.916 7.494 1.00 97.00 349 ASP A O 1
ATOM 2709 N N . TRP A 1 350 ? -22.589 -8.805 5.250 1.00 96.50 350 TRP A N 1
ATOM 2710 C CA . TRP A 1 350 ? -21.342 -8.023 5.144 1.00 96.50 350 TRP A CA 1
ATOM 2711 C C . TRP A 1 350 ? -21.278 -6.833 6.115 1.00 96.50 350 TRP A C 1
ATOM 2713 O O . TRP A 1 350 ? -20.235 -6.573 6.710 1.00 96.50 350 TRP A O 1
ATOM 2723 N N . ALA A 1 351 ? -22.396 -6.131 6.323 1.00 95.31 351 ALA A N 1
ATOM 2724 C CA . ALA A 1 351 ? -22.452 -4.925 7.150 1.00 95.31 351 ALA A CA 1
ATOM 2725 C C . ALA A 1 351 ? -22.207 -5.190 8.646 1.00 95.31 351 ALA A C 1
ATOM 2727 O O . ALA A 1 351 ? -21.821 -4.280 9.376 1.00 95.31 351 ALA A O 1
ATOM 2728 N N . THR A 1 352 ? -22.427 -6.422 9.111 1.00 96.81 352 THR A N 1
ATOM 2729 C CA . THR A 1 352 ? -22.302 -6.811 10.526 1.00 96.81 352 THR A CA 1
ATOM 2730 C C . THR A 1 352 ? -21.244 -7.882 10.767 1.00 96.81 352 THR A C 1
ATOM 2732 O O . THR A 1 352 ? -20.962 -8.208 11.918 1.00 96.81 352 THR A O 1
ATOM 2735 N N . ARG A 1 353 ? -20.661 -8.445 9.704 1.00 97.19 353 ARG A N 1
ATOM 2736 C CA . ARG A 1 353 ? -19.795 -9.626 9.783 1.00 97.19 353 ARG A CA 1
ATOM 2737 C C . ARG A 1 353 ? -18.493 -9.390 10.544 1.00 97.19 353 ARG A C 1
ATOM 2739 O O . ARG A 1 353 ? -18.068 -10.259 11.295 1.00 97.19 353 ARG A O 1
ATOM 2746 N N . TRP A 1 354 ? -17.885 -8.220 10.369 1.00 98.06 354 TRP A N 1
ATOM 2747 C CA . TRP A 1 354 ? -16.582 -7.863 10.945 1.00 98.06 354 TRP A CA 1
ATOM 2748 C C . TRP A 1 354 ? -16.747 -6.949 12.159 1.00 98.06 354 TRP A C 1
ATOM 2750 O O . TRP A 1 354 ? -16.285 -5.805 12.180 1.00 98.06 354 TRP A O 1
ATOM 2760 N N . ALA A 1 355 ? -17.502 -7.422 13.153 1.00 97.56 355 ALA A N 1
ATOM 2761 C CA . ALA A 1 355 ? -17.867 -6.628 14.323 1.00 97.56 355 ALA A CA 1
ATOM 2762 C C . ALA A 1 355 ? -16.650 -6.240 15.184 1.00 97.56 355 ALA A C 1
ATOM 2764 O O . ALA A 1 355 ? -16.625 -5.140 15.739 1.00 97.56 355 ALA A O 1
ATOM 2765 N N . ALA A 1 356 ? -15.625 -7.099 15.267 1.00 97.56 356 ALA A N 1
ATOM 2766 C CA . ALA A 1 356 ? -14.393 -6.781 15.991 1.00 97.56 356 ALA A CA 1
ATOM 2767 C C . ALA A 1 356 ? -13.603 -5.664 15.287 1.00 97.56 356 ALA A C 1
ATOM 2769 O O . ALA A 1 356 ? -13.149 -4.722 15.935 1.00 97.56 356 ALA A O 1
ATOM 2770 N N . SER A 1 357 ? -13.535 -5.693 13.955 1.00 98.44 357 SER A N 1
ATOM 2771 C CA . SER A 1 357 ? -12.967 -4.597 13.168 1.00 98.44 357 SER A CA 1
ATOM 2772 C C . SER A 1 357 ? -13.780 -3.319 13.337 1.00 98.44 357 SER A C 1
ATOM 2774 O O . SER A 1 357 ? -13.208 -2.273 13.624 1.00 98.44 357 SER A O 1
ATOM 2776 N N . ALA A 1 358 ? -15.111 -3.387 13.221 1.00 98.06 358 ALA A N 1
ATOM 2777 C CA . ALA A 1 358 ? -15.979 -2.227 13.415 1.00 98.06 358 ALA A CA 1
ATOM 2778 C C . ALA A 1 358 ? -15.746 -1.579 14.789 1.00 98.06 358 ALA A C 1
ATOM 2780 O O . ALA A 1 358 ? -15.592 -0.361 14.867 1.00 98.06 358 ALA A O 1
ATOM 2781 N N . HIS A 1 359 ? -15.610 -2.390 15.849 1.00 97.19 359 HIS A N 1
ATOM 2782 C CA . HIS A 1 359 ? -15.279 -1.903 17.186 1.00 97.19 359 HIS A CA 1
ATOM 2783 C C . HIS A 1 359 ? -14.030 -1.015 17.174 1.00 97.19 359 HIS A C 1
ATOM 2785 O O . HIS A 1 359 ? -14.094 0.109 17.666 1.00 97.19 359 HIS A O 1
ATOM 2791 N N . TRP A 1 360 ? -12.911 -1.471 16.604 1.00 98.06 360 TRP A N 1
ATOM 2792 C CA . TRP A 1 360 ? -11.658 -0.705 16.592 1.00 98.06 360 TRP A CA 1
ATOM 2793 C C . TRP A 1 360 ? -11.672 0.479 15.624 1.00 98.06 360 TRP A C 1
ATOM 2795 O O . TRP A 1 360 ? -11.216 1.569 15.972 1.00 98.06 360 TRP A O 1
ATOM 2805 N N . LEU A 1 361 ? -12.196 0.284 14.416 1.00 98.25 361 LEU A N 1
ATOM 2806 C CA . LEU A 1 361 ? -12.137 1.275 13.343 1.00 98.25 361 LEU A CA 1
ATOM 2807 C C . LEU A 1 361 ? -13.067 2.456 13.591 1.00 98.25 361 LEU A C 1
ATOM 2809 O O . LEU A 1 361 ? -12.676 3.600 13.367 1.00 98.25 361 LEU A O 1
ATOM 2813 N N . GLU A 1 362 ? -14.285 2.198 14.070 1.00 97.06 362 GLU A N 1
ATOM 2814 C CA . GLU A 1 362 ? -15.283 3.252 14.232 1.00 97.06 362 GLU A CA 1
ATOM 2815 C C . GLU A 1 362 ? -14.928 4.207 15.377 1.00 97.06 362 GLU A C 1
ATOM 2817 O O . GLU A 1 362 ? -15.268 5.385 15.308 1.00 97.06 362 GLU A O 1
ATOM 2822 N N . GLN A 1 363 ? -14.195 3.739 16.395 1.00 97.62 363 GLN A N 1
ATOM 2823 C CA . GLN A 1 363 ? -13.725 4.576 17.507 1.00 97.62 363 GLN A CA 1
ATOM 2824 C C . GLN A 1 363 ? -12.371 5.264 17.242 1.00 97.62 363 GLN A C 1
ATOM 2826 O O . GLN A 1 363 ? -11.880 5.997 18.111 1.00 97.62 363 GLN A O 1
ATOM 2831 N N . ALA A 1 364 ? -11.748 5.023 16.085 1.00 98.50 364 ALA A N 1
ATOM 2832 C CA . ALA A 1 364 ? -10.422 5.528 15.755 1.00 98.50 364 ALA A CA 1
ATOM 2833 C C . ALA A 1 364 ? -10.461 6.886 15.040 1.00 98.50 364 ALA A C 1
ATOM 2835 O O . ALA A 1 364 ? -11.271 7.140 14.148 1.00 98.50 364 ALA A O 1
ATOM 2836 N N . VAL A 1 365 ? -9.498 7.738 15.383 1.00 98.62 365 VAL A N 1
ATOM 2837 C CA . VAL A 1 365 ? -9.136 8.935 14.624 1.00 98.62 365 VAL A CA 1
ATOM 2838 C C . VAL A 1 365 ? -7.678 8.788 14.213 1.00 98.62 365 VAL A C 1
ATOM 2840 O O . VAL A 1 365 ? -6.785 8.669 15.053 1.00 98.62 365 VAL A O 1
ATOM 2843 N N . ALA A 1 366 ? -7.435 8.775 12.909 1.00 98.38 366 ALA A N 1
ATOM 2844 C CA . ALA A 1 366 ? -6.105 8.653 12.340 1.00 98.38 366 ALA A CA 1
ATOM 2845 C C . ALA A 1 366 ? -5.625 10.030 11.860 1.00 98.38 366 ALA A C 1
ATOM 2847 O O . ALA A 1 366 ? -6.188 10.647 10.954 1.00 98.38 366 ALA A O 1
ATOM 2848 N N . LEU A 1 367 ? -4.588 10.533 12.521 1.00 98.19 367 LEU A N 1
ATOM 2849 C CA . LEU A 1 367 ? -3.997 11.844 12.295 1.00 98.19 367 LEU A CA 1
ATOM 2850 C C . LEU A 1 367 ? -2.865 11.710 11.265 1.00 98.19 367 LEU A C 1
ATOM 2852 O O . LEU A 1 367 ? -1.930 10.938 11.511 1.00 98.19 367 LEU A O 1
ATOM 2856 N N . PRO A 1 368 ? -2.922 12.422 10.124 1.00 96.38 368 PRO A N 1
ATOM 2857 C CA . PRO A 1 368 ? -1.849 12.383 9.138 1.00 96.38 368 PRO A CA 1
ATOM 2858 C C . PRO A 1 368 ? -0.567 12.995 9.708 1.00 96.38 368 PRO A C 1
ATOM 2860 O O . PRO A 1 368 ? -0.614 14.025 10.383 1.00 96.38 368 PRO A O 1
ATOM 2863 N N . VAL A 1 369 ? 0.574 12.384 9.394 1.00 97.62 369 VAL A N 1
ATOM 2864 C CA . VAL A 1 369 ? 1.900 12.911 9.728 1.00 97.62 369 VAL A CA 1
ATOM 2865 C C . VAL A 1 369 ? 2.574 13.379 8.441 1.00 97.62 369 VAL A C 1
ATOM 2867 O O . VAL A 1 369 ? 2.966 12.570 7.592 1.00 97.62 369 VAL A O 1
ATOM 2870 N N . MET A 1 370 ? 2.677 14.698 8.291 1.00 96.94 370 MET A N 1
ATOM 2871 C CA . MET A 1 370 ? 3.292 15.335 7.126 1.00 96.94 370 MET A CA 1
ATOM 2872 C C . MET A 1 370 ? 4.818 15.400 7.287 1.00 96.94 370 MET A C 1
ATOM 2874 O O . MET A 1 370 ? 5.330 15.502 8.406 1.00 96.94 370 MET A O 1
ATOM 2878 N N . VAL A 1 371 ? 5.549 15.347 6.175 1.00 97.31 371 VAL A N 1
ATOM 2879 C CA . VAL A 1 371 ? 7.021 15.384 6.118 1.00 97.31 371 VAL A CA 1
ATOM 2880 C C . VAL A 1 371 ? 7.542 16.797 6.370 1.00 97.31 371 VAL A C 1
ATOM 2882 O O . VAL A 1 371 ? 8.480 16.986 7.152 1.00 97.31 371 VAL A O 1
ATOM 2885 N N . LEU A 1 372 ? 6.910 17.791 5.740 1.00 97.00 372 LEU A N 1
ATOM 2886 C CA . LEU A 1 372 ? 7.351 19.191 5.774 1.00 97.00 372 LEU A CA 1
ATOM 2887 C C . LEU A 1 372 ? 6.738 20.011 6.915 1.00 97.00 372 LEU A C 1
ATOM 2889 O O . LEU A 1 372 ? 7.021 21.200 7.040 1.00 97.00 372 LEU A O 1
ATOM 2893 N N . ASP A 1 373 ? 5.921 19.393 7.769 1.00 97.12 373 ASP A N 1
ATOM 2894 C CA . ASP A 1 373 ? 5.437 20.057 8.974 1.00 97.12 373 ASP A CA 1
ATOM 2895 C C . ASP A 1 373 ? 6.613 20.398 9.901 1.00 97.12 373 ASP A C 1
ATOM 2897 O O . ASP A 1 373 ? 7.358 19.517 10.342 1.00 97.12 373 ASP A O 1
ATOM 2901 N N . GLU A 1 374 ? 6.740 21.685 10.217 1.00 97.38 374 GLU A N 1
ATOM 2902 C CA . GLU A 1 374 ? 7.668 22.207 11.221 1.00 97.38 374 GLU A CA 1
ATOM 2903 C C . GLU A 1 374 ? 7.059 22.154 12.635 1.00 97.38 374 GLU A C 1
ATOM 2905 O O . GLU A 1 374 ? 5.829 22.136 12.769 1.00 97.38 374 GLU A O 1
ATOM 2910 N N . PRO A 1 375 ? 7.877 22.165 13.710 1.00 97.25 375 PRO A N 1
ATOM 2911 C CA . PRO A 1 375 ? 7.402 22.008 15.089 1.00 97.25 375 PRO A CA 1
ATOM 2912 C C . PRO A 1 375 ? 6.215 22.905 15.469 1.00 97.25 375 PRO A C 1
ATOM 2914 O O . PRO A 1 375 ? 5.235 22.409 16.024 1.00 97.25 375 PRO A O 1
ATOM 2917 N N . ASP A 1 376 ? 6.235 24.184 15.089 1.00 97.50 376 ASP A N 1
ATOM 2918 C CA . ASP A 1 376 ? 5.141 25.118 15.386 1.00 97.50 376 ASP A CA 1
ATOM 2919 C C . ASP A 1 376 ? 3.834 24.746 14.666 1.00 97.50 376 ASP A C 1
ATOM 2921 O O . ASP A 1 376 ? 2.738 24.949 15.191 1.00 97.50 376 ASP A O 1
ATOM 2925 N N . ALA A 1 377 ? 3.925 24.216 13.440 1.00 97.00 377 ALA A N 1
ATOM 2926 C CA . ALA A 1 377 ? 2.758 23.750 12.695 1.00 97.00 377 ALA A CA 1
ATOM 2927 C C . ALA A 1 377 ? 2.163 22.495 13.341 1.00 97.00 377 ALA A C 1
ATOM 2929 O O . ALA A 1 377 ? 0.940 22.401 13.479 1.00 97.00 377 ALA A O 1
ATOM 2930 N N . ILE A 1 378 ? 3.022 21.578 13.796 1.00 98.06 378 ILE A N 1
ATOM 2931 C CA . ILE A 1 378 ? 2.618 20.386 14.548 1.00 98.06 378 ILE A CA 1
ATOM 2932 C C . ILE A 1 378 ? 1.910 20.799 15.837 1.00 98.06 378 ILE A C 1
ATOM 2934 O O . ILE A 1 378 ? 0.815 20.313 16.110 1.00 98.06 378 ILE A O 1
ATOM 2938 N N . GLU A 1 379 ? 2.480 21.732 16.601 1.00 97.94 379 GLU A N 1
ATOM 2939 C CA . GLU A 1 379 ? 1.888 22.184 17.860 1.00 97.94 379 GLU A CA 1
ATOM 2940 C C . GLU A 1 379 ? 0.509 22.823 17.646 1.00 97.94 379 GLU A C 1
ATOM 2942 O O . GLU A 1 379 ? -0.440 22.509 18.366 1.00 97.94 379 GLU A O 1
ATOM 2947 N N . ARG A 1 380 ? 0.357 23.669 16.614 1.00 98.06 380 ARG A N 1
ATOM 2948 C CA . ARG A 1 380 ? -0.949 24.244 16.249 1.00 98.06 380 ARG A CA 1
ATOM 2949 C C . ARG A 1 380 ? -1.975 23.161 15.915 1.00 98.06 380 ARG A C 1
ATOM 2951 O O . ARG A 1 380 ? -3.095 23.221 16.416 1.00 98.06 380 ARG A O 1
ATOM 2958 N N . LYS A 1 381 ? -1.596 22.152 15.122 1.00 98.06 381 LYS A N 1
ATOM 2959 C CA . LYS A 1 381 ? -2.479 21.021 14.789 1.00 98.06 381 LYS A CA 1
ATOM 2960 C C . LYS A 1 381 ? -2.852 20.222 16.039 1.00 98.06 381 LYS A C 1
ATOM 2962 O O . LYS A 1 381 ? -4.022 19.904 16.231 1.00 98.06 381 LYS A O 1
ATOM 2967 N N . MET A 1 382 ? -1.892 19.924 16.914 1.00 98.50 382 MET A N 1
ATOM 2968 C CA . MET A 1 382 ? -2.149 19.140 18.127 1.00 98.50 382 MET A CA 1
ATOM 2969 C C . MET A 1 382 ? -2.967 19.899 19.168 1.00 98.50 382 MET A C 1
ATOM 2971 O O . MET A 1 382 ? -3.760 19.286 19.881 1.00 98.50 382 MET A O 1
ATOM 2975 N N . ARG A 1 383 ? -2.864 21.229 19.206 1.00 98.50 383 ARG A N 1
ATOM 2976 C CA . ARG A 1 383 ? -3.753 22.075 20.005 1.00 98.50 383 ARG A CA 1
ATOM 2977 C C . ARG A 1 383 ? -5.212 21.905 19.589 1.00 98.50 383 ARG A C 1
ATOM 2979 O O . ARG A 1 383 ? -6.036 21.615 20.449 1.00 98.50 383 ARG A O 1
ATOM 2986 N N . VAL A 1 384 ? -5.493 21.971 18.284 1.00 98.50 384 VAL A N 1
ATOM 2987 C CA . VAL A 1 384 ? -6.836 21.718 17.729 1.00 98.50 384 VAL A CA 1
ATOM 2988 C C . VAL A 1 384 ? -7.314 20.305 18.067 1.00 98.50 384 VAL A C 1
ATOM 2990 O O . VAL A 1 384 ? -8.457 20.128 18.478 1.00 98.50 384 VAL A O 1
ATOM 2993 N N . VAL A 1 385 ? -6.450 19.290 17.942 1.00 98.50 385 VAL A N 1
ATOM 2994 C CA . VAL A 1 385 ? -6.801 17.904 18.307 1.00 98.50 385 VAL A CA 1
ATOM 2995 C C . VAL A 1 385 ? -7.146 17.793 19.794 1.00 98.50 385 VAL A C 1
ATOM 2997 O O . VAL A 1 385 ? -8.164 17.202 20.145 1.00 98.50 385 VAL A O 1
ATOM 3000 N N . ARG A 1 386 ? -6.347 18.392 20.682 1.00 98.50 386 ARG A N 1
ATOM 3001 C CA . ARG A 1 386 ? -6.613 18.393 22.126 1.00 98.50 386 ARG A CA 1
ATOM 3002 C C . ARG A 1 386 ? -7.912 19.122 22.470 1.00 98.50 386 ARG A C 1
ATOM 3004 O O . ARG A 1 386 ? -8.680 18.6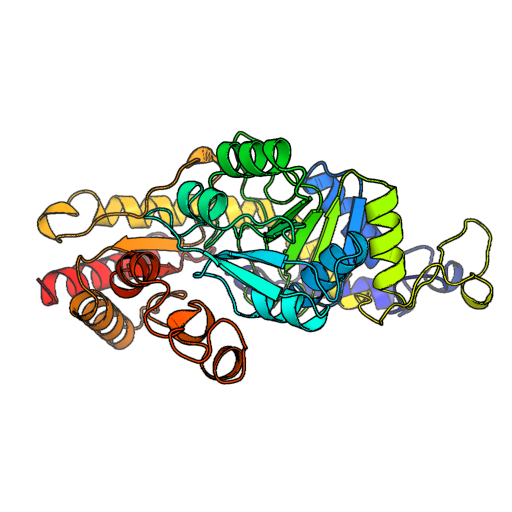35 23.294 1.00 98.50 386 ARG A O 1
ATOM 3011 N N . GLU A 1 387 ? -8.174 20.266 21.844 1.00 98.38 387 GLU A N 1
ATOM 3012 C CA . GLU A 1 387 ? -9.427 21.014 22.009 1.00 98.38 387 GLU A CA 1
ATOM 3013 C C . GLU A 1 387 ? -10.634 20.193 21.540 1.00 98.38 387 GLU A C 1
ATOM 3015 O O . GLU A 1 387 ? -11.615 20.090 22.275 1.00 98.38 387 GLU A O 1
ATOM 3020 N N . ALA A 1 388 ? -10.527 19.516 20.392 1.00 98.19 388 ALA A N 1
ATOM 3021 C CA . ALA A 1 388 ? -11.548 18.597 19.889 1.00 98.19 388 ALA A CA 1
ATOM 3022 C C . ALA A 1 388 ? -11.835 17.454 20.876 1.00 98.19 388 ALA A C 1
ATOM 3024 O O . ALA A 1 388 ? -12.989 17.118 21.144 1.00 98.19 388 ALA A O 1
ATOM 3025 N N . LEU A 1 389 ? -10.780 16.860 21.440 1.00 98.19 389 LEU A N 1
ATOM 3026 C CA . LEU A 1 389 ? -10.895 15.774 22.411 1.00 98.19 389 LEU A CA 1
ATOM 3027 C C . LEU A 1 389 ? -11.560 16.232 23.712 1.00 98.19 389 LEU A C 1
ATOM 3029 O O . LEU A 1 389 ? -12.407 15.508 24.228 1.00 98.19 389 LEU A O 1
ATOM 3033 N N . ARG A 1 390 ? -11.227 17.431 24.211 1.00 97.19 390 ARG A N 1
ATOM 3034 C CA . ARG A 1 390 ? -11.842 18.016 25.416 1.00 97.19 390 ARG A CA 1
ATOM 3035 C C . ARG A 1 390 ? -13.294 18.428 25.198 1.00 97.19 390 ARG A C 1
ATOM 3037 O O . ARG A 1 390 ? -14.112 18.241 26.088 1.00 97.19 390 ARG A O 1
ATOM 3044 N N . ALA A 1 391 ? -13.621 18.966 24.025 1.00 94.88 391 ALA A N 1
ATOM 3045 C CA . ALA A 1 391 ? -14.979 19.391 23.685 1.00 94.88 391 ALA A CA 1
ATOM 3046 C C . ALA A 1 391 ? -15.968 18.220 23.523 1.00 94.88 391 ALA A C 1
ATOM 3048 O O . ALA A 1 391 ? -17.166 18.450 23.379 1.00 94.88 391 ALA A O 1
ATOM 3049 N N . THR A 1 392 ? -15.469 16.981 23.500 1.00 90.62 392 THR A N 1
ATOM 3050 C CA . THR A 1 392 ? -16.248 15.757 23.263 1.00 90.62 392 THR A CA 1
ATOM 3051 C C . THR A 1 392 ? -16.175 14.759 24.421 1.00 90.62 392 THR A C 1
ATOM 3053 O O . THR A 1 392 ? -16.557 13.602 24.236 1.00 90.62 392 THR A O 1
ATOM 3056 N N . LEU A 1 393 ? -15.634 15.181 25.571 1.00 85.25 393 LEU A N 1
ATOM 3057 C CA . LEU A 1 393 ? -15.645 14.417 26.824 1.00 85.25 393 LEU A CA 1
ATOM 3058 C C . LEU A 1 393 ? -17.013 14.438 27.506 1.00 85.25 393 LEU A C 1
ATOM 3060 O O . LEU A 1 393 ? -17.731 15.456 27.367 1.00 85.25 393 LEU A O 1
#

pLDDT: mean 97.29, std 2.81, range [74.75, 98.94]

Foldseek 3Di:
DPLVVPDDVQLVVLLVCQVVQQVVAWAQDDPCVSGVNDHLQVVLQVLLCVLQVFPGKHKFFFLLLQLLLLCVLLVDAAQAEEEAEQFFFCSNVVSCVVRHHHYDYFADALLSWHDLVRVLVRDDPRYAAYETEQPQQFDDPLVSVVVSCVVVVHFYEYECQRHQQFDDPPHGGQESTQKYKYGADNPGLHHLVGIMMITHNDPSSNQSSNLQCPQQFRPDPPDDRVRGDGPDGHDNGDDISSSSSSSVSSSVCNVLSQVLLLVLLVLLCVLCVVCCVVLQKDWRDGPGSVRGSRFKTKIFLQALVLQVQLQVQLVVVVFHFDVAPPVVCRGGQLNPCVVACPPPPRVPPRVPPRVNNCSNRSRMTIGGRYSPDDSVNSVVSSVSSSVSSVVRD